Protein AF-A0A2E1AH65-F1 (afdb_monomer)

Sequence (462 aa):
MKSLKSWWSIASLLLIILSFATYDVPAVEAQGYYDMPLTLYQSYPGNTAVVSGGISFFPQLTSNSFTINVPTCNAGPATIRGVFLKWYNRWRSRPGDFTTTPTWDDTLDVQINGSGYQPITADDLYTARHDGTVNRVYHRGYQVAEITSYFATNYTPGGTTTLDIQNFNLPPEPANNTENYGVGITVIYECAEFPYAETNYFSGLDWWYFMDPPGMSEYSDALCTTFASVAYARYAEVNGVFGGQANATAPFRGHVLHYLTGSGTPPTEPDPQQPIGVVVNNANSENFPPNSIWVSSLGQEWDLIEQPNTIVVDPGDTYVCIQGHSTPSSGVPQNQVGMSGDLLGTVLRIYPQQNQTPTPDTPTPTNTPTNTPTSTPTLPPGVTPTDTPTPPPGVTSTPGIRTTPQAGIQPTPMPTFVPVTELPQTGETPLMRQAIVTLGLLIAGLSILGLGGFALRHRLRR

pLDDT: mean 73.17, std 19.93, range [25.31, 98.31]

Nearest PDB structures (foldseek):
  2wza-assembly1_A  TM=1.076E-01  e=6.168E-02  Streptococcus gordonii
  3opu-assembly2_B  TM=1.129E-01  e=8.434E-02  Streptococcus mutans
  2wqs-assembly1_A  TM=1.077E-01  e=9.862E-02  Streptococcus gordonii
  4ofq-assembly2_B  TM=1.048E-01  e=6.119E-01  Streptococcus pyogenes MGAS6180
  4z1p-assembly1_A  TM=1.440E-01  e=3.797E+00  Streptococcus agalactiae

Foldseek 3Di:
DVPPVVVVVVVVVVVVVVVVVVPPPVPPPVPDFDAWAWDFPDKDWALKDKWKDKDKCPFDRQKDKDKTFAEAAPVGFWAWDWKKKKKKKKKKFFVPPDPDAFDADQWKWKDKQNNDTDIFGFPDKAWGWDDDPNTMIMIMIMGMGICRVVCVVRADYRDMMMMIIHDRDDRPDDPDMGIIMMMMMMIMTHYPPGFTKIKTKIFGWFKAWLDDPLPPFQWTFKAKDFADFAQAKKKKFKKFKKAKDQDPVDLAWWKWKFKDWAADDPDRGAPSVDGHHQPDDDDDPDDPRPGTQDTFDGSGRMGIRDPPRMDMHGHGTGMMIMIMGIDADPPDPSVRRRMMITTGTMMIIMGGPPPPPPPPPPPPPPPPPDPDDDDDDDDDPDDDDDDDDDDDDDDDDDPDDDDDDDPDDDDDDDPPDDPPPPDPPPPPDPVNVVVVVVVVVVVVVVVVVVVVVVVVVVVVVD

Structure (mmCIF, N/CA/C/O backbone):
data_AF-A0A2E1AH65-F1
#
_entry.id   AF-A0A2E1AH65-F1
#
loop_
_atom_site.group_PDB
_atom_site.id
_atom_site.type_symbol
_atom_site.label_atom_id
_atom_site.label_alt_id
_atom_site.label_comp_id
_atom_site.label_asym_id
_atom_site.label_entity_id
_atom_site.label_seq_id
_atom_site.pdbx_PDB_ins_code
_atom_site.Cartn_x
_atom_site.Cartn_y
_atom_site.Cartn_z
_atom_site.occupancy
_atom_site.B_iso_or_equiv
_atom_site.auth_seq_id
_atom_site.auth_comp_id
_atom_site.auth_asym_id
_atom_site.auth_atom_id
_atom_site.pdbx_PDB_model_num
ATOM 1 N N . MET A 1 1 ? 70.616 -31.572 -30.002 1.00 53.28 1 MET A N 1
ATOM 2 C CA . MET A 1 1 ? 70.019 -30.281 -30.436 1.00 53.28 1 MET A CA 1
ATOM 3 C C . MET A 1 1 ? 68.726 -30.395 -31.264 1.00 53.28 1 MET A C 1
ATOM 5 O O . MET A 1 1 ? 68.085 -29.373 -31.458 1.00 53.28 1 MET A O 1
ATOM 9 N N . LYS A 1 2 ? 68.266 -31.585 -31.703 1.00 49.78 2 LYS A N 1
ATOM 10 C CA . LYS A 1 2 ? 66.987 -31.727 -32.441 1.00 49.78 2 LYS A CA 1
ATOM 11 C C . LYS A 1 2 ? 65.711 -31.732 -31.568 1.00 49.78 2 LYS A C 1
ATOM 13 O O . LYS A 1 2 ? 64.631 -31.587 -32.121 1.00 49.78 2 LYS A O 1
ATOM 18 N N . SER A 1 3 ? 65.803 -31.839 -30.235 1.00 53.97 3 SER A N 1
ATOM 19 C CA . SER A 1 3 ? 64.616 -31.904 -29.355 1.00 53.97 3 SER A CA 1
ATOM 20 C C . SER A 1 3 ? 64.088 -30.549 -28.864 1.00 53.97 3 SER A C 1
ATOM 22 O O . SER A 1 3 ? 62.938 -30.480 -28.445 1.00 53.97 3 SER A O 1
ATOM 24 N N . LEU A 1 4 ? 64.865 -29.458 -28.953 1.00 51.69 4 LEU A N 1
ATOM 25 C CA . LEU A 1 4 ? 64.414 -28.150 -28.453 1.00 51.69 4 LEU A CA 1
ATOM 26 C C . LEU A 1 4 ? 63.301 -27.529 -29.312 1.00 51.69 4 LEU A C 1
ATOM 28 O O . LEU A 1 4 ? 62.422 -26.871 -28.770 1.00 51.69 4 LEU A O 1
ATOM 32 N N . LYS A 1 5 ? 63.291 -27.758 -30.633 1.00 60.00 5 LYS A N 1
ATOM 33 C CA . LYS A 1 5 ? 62.267 -27.181 -31.526 1.00 60.00 5 LYS A CA 1
ATOM 34 C C . LYS A 1 5 ? 60.861 -27.746 -31.280 1.00 60.00 5 LYS A C 1
ATOM 36 O O . LYS A 1 5 ? 59.894 -27.018 -31.438 1.00 60.00 5 LYS A O 1
ATOM 41 N N . SER A 1 6 ? 60.750 -28.999 -30.833 1.00 64.25 6 SER A N 1
ATOM 42 C CA . SER A 1 6 ? 59.460 -29.629 -30.510 1.00 64.25 6 SER A CA 1
ATOM 43 C C . SER A 1 6 ? 58.796 -29.025 -29.269 1.00 64.25 6 SER A C 1
ATOM 45 O O . SER A 1 6 ? 57.572 -28.994 -29.194 1.00 64.25 6 SER A O 1
ATOM 47 N N . TRP A 1 7 ? 59.583 -28.532 -28.310 1.00 63.94 7 TRP A N 1
ATOM 48 C CA . TRP A 1 7 ? 59.055 -27.996 -27.054 1.00 63.94 7 TRP A CA 1
ATOM 49 C C . TRP A 1 7 ? 58.450 -26.606 -27.213 1.00 63.94 7 TRP A C 1
ATOM 51 O O . TRP A 1 7 ? 57.439 -26.316 -26.584 1.00 63.94 7 TRP A O 1
ATOM 61 N N . TRP A 1 8 ? 59.006 -25.777 -28.099 1.00 72.56 8 TRP A N 1
ATOM 62 C CA . TRP A 1 8 ? 58.435 -24.463 -28.397 1.00 72.56 8 TRP A CA 1
ATOM 63 C C . TRP A 1 8 ? 57.059 -24.575 -29.055 1.00 72.56 8 TRP A C 1
ATOM 65 O O . TRP A 1 8 ? 56.153 -23.848 -28.675 1.00 72.56 8 TRP A O 1
ATOM 75 N N . SER A 1 9 ? 56.855 -25.540 -29.956 1.00 72.00 9 SER A N 1
ATOM 76 C CA . SER A 1 9 ? 55.541 -25.766 -30.573 1.00 72.00 9 SER A CA 1
ATOM 77 C C . SER A 1 9 ? 54.491 -26.249 -29.569 1.00 72.00 9 SER A C 1
ATOM 79 O O . SER A 1 9 ? 53.350 -25.803 -29.626 1.00 72.00 9 SER A O 1
ATOM 81 N N . ILE A 1 10 ? 54.875 -27.113 -28.622 1.00 74.75 10 ILE A N 1
ATOM 82 C CA . ILE A 1 10 ? 53.969 -27.587 -27.566 1.00 74.75 10 ILE A CA 1
ATOM 83 C C . ILE A 1 10 ? 53.657 -26.456 -26.581 1.00 74.75 10 ILE A C 1
ATOM 85 O O . ILE A 1 10 ? 52.498 -26.274 -26.229 1.00 74.75 10 ILE A O 1
ATOM 89 N N . ALA A 1 11 ? 54.657 -25.662 -26.187 1.00 75.19 11 ALA A N 1
ATOM 90 C CA . ALA A 1 11 ? 54.466 -24.517 -25.303 1.00 75.19 11 ALA A CA 1
ATOM 91 C C . ALA A 1 11 ? 53.579 -23.440 -25.942 1.00 75.19 11 ALA A C 1
ATOM 93 O O . ALA A 1 11 ? 52.689 -22.927 -25.276 1.00 75.19 11 ALA A O 1
ATOM 94 N N . SER A 1 12 ? 53.760 -23.138 -27.233 1.00 76.19 12 SER A N 1
ATOM 95 C CA . SER A 1 12 ? 52.899 -22.198 -27.957 1.00 76.19 12 SER A CA 1
ATOM 96 C C . SER A 1 12 ? 51.469 -22.716 -28.101 1.00 76.19 12 SER A C 1
ATOM 98 O O . SER A 1 12 ? 50.537 -21.944 -27.913 1.00 76.19 12 SER A O 1
ATOM 100 N N . LEU A 1 13 ? 51.272 -24.010 -28.375 1.00 76.56 13 LEU A N 1
ATOM 101 C CA . LEU A 1 13 ? 49.932 -24.597 -28.441 1.00 76.56 13 LEU A CA 1
ATOM 102 C C . LEU A 1 13 ? 49.244 -24.578 -27.067 1.00 76.56 13 LEU A C 1
ATOM 104 O O . LEU A 1 13 ? 48.072 -24.233 -26.982 1.00 76.56 13 LEU A O 1
ATOM 108 N N . LEU A 1 14 ? 49.977 -24.878 -25.991 1.00 75.38 14 LEU A N 1
ATOM 109 C CA . LEU A 1 14 ? 49.479 -24.766 -24.619 1.00 75.38 14 LEU A CA 1
ATOM 110 C C . LEU A 1 14 ? 49.157 -23.322 -24.244 1.00 75.38 14 LEU A C 1
ATOM 112 O O . LEU A 1 14 ? 48.154 -23.113 -23.583 1.00 75.38 14 LEU A O 1
ATOM 116 N N . LEU A 1 15 ? 49.950 -22.339 -24.685 1.00 73.00 15 LEU A N 1
ATOM 117 C CA . LEU A 1 15 ? 49.673 -20.920 -24.446 1.00 73.00 15 LEU A CA 1
ATOM 118 C C . LEU A 1 15 ? 48.419 -20.456 -25.196 1.00 73.00 15 LEU A C 1
ATOM 120 O O . LEU A 1 15 ? 47.635 -19.692 -24.649 1.00 73.00 15 LEU A O 1
ATOM 124 N N . ILE A 1 16 ? 48.214 -20.951 -26.422 1.00 73.00 16 ILE A N 1
ATOM 125 C CA . ILE A 1 16 ? 47.015 -20.679 -27.220 1.00 73.00 16 ILE A CA 1
ATOM 126 C C . ILE A 1 16 ? 45.788 -21.327 -26.563 1.00 73.00 16 ILE A C 1
ATOM 128 O O . ILE A 1 16 ? 44.785 -20.654 -26.349 1.00 73.00 16 ILE A O 1
ATOM 132 N N . ILE A 1 17 ? 45.874 -22.598 -26.161 1.00 70.38 17 ILE A N 1
ATOM 133 C CA . ILE A 1 17 ? 44.786 -23.293 -25.456 1.00 70.38 17 ILE A CA 1
ATOM 134 C C . ILE A 1 17 ? 44.504 -22.632 -24.098 1.00 70.38 17 ILE A C 1
ATOM 136 O O . ILE A 1 17 ? 43.339 -22.436 -23.772 1.00 70.38 17 ILE A O 1
ATOM 140 N N . LEU A 1 18 ? 45.530 -22.210 -23.344 1.00 64.69 18 LEU A N 1
ATOM 141 C CA . LEU A 1 18 ? 45.342 -21.428 -22.116 1.00 64.69 18 LEU A CA 1
ATOM 142 C C . LEU A 1 18 ? 44.676 -20.087 -22.415 1.00 64.69 18 LEU A C 1
ATOM 144 O O . LEU A 1 18 ? 43.778 -19.711 -21.683 1.00 64.69 18 LEU A O 1
ATOM 148 N N . SER A 1 19 ? 45.055 -19.396 -23.494 1.00 62.94 19 SER A N 1
ATOM 149 C CA . SER A 1 19 ? 44.426 -18.121 -23.855 1.00 62.94 19 SER A CA 1
ATOM 150 C C . SER A 1 19 ? 42.957 -18.269 -24.261 1.00 62.94 19 SER A C 1
ATOM 152 O O . SER A 1 19 ? 42.185 -17.348 -24.026 1.00 62.94 19 SER A O 1
ATOM 154 N N . PHE A 1 20 ? 42.549 -19.429 -24.793 1.00 55.84 20 PHE A N 1
ATOM 155 C CA . PHE A 1 20 ? 41.138 -19.750 -25.032 1.00 55.84 20 PHE A CA 1
ATOM 156 C C . PHE A 1 20 ? 40.417 -20.252 -23.771 1.00 55.84 20 PHE A C 1
ATOM 158 O O . PHE A 1 20 ? 39.227 -20.006 -23.633 1.00 55.84 20 PHE A O 1
ATOM 165 N N . ALA A 1 21 ? 41.118 -20.905 -22.838 1.00 56.31 21 ALA A N 1
ATOM 166 C CA . ALA A 1 21 ? 40.556 -21.376 -21.568 1.00 56.31 21 ALA A CA 1
ATOM 167 C C . ALA A 1 21 ? 40.483 -20.285 -20.480 1.00 56.31 21 ALA A C 1
ATOM 169 O O . ALA A 1 21 ? 39.751 -20.449 -19.516 1.00 56.31 21 ALA A O 1
ATOM 170 N N . THR A 1 22 ? 41.232 -19.183 -20.615 1.00 50.97 22 THR A N 1
ATOM 171 C CA . THR A 1 22 ? 41.124 -17.993 -19.749 1.00 50.97 22 THR A CA 1
ATOM 172 C C . THR A 1 22 ? 40.278 -16.885 -20.366 1.00 50.97 22 THR A C 1
ATOM 174 O O . THR A 1 22 ? 40.038 -15.876 -19.712 1.00 50.97 22 THR A O 1
ATOM 177 N N . TYR A 1 23 ? 39.823 -17.058 -21.611 1.00 41.97 23 TYR A N 1
ATOM 178 C CA . TYR A 1 23 ? 38.686 -16.319 -22.157 1.00 41.97 23 TYR A CA 1
ATOM 179 C C . TYR A 1 23 ? 37.393 -17.014 -21.708 1.00 41.97 23 TYR A C 1
ATOM 181 O O . TYR A 1 23 ? 36.513 -17.320 -22.509 1.00 41.97 23 TYR A O 1
ATOM 189 N N . ASP A 1 24 ? 37.243 -17.191 -20.393 1.00 41.47 24 ASP A N 1
ATOM 190 C CA . ASP A 1 24 ? 35.938 -16.920 -19.816 1.00 41.47 24 ASP A CA 1
ATOM 191 C C . ASP A 1 24 ? 35.722 -15.434 -20.109 1.00 41.47 24 ASP A C 1
ATOM 193 O O . ASP A 1 24 ? 36.112 -14.554 -19.340 1.00 41.47 24 ASP A O 1
ATOM 197 N N . VAL A 1 25 ? 35.154 -15.135 -21.289 1.00 39.97 25 VAL A N 1
ATOM 198 C CA . VAL A 1 25 ? 34.275 -13.973 -21.390 1.00 39.97 25 VAL A CA 1
ATOM 199 C C . VAL A 1 25 ? 33.422 -14.154 -20.153 1.00 39.97 25 VAL A C 1
ATOM 201 O O . VAL A 1 25 ? 32.800 -15.221 -20.083 1.00 39.97 25 VAL A O 1
ATOM 204 N N . PRO A 1 26 ? 33.489 -13.263 -19.139 1.00 43.69 26 PRO A N 1
ATOM 205 C CA . PRO A 1 26 ? 32.586 -13.392 -18.018 1.00 43.69 26 PRO A CA 1
ATOM 206 C C . PRO A 1 26 ? 31.256 -13.576 -18.709 1.00 43.69 26 PRO A C 1
ATOM 208 O O . PRO A 1 26 ? 30.887 -12.729 -19.533 1.00 43.69 26 PRO A O 1
ATOM 211 N N . ALA A 1 27 ? 30.631 -14.748 -18.525 1.00 40.97 27 ALA A N 1
ATOM 212 C CA . ALA A 1 27 ? 29.229 -14.858 -18.835 1.00 40.97 27 ALA A CA 1
ATOM 213 C C . ALA A 1 27 ? 28.712 -13.614 -18.144 1.00 40.97 27 ALA A C 1
ATOM 215 O O . ALA A 1 27 ? 28.949 -13.454 -16.943 1.00 40.97 27 ALA A O 1
ATOM 216 N N . VAL A 1 28 ? 28.267 -12.634 -18.936 1.00 39.06 28 VAL A N 1
ATOM 217 C CA . VAL A 1 28 ? 27.570 -11.495 -18.382 1.00 39.06 28 VAL A CA 1
ATOM 218 C C . VAL A 1 28 ? 26.466 -12.240 -17.682 1.00 39.06 28 VAL A C 1
ATOM 220 O O . VAL A 1 28 ? 25.636 -12.828 -18.376 1.00 39.06 28 VAL A O 1
ATOM 223 N N . GLU A 1 29 ? 26.610 -12.427 -16.364 1.00 41.28 29 GLU A N 1
ATOM 224 C CA . GLU A 1 29 ? 25.590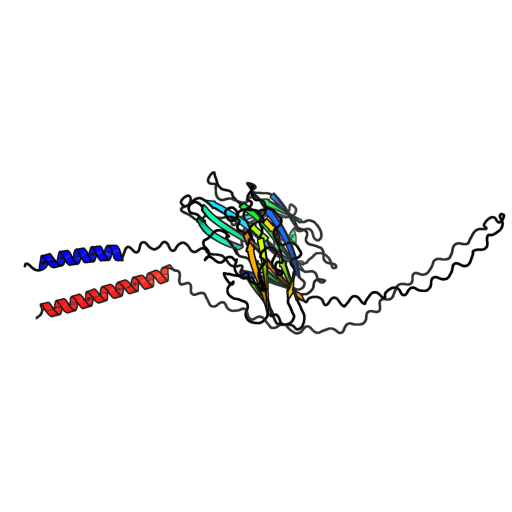 -13.026 -15.532 1.00 41.28 29 GLU A CA 1
ATOM 225 C C . GLU A 1 29 ? 24.408 -12.190 -15.940 1.00 41.28 29 GLU A C 1
ATOM 227 O O . GLU A 1 29 ? 24.440 -10.970 -15.739 1.00 41.28 29 GLU A O 1
ATOM 232 N N . ALA A 1 30 ? 23.521 -12.803 -16.731 1.00 44.12 30 ALA A N 1
ATOM 233 C CA . ALA A 1 30 ? 22.369 -12.135 -17.286 1.00 44.12 30 ALA A CA 1
ATOM 234 C C . ALA A 1 30 ? 21.754 -11.507 -16.055 1.00 44.12 30 ALA A C 1
ATOM 236 O O . ALA A 1 30 ? 21.422 -12.260 -15.139 1.00 44.12 30 ALA A O 1
ATOM 237 N N . GLN A 1 31 ? 21.856 -10.174 -15.949 1.00 44.66 31 GLN A N 1
ATOM 238 C CA . GLN A 1 31 ? 21.658 -9.494 -14.678 1.00 44.66 31 GLN A CA 1
ATOM 239 C C . GLN A 1 31 ? 20.293 -9.947 -14.211 1.00 44.66 31 GLN A C 1
ATOM 241 O O . GLN A 1 31 ? 19.315 -9.687 -14.910 1.00 44.66 31 GLN A O 1
ATOM 246 N N . GLY A 1 32 ? 20.301 -10.757 -13.148 1.00 48.81 32 GLY A N 1
ATOM 247 C CA . GLY A 1 32 ? 19.166 -11.591 -12.801 1.00 48.81 32 GLY A CA 1
ATOM 248 C C . GLY A 1 32 ? 17.926 -10.727 -12.741 1.00 48.81 32 GLY A C 1
ATOM 249 O O . GLY A 1 32 ? 17.980 -9.588 -12.277 1.00 48.81 32 GLY A O 1
ATOM 250 N N . TYR A 1 33 ? 16.827 -11.241 -13.270 1.00 56.00 33 TYR A N 1
ATOM 251 C CA . TYR A 1 33 ? 15.524 -10.655 -13.034 1.00 56.00 33 TYR A CA 1
ATOM 252 C C . TYR A 1 33 ? 15.306 -10.666 -11.519 1.00 56.00 33 TYR A C 1
ATOM 254 O O . TYR A 1 33 ? 15.083 -11.724 -10.938 1.00 56.00 33 TYR A O 1
ATOM 262 N N . TYR A 1 34 ? 15.482 -9.518 -10.869 1.00 60.41 34 TYR A N 1
ATOM 263 C CA . TYR A 1 34 ? 15.237 -9.390 -9.440 1.00 60.41 34 TYR A CA 1
ATOM 264 C C . TYR A 1 34 ? 13.819 -8.869 -9.281 1.00 60.41 34 TYR A C 1
ATOM 266 O O . TYR A 1 34 ? 13.575 -7.663 -9.369 1.00 60.41 34 TYR A O 1
ATOM 274 N N . ASP A 1 35 ? 12.892 -9.808 -9.115 1.00 67.25 35 ASP A N 1
ATOM 275 C CA . ASP A 1 35 ? 11.683 -9.519 -8.361 1.00 67.25 35 ASP A CA 1
ATOM 276 C C . ASP A 1 35 ? 12.105 -9.054 -6.959 1.00 67.25 35 ASP A C 1
ATOM 278 O O . ASP A 1 35 ? 13.083 -9.564 -6.396 1.00 67.25 35 ASP A O 1
ATOM 282 N N . MET A 1 36 ? 11.452 -8.021 -6.438 1.00 77.12 36 MET A N 1
ATOM 283 C CA . MET A 1 36 ? 11.724 -7.527 -5.092 1.00 77.12 36 MET A CA 1
ATOM 284 C C . MET A 1 36 ? 10.489 -7.806 -4.253 1.00 77.12 36 MET A C 1
ATOM 286 O O . MET A 1 36 ? 9.602 -6.943 -4.211 1.00 77.12 36 MET A O 1
ATOM 290 N N . PRO A 1 37 ? 10.435 -8.974 -3.582 1.00 81.50 37 PRO A N 1
ATOM 291 C CA . PRO A 1 37 ? 9.271 -9.371 -2.813 1.00 81.50 37 PRO A CA 1
ATOM 292 C C . PRO A 1 37 ? 8.843 -8.267 -1.866 1.00 81.50 37 PRO A C 1
ATOM 294 O O . PRO A 1 37 ? 9.666 -7.541 -1.300 1.00 81.50 37 PRO A O 1
ATOM 297 N N . LEU A 1 38 ? 7.536 -8.186 -1.646 1.00 87.50 38 LEU A N 1
ATOM 298 C CA . LEU A 1 38 ? 6.995 -7.355 -0.587 1.00 87.50 38 LEU A CA 1
ATOM 299 C C . LEU A 1 38 ? 7.552 -7.815 0.761 1.00 87.50 38 LEU A C 1
ATOM 301 O O . LEU A 1 38 ? 7.306 -8.936 1.208 1.00 87.50 38 LEU A O 1
ATOM 305 N N . THR A 1 39 ? 8.272 -6.925 1.433 1.00 90.44 39 THR A N 1
ATOM 306 C CA . THR A 1 39 ? 8.787 -7.141 2.781 1.00 90.44 39 THR A CA 1
ATOM 307 C C . THR A 1 39 ? 7.983 -6.337 3.787 1.00 90.44 39 THR A C 1
ATOM 309 O O . THR A 1 39 ? 7.383 -5.308 3.467 1.00 90.44 39 THR A O 1
ATOM 312 N N . LEU A 1 40 ? 7.910 -6.840 5.023 1.00 93.88 40 LEU A N 1
ATOM 313 C CA . LEU A 1 40 ? 7.261 -6.110 6.107 1.00 93.88 40 LEU A CA 1
ATOM 314 C C . LEU A 1 40 ? 8.045 -4.825 6.357 1.00 93.88 40 LEU A C 1
ATOM 316 O O . LEU A 1 40 ? 9.185 -4.880 6.808 1.00 93.88 40 LEU A O 1
ATOM 320 N N . TYR A 1 41 ? 7.405 -3.692 6.103 1.00 94.50 41 TYR A N 1
ATOM 321 C CA . TYR A 1 41 ? 7.987 -2.381 6.342 1.00 94.50 41 TYR A CA 1
ATOM 322 C C . TYR A 1 41 ? 7.673 -1.920 7.765 1.00 94.50 41 TYR A C 1
ATOM 324 O O . TYR A 1 41 ? 8.567 -1.580 8.535 1.00 94.50 41 TYR A O 1
ATOM 332 N N . GLN A 1 42 ? 6.394 -1.973 8.161 1.00 96.88 42 GLN A N 1
ATOM 333 C CA . GLN A 1 42 ? 5.971 -1.551 9.496 1.00 96.88 42 GLN A CA 1
ATOM 334 C C . GLN A 1 42 ? 4.694 -2.252 9.964 1.00 96.88 42 GLN A C 1
ATOM 336 O O . GLN A 1 42 ? 3.828 -2.605 9.166 1.00 96.88 42 GLN A O 1
ATOM 341 N N . SER A 1 43 ? 4.562 -2.424 11.282 1.00 96.69 43 SER A N 1
ATOM 342 C CA . SER A 1 43 ? 3.381 -3.015 11.919 1.00 96.69 43 SER A CA 1
ATOM 343 C C . SER A 1 43 ? 2.730 -2.048 12.909 1.00 96.69 43 SER A C 1
ATOM 345 O O . SER A 1 43 ? 3.406 -1.373 13.689 1.00 96.69 43 SER A O 1
ATOM 347 N N . TYR A 1 44 ? 1.399 -2.006 12.887 1.00 97.56 44 TYR A N 1
ATOM 348 C CA . TYR A 1 44 ? 0.554 -1.123 13.682 1.00 97.56 44 TYR A CA 1
ATOM 349 C C . TYR A 1 44 ? -0.511 -1.922 14.439 1.00 97.56 44 TYR A C 1
ATOM 351 O O . TYR A 1 44 ? -1.667 -1.996 14.005 1.00 97.56 44 TYR A O 1
ATOM 359 N N . PRO A 1 45 ? -0.158 -2.500 15.598 1.00 97.25 45 PRO A N 1
ATOM 360 C CA . PRO A 1 45 ? -1.150 -3.056 16.503 1.00 97.25 45 PRO A CA 1
ATOM 361 C C . PRO A 1 45 ? -2.039 -1.941 17.073 1.00 97.25 45 PRO A C 1
ATOM 363 O O . PRO A 1 45 ? -1.546 -0.885 17.493 1.00 97.25 45 PRO A O 1
ATOM 366 N N . GLY A 1 46 ? -3.347 -2.182 17.124 1.00 97.12 46 GLY A N 1
ATOM 367 C CA . GLY A 1 46 ? -4.306 -1.259 17.738 1.00 97.12 46 GLY A CA 1
ATOM 368 C C . GLY A 1 46 ? -5.687 -1.317 17.105 1.00 97.12 46 GLY A C 1
ATOM 369 O O . GLY A 1 46 ? -5.982 -2.197 16.300 1.00 97.12 46 GLY A O 1
ATOM 370 N N . ASN A 1 47 ? -6.540 -0.355 17.441 1.00 97.69 47 ASN A N 1
ATOM 371 C CA . ASN A 1 47 ? -7.884 -0.238 16.874 1.00 97.69 47 ASN A CA 1
ATOM 372 C C . ASN A 1 47 ? -7.805 0.505 15.529 1.00 97.69 47 ASN A C 1
ATOM 374 O O . ASN A 1 47 ? -8.329 1.605 15.358 1.00 97.69 47 ASN A O 1
ATOM 378 N N . THR A 1 48 ? -7.045 -0.064 14.594 1.00 97.88 48 THR A N 1
ATOM 379 C CA . THR A 1 48 ? -6.642 0.602 13.353 1.00 97.88 48 THR A CA 1
ATOM 380 C C . THR A 1 48 ? -7.619 0.341 12.210 1.00 97.88 48 THR A C 1
ATOM 382 O O . THR A 1 48 ? -8.358 -0.642 12.232 1.00 97.88 48 THR A O 1
ATOM 385 N N . ALA A 1 49 ? -7.603 1.215 11.207 1.00 96.50 49 ALA A N 1
ATOM 386 C CA . ALA A 1 49 ? -8.219 1.073 9.892 1.00 96.50 49 ALA A CA 1
ATOM 387 C C . ALA A 1 49 ? -7.304 1.703 8.829 1.00 96.50 49 ALA A C 1
ATOM 389 O O . ALA A 1 49 ? -6.318 2.370 9.158 1.00 96.50 49 ALA A O 1
ATOM 390 N N . VAL A 1 50 ? -7.620 1.469 7.555 1.00 95.81 50 VAL A N 1
ATOM 391 C CA . VAL A 1 50 ? -6.786 1.875 6.417 1.00 95.81 50 VAL A CA 1
ATOM 392 C C . VAL A 1 50 ? -7.633 2.634 5.405 1.00 95.81 50 VAL A C 1
ATOM 394 O O . VAL A 1 50 ? -8.784 2.279 5.162 1.00 95.81 50 VAL A O 1
ATOM 397 N N . VAL A 1 51 ? -7.065 3.680 4.815 1.00 94.50 51 VAL A N 1
ATOM 398 C CA . VAL A 1 51 ? -7.590 4.312 3.603 1.00 94.50 51 VAL A CA 1
ATOM 399 C C . VAL A 1 51 ? -6.437 4.588 2.646 1.00 94.50 51 VAL A C 1
ATOM 401 O O . VAL A 1 51 ? -5.354 4.996 3.068 1.00 94.50 51 VAL A O 1
ATOM 404 N N . SER A 1 52 ? -6.667 4.367 1.357 1.00 93.62 52 SER A N 1
ATOM 405 C CA . SER A 1 52 ? -5.680 4.605 0.306 1.00 93.62 52 SER A CA 1
ATOM 406 C C . SER A 1 52 ? -6.259 5.511 -0.773 1.00 93.62 52 SER A C 1
ATOM 408 O O . SER A 1 52 ? -7.471 5.602 -0.949 1.00 93.62 52 SER A O 1
ATOM 410 N N . GLY A 1 53 ? -5.377 6.199 -1.488 1.00 91.62 53 GLY A N 1
ATOM 411 C CA . GLY A 1 53 ? -5.725 7.037 -2.630 1.00 91.62 53 GLY A CA 1
ATOM 412 C C . GLY A 1 53 ? -4.528 7.194 -3.556 1.00 91.62 53 GLY A C 1
ATOM 413 O O . GLY A 1 53 ? -3.411 6.823 -3.196 1.00 91.62 53 GLY A O 1
ATOM 414 N N . GLY A 1 54 ? -4.742 7.736 -4.748 1.00 91.19 54 GLY A N 1
ATOM 415 C CA . GLY A 1 54 ? -3.652 8.043 -5.665 1.00 91.19 54 GLY A CA 1
ATOM 416 C C . GLY A 1 54 ? -4.134 8.495 -7.029 1.00 91.19 54 GLY A C 1
ATOM 417 O O . GLY A 1 54 ? -5.333 8.647 -7.263 1.00 91.19 54 GLY A O 1
ATOM 418 N N . ILE A 1 55 ? -3.174 8.732 -7.912 1.00 88.75 55 ILE A N 1
ATOM 419 C CA . ILE A 1 55 ? -3.390 9.223 -9.265 1.00 88.75 55 ILE A CA 1
ATOM 420 C C . ILE A 1 55 ? -2.324 8.681 -10.212 1.00 88.75 55 ILE A C 1
ATOM 422 O O . ILE A 1 55 ? -1.159 8.526 -9.846 1.00 88.75 55 ILE A O 1
ATOM 426 N N . SER A 1 56 ? -2.737 8.423 -11.451 1.00 85.56 56 SER A N 1
ATOM 427 C CA . SER A 1 56 ? -1.832 8.165 -12.566 1.00 85.56 56 SER A CA 1
ATOM 428 C C . SER A 1 56 ? -1.496 9.469 -13.291 1.00 85.56 56 SER A C 1
ATOM 430 O O . SER A 1 56 ? -2.361 10.317 -13.510 1.00 85.56 56 SER A O 1
ATOM 432 N N . PHE A 1 57 ? -0.241 9.600 -13.705 1.00 79.81 57 PHE A N 1
ATOM 433 C CA . PHE A 1 57 ? 0.281 10.750 -14.443 1.00 79.81 57 PHE A CA 1
ATOM 434 C C . PHE A 1 57 ? 0.443 10.493 -15.949 1.00 79.81 57 PHE A C 1
ATOM 436 O O . PHE A 1 57 ? 0.983 11.321 -16.686 1.00 79.81 57 PHE A O 1
ATOM 443 N N . PHE A 1 58 ? -0.047 9.354 -16.433 1.00 73.25 58 PHE A N 1
ATOM 444 C CA . PHE A 1 58 ? 0.031 8.995 -17.841 1.00 73.25 58 PHE A CA 1
ATOM 445 C C . PHE A 1 58 ? -0.792 9.946 -18.736 1.00 73.25 58 PHE A C 1
ATOM 447 O O . PHE A 1 58 ? -1.918 10.303 -18.377 1.00 73.25 58 PHE A O 1
ATOM 454 N N . PRO A 1 59 ? -0.312 10.297 -19.949 1.00 64.94 59 PRO A N 1
ATOM 455 C CA . PRO A 1 59 ? 0.981 9.918 -20.527 1.00 64.94 59 PRO A CA 1
ATOM 456 C C . PRO A 1 59 ? 2.144 10.879 -20.247 1.00 64.94 59 PRO A C 1
ATOM 458 O O . PRO A 1 59 ? 3.266 10.515 -20.562 1.00 64.94 59 PRO A O 1
ATOM 461 N N . GLN A 1 60 ? 1.915 12.107 -19.765 1.00 67.38 60 GLN A N 1
ATOM 462 C CA . GLN A 1 60 ? 2.960 13.153 -19.741 1.00 67.38 60 GLN A CA 1
ATOM 463 C C . GLN A 1 60 ? 2.745 14.235 -18.667 1.00 67.38 60 GLN A C 1
ATOM 465 O O . GLN A 1 60 ? 3.163 15.380 -18.841 1.00 67.38 60 GLN A O 1
ATOM 470 N N . LEU A 1 61 ? 2.045 13.930 -17.574 1.00 75.62 61 LEU A N 1
ATOM 471 C CA . LEU A 1 61 ? 1.946 14.870 -16.457 1.00 75.62 61 LEU A CA 1
ATOM 472 C C . LEU A 1 61 ? 3.117 14.627 -15.496 1.00 75.62 61 LEU A C 1
ATOM 474 O O . LEU A 1 61 ? 3.467 13.493 -15.212 1.00 75.62 61 LEU A O 1
ATOM 478 N N . THR A 1 62 ? 3.736 15.686 -14.987 1.00 82.75 62 THR A N 1
ATOM 479 C CA . THR A 1 62 ? 4.724 15.603 -13.887 1.00 82.75 62 THR A CA 1
ATOM 480 C C . THR A 1 62 ? 4.191 16.240 -12.603 1.00 82.75 62 THR A C 1
ATOM 482 O O . THR A 1 62 ? 4.891 16.342 -11.596 1.00 82.75 62 THR A O 1
ATOM 485 N N . SER A 1 63 ? 2.937 16.693 -12.649 1.00 89.50 63 SER A N 1
ATOM 486 C CA . SER A 1 63 ? 2.217 17.291 -11.538 1.00 89.50 63 SER A CA 1
ATOM 487 C C . SER A 1 63 ? 0.713 17.124 -11.699 1.00 89.50 63 SER A C 1
ATOM 489 O O . SER A 1 63 ? 0.191 17.099 -12.818 1.00 89.50 63 SER A O 1
ATOM 491 N N . ASN A 1 64 ? 0.024 16.952 -10.573 1.00 91.94 64 ASN A N 1
ATOM 492 C CA . ASN A 1 64 ? -1.427 16.816 -10.467 1.00 91.94 64 ASN A CA 1
ATOM 493 C C . ASN A 1 64 ? -1.813 16.678 -8.989 1.00 91.94 64 ASN A C 1
ATOM 495 O O . ASN A 1 64 ? -0.964 16.426 -8.135 1.00 91.94 64 ASN A O 1
ATOM 499 N N . SER A 1 65 ? -3.112 16.747 -8.712 1.00 94.00 65 SER A N 1
ATOM 500 C CA . SER A 1 65 ? -3.654 16.544 -7.374 1.00 94.00 65 SER A CA 1
ATOM 501 C C . SER A 1 65 ? -4.633 15.379 -7.309 1.00 94.00 65 SER A C 1
ATOM 503 O O . SER A 1 65 ? -5.298 15.038 -8.289 1.00 94.00 65 SER A O 1
ATOM 505 N N . PHE A 1 66 ? -4.742 14.781 -6.129 1.00 94.56 66 PHE A N 1
ATOM 506 C CA . PHE A 1 66 ? -5.764 13.796 -5.799 1.00 94.56 66 PHE A CA 1
ATOM 507 C C . PHE A 1 66 ? -6.262 14.003 -4.373 1.00 94.56 66 PHE A C 1
ATOM 509 O O . PHE A 1 66 ? -5.684 14.755 -3.588 1.00 94.56 66 PHE A O 1
ATOM 516 N N . THR A 1 67 ? -7.371 13.355 -4.034 1.00 95.25 67 THR A N 1
ATOM 517 C CA . THR A 1 67 ? -8.021 13.532 -2.736 1.00 95.25 67 THR A CA 1
ATOM 518 C C . THR A 1 67 ? -8.106 12.231 -1.961 1.00 95.25 67 THR A C 1
ATOM 520 O O . THR A 1 67 ? -8.321 11.172 -2.547 1.00 95.25 67 THR A O 1
ATOM 523 N N . ILE A 1 68 ? -8.032 12.327 -0.636 1.00 95.50 68 ILE A N 1
ATOM 524 C CA . ILE A 1 68 ? -8.299 11.231 0.293 1.00 95.50 68 ILE A CA 1
ATOM 525 C C . ILE A 1 68 ? -9.206 11.709 1.429 1.00 95.50 68 ILE A C 1
ATOM 527 O O . ILE A 1 68 ? -9.103 12.849 1.885 1.00 95.50 68 ILE A O 1
ATOM 531 N N . ASN A 1 69 ? -10.095 10.834 1.895 1.00 96.88 69 ASN A N 1
ATOM 532 C CA . ASN A 1 69 ? -11.005 11.119 3.001 1.00 96.88 69 ASN A CA 1
ATOM 533 C C . ASN A 1 69 ? -10.654 10.201 4.176 1.00 96.88 69 ASN A C 1
ATOM 535 O O . ASN A 1 69 ? -10.900 9.000 4.104 1.00 96.88 69 ASN A O 1
ATOM 539 N N . VAL A 1 70 ? -10.097 10.758 5.255 1.00 96.81 70 VAL A N 1
ATOM 540 C CA . VAL A 1 70 ? -9.906 10.027 6.519 1.00 96.81 70 VAL A CA 1
ATOM 541 C C . VAL A 1 70 ? -11.136 10.283 7.395 1.00 96.81 70 VAL A C 1
ATOM 543 O O . VAL A 1 70 ? -11.341 11.431 7.805 1.00 96.81 70 VAL A O 1
ATOM 546 N N . PRO A 1 71 ? -11.976 9.269 7.677 1.00 96.56 71 PRO A N 1
ATOM 547 C CA . PRO A 1 71 ? -13.179 9.448 8.486 1.00 96.56 71 PRO A CA 1
ATOM 548 C C . PRO A 1 71 ? -12.873 9.965 9.898 1.00 96.56 71 PRO A C 1
ATOM 550 O O . PRO A 1 71 ? -11.816 9.694 10.465 1.00 96.56 71 PRO A O 1
ATOM 553 N N . THR A 1 72 ? -13.821 10.690 10.496 1.00 96.81 72 THR A N 1
ATOM 554 C CA . THR A 1 72 ? -13.807 10.959 11.942 1.00 96.81 72 THR A CA 1
ATOM 555 C C . THR A 1 72 ? -14.250 9.728 12.710 1.00 96.81 72 THR A C 1
ATOM 557 O O . THR A 1 72 ? -15.191 9.049 12.297 1.00 96.81 72 THR A O 1
ATOM 560 N N . CYS A 1 73 ? -13.642 9.511 13.868 1.00 97.25 73 CYS A N 1
ATOM 561 C CA . CYS A 1 73 ? -14.134 8.557 14.844 1.00 97.25 73 CYS A CA 1
ATOM 562 C C . CYS A 1 73 ? -15.363 9.115 15.582 1.00 97.25 73 CYS A C 1
ATOM 564 O O . CYS A 1 73 ? -15.567 10.329 15.673 1.00 97.25 73 CYS A O 1
ATOM 566 N N . ASN A 1 74 ? -16.125 8.242 16.236 1.00 96.56 74 ASN A N 1
ATOM 567 C CA . ASN A 1 74 ? -17.227 8.606 17.130 1.00 96.56 74 ASN A CA 1
ATOM 568 C C . ASN A 1 74 ? -16.775 9.539 18.267 1.00 96.56 74 ASN A C 1
ATOM 570 O O . ASN A 1 74 ? -17.540 10.386 18.724 1.00 96.56 74 ASN A O 1
ATOM 574 N N . ALA A 1 75 ? -15.531 9.382 18.727 1.00 95.12 75 ALA A N 1
ATOM 575 C CA . ALA A 1 75 ? -14.942 10.180 19.801 1.00 95.12 75 ALA A CA 1
ATOM 576 C C . ALA A 1 75 ? -14.230 11.463 19.321 1.00 95.12 75 ALA A C 1
ATOM 578 O O . ALA A 1 75 ? -13.706 12.202 20.154 1.00 95.12 75 ALA A O 1
ATOM 579 N N . GLY A 1 76 ? -14.198 11.742 18.011 1.00 95.94 76 GLY A N 1
ATOM 580 C CA . GLY A 1 76 ? -13.527 12.914 17.440 1.00 95.94 76 GLY A CA 1
ATOM 581 C C . GLY A 1 76 ? -12.605 12.587 16.257 1.00 95.94 76 GLY A C 1
ATOM 582 O O . GLY A 1 76 ? -12.795 11.575 15.585 1.00 95.94 76 GLY A O 1
ATOM 583 N N . PRO A 1 77 ? -11.616 13.450 15.959 1.00 97.12 77 PRO A N 1
ATOM 584 C CA . PRO A 1 77 ? -10.631 13.197 14.910 1.00 97.12 77 PRO A CA 1
ATOM 585 C C . PRO A 1 77 ? -9.896 11.868 15.104 1.00 97.12 77 PRO A C 1
ATOM 587 O O . PRO A 1 77 ? -9.554 11.502 16.230 1.00 97.12 77 PRO A O 1
ATOM 590 N N . ALA A 1 78 ? -9.622 11.173 14.002 1.00 97.25 78 ALA A N 1
ATOM 591 C CA . ALA A 1 78 ? -8.823 9.958 14.029 1.00 97.25 78 ALA A CA 1
ATOM 592 C C . ALA A 1 78 ? -7.375 10.231 14.439 1.00 97.25 78 ALA A C 1
ATOM 594 O O . ALA A 1 78 ? -6.792 11.264 14.103 1.00 97.25 78 ALA A O 1
ATOM 595 N N . THR A 1 79 ? -6.773 9.275 15.147 1.00 97.81 79 THR A N 1
ATOM 596 C CA . THR A 1 79 ? -5.337 9.332 15.435 1.00 97.81 79 THR A CA 1
ATOM 597 C C . THR A 1 79 ? -4.584 8.749 14.251 1.00 97.81 79 THR A C 1
ATOM 599 O O . THR A 1 79 ? -4.732 7.569 13.945 1.00 97.81 79 THR A O 1
ATOM 602 N N . ILE A 1 80 ? -3.778 9.561 13.573 1.00 98.31 80 ILE A N 1
ATOM 603 C CA . ILE A 1 80 ? -2.952 9.094 12.458 1.00 98.31 80 ILE A CA 1
ATOM 604 C C . ILE A 1 80 ? -1.786 8.279 13.025 1.00 98.31 80 ILE A C 1
ATOM 606 O O . ILE A 1 80 ? -1.028 8.779 13.855 1.00 98.31 80 ILE A O 1
ATOM 610 N N . ARG A 1 81 ? -1.672 7.014 12.610 1.00 98.12 81 ARG A N 1
ATOM 611 C CA . ARG A 1 81 ? -0.648 6.077 13.097 1.00 98.12 81 ARG A CA 1
ATOM 612 C C . ARG A 1 81 ? 0.503 5.924 12.112 1.00 98.12 81 ARG A C 1
ATOM 614 O O . ARG A 1 81 ? 1.639 5.852 12.558 1.00 98.12 81 ARG A O 1
ATOM 621 N N . GLY A 1 82 ? 0.202 5.897 10.816 1.00 98.06 82 GLY A N 1
ATOM 622 C CA . GLY A 1 82 ? 1.185 5.756 9.746 1.00 98.06 82 GLY A CA 1
ATOM 623 C C . GLY A 1 82 ? 0.667 6.342 8.444 1.00 98.06 82 GLY A C 1
ATOM 624 O O . GLY A 1 82 ? -0.512 6.177 8.125 1.00 98.06 82 GLY A O 1
ATOM 625 N N . VAL A 1 83 ? 1.520 7.040 7.700 1.00 98.06 83 VAL A N 1
ATOM 626 C CA . VAL A 1 83 ? 1.180 7.577 6.381 1.00 98.06 83 VAL A CA 1
ATOM 627 C C . VAL A 1 83 ? 2.324 7.339 5.422 1.00 98.06 83 VAL A C 1
ATOM 629 O O . VAL A 1 83 ? 3.379 7.949 5.554 1.00 98.06 83 VAL A O 1
ATOM 632 N N . PHE A 1 84 ? 2.071 6.508 4.421 1.00 97.69 84 PHE A N 1
ATOM 633 C CA . PHE A 1 84 ? 3.061 6.124 3.429 1.00 97.69 84 PHE A CA 1
ATOM 634 C C . PHE A 1 84 ? 2.699 6.738 2.093 1.00 97.69 84 PHE A C 1
ATOM 636 O O . PHE A 1 84 ? 1.706 6.348 1.470 1.00 97.69 84 PHE A O 1
ATOM 643 N N . LEU A 1 85 ? 3.494 7.715 1.675 1.00 96.44 85 LEU A N 1
ATOM 644 C CA . LEU A 1 85 ? 3.485 8.204 0.311 1.00 96.44 85 LEU A CA 1
ATOM 645 C C . LEU A 1 85 ? 4.310 7.246 -0.534 1.00 96.44 85 LEU A C 1
ATOM 647 O O . LEU A 1 85 ? 5.393 6.830 -0.134 1.00 96.44 85 LEU A O 1
ATOM 651 N N . LYS A 1 86 ? 3.794 6.896 -1.701 1.00 94.44 86 LYS A N 1
ATOM 652 C CA . LYS A 1 86 ? 4.462 5.990 -2.616 1.00 94.44 86 LYS A CA 1
ATOM 653 C C . LYS A 1 86 ? 4.341 6.478 -4.036 1.00 94.44 86 LYS A C 1
ATOM 655 O O . LYS A 1 86 ? 3.293 6.992 -4.427 1.00 94.44 86 LYS A O 1
ATOM 660 N N . TRP A 1 87 ? 5.393 6.293 -4.808 1.00 92.50 87 TRP A N 1
ATOM 661 C CA . TRP A 1 87 ? 5.371 6.578 -6.228 1.00 92.50 87 TRP A CA 1
ATOM 662 C C . TRP A 1 87 ? 6.046 5.473 -7.001 1.00 92.50 87 TRP A C 1
ATOM 664 O O . TRP A 1 87 ? 6.849 4.704 -6.477 1.00 92.50 87 TRP A O 1
ATOM 674 N N . TYR A 1 88 ? 5.599 5.339 -8.236 1.00 89.31 88 TYR A N 1
ATOM 675 C CA . TYR A 1 88 ? 6.011 4.282 -9.125 1.00 89.31 88 TYR A CA 1
ATOM 676 C C . TYR A 1 88 ? 6.373 4.885 -10.458 1.00 89.31 88 TYR A C 1
ATOM 678 O O . TYR A 1 88 ? 5.596 5.646 -11.040 1.00 89.31 88 TYR A O 1
ATOM 686 N N . ASN A 1 89 ? 7.528 4.461 -10.943 1.00 86.94 89 ASN A N 1
ATOM 687 C CA . ASN A 1 89 ? 8.071 4.828 -12.220 1.00 86.94 89 ASN A CA 1
ATOM 688 C C . ASN A 1 89 ? 8.280 3.591 -13.049 1.00 86.94 89 ASN A C 1
ATOM 690 O O . ASN A 1 89 ? 8.933 2.641 -12.627 1.00 86.94 89 ASN A O 1
ATOM 694 N N . ARG A 1 90 ? 7.810 3.638 -14.286 1.00 82.62 90 ARG A N 1
ATOM 695 C CA . ARG A 1 90 ? 8.187 2.653 -15.273 1.00 82.62 90 ARG A CA 1
ATOM 696 C C . ARG A 1 90 ? 8.669 3.323 -16.528 1.00 82.62 90 ARG A C 1
ATOM 698 O O . ARG A 1 90 ? 8.007 4.162 -17.132 1.00 82.62 90 ARG A O 1
ATOM 705 N N . TRP A 1 91 ? 9.818 2.834 -16.951 1.00 80.81 91 TRP A N 1
ATOM 706 C CA . TRP A 1 91 ? 10.465 3.228 -18.170 1.00 80.81 91 TRP A CA 1
ATOM 707 C C . TRP A 1 91 ? 10.629 2.037 -19.089 1.00 80.81 91 TRP A C 1
ATOM 709 O O . TRP A 1 91 ? 10.828 0.897 -18.664 1.00 80.81 91 TRP A O 1
ATOM 719 N N . ARG A 1 92 ? 10.551 2.311 -20.380 1.00 79.38 92 ARG A N 1
ATOM 720 C CA . ARG A 1 92 ? 10.751 1.330 -21.431 1.00 79.38 92 ARG A CA 1
ATOM 721 C C . ARG A 1 92 ? 11.828 1.869 -22.350 1.00 79.38 92 ARG A C 1
ATOM 723 O O . ARG A 1 92 ? 11.739 3.019 -22.730 1.00 79.38 92 ARG A O 1
ATOM 730 N N . SER A 1 93 ? 12.795 1.050 -22.731 1.00 77.62 93 SER A N 1
ATOM 731 C CA . SER A 1 93 ? 13.875 1.409 -23.654 1.00 77.62 93 SER A CA 1
ATOM 732 C C . SER A 1 93 ? 14.126 0.283 -24.659 1.00 77.62 93 SER A C 1
ATOM 734 O O . SER A 1 93 ? 13.572 -0.814 -24.512 1.00 77.62 93 SER A O 1
ATOM 736 N N . ARG A 1 94 ? 14.915 0.517 -25.718 1.00 80.38 94 ARG A N 1
ATOM 737 C CA . ARG A 1 94 ? 15.398 -0.579 -26.575 1.00 80.38 94 ARG A CA 1
ATOM 738 C C . ARG A 1 94 ? 16.710 -1.141 -26.015 1.00 80.38 94 ARG A C 1
ATOM 740 O O . ARG A 1 94 ? 17.500 -0.395 -25.436 1.00 80.38 94 ARG A O 1
ATOM 747 N N . PRO A 1 95 ? 16.991 -2.438 -26.218 1.00 73.56 95 PRO A N 1
ATOM 748 C CA . PRO A 1 95 ? 18.287 -3.018 -25.909 1.00 73.56 95 PRO A CA 1
ATOM 749 C C . PRO A 1 95 ? 19.402 -2.220 -26.585 1.00 73.56 95 PRO A C 1
ATOM 751 O O . PRO A 1 95 ? 19.390 -2.033 -27.801 1.00 73.56 95 PRO A O 1
ATOM 754 N N . GLY A 1 96 ? 20.350 -1.739 -25.783 1.00 74.19 96 GLY A N 1
ATOM 755 C CA . GLY A 1 96 ? 21.474 -0.926 -26.247 1.00 74.19 96 GLY A CA 1
ATOM 756 C C . GLY A 1 96 ? 21.243 0.589 -26.254 1.00 74.19 96 GLY A C 1
ATOM 757 O O . GLY A 1 96 ? 22.224 1.311 -26.408 1.00 74.19 96 GLY A O 1
ATOM 758 N N . ASP A 1 97 ? 20.017 1.083 -26.028 1.00 70.94 97 ASP A N 1
ATOM 759 C CA . ASP A 1 97 ? 19.773 2.530 -25.865 1.00 70.94 97 ASP A CA 1
ATOM 760 C C . ASP A 1 97 ? 20.430 3.069 -24.583 1.00 70.94 97 ASP A C 1
ATOM 762 O O . ASP A 1 97 ? 20.794 4.241 -24.513 1.00 70.94 97 ASP A O 1
ATOM 766 N N . PHE A 1 98 ? 20.632 2.202 -23.586 1.00 61.91 98 PHE A N 1
ATOM 767 C CA . PHE A 1 98 ? 21.251 2.556 -22.317 1.00 61.91 98 PHE A CA 1
ATOM 768 C C . PHE A 1 98 ? 22.419 1.641 -21.982 1.00 61.91 98 PHE A C 1
ATOM 770 O O . PHE A 1 98 ? 22.298 0.417 -21.944 1.00 61.91 98 PHE A O 1
ATOM 777 N N . THR A 1 99 ? 23.554 2.265 -21.680 1.00 64.62 99 THR A N 1
ATOM 778 C CA . THR A 1 99 ? 24.693 1.617 -21.022 1.00 64.62 99 THR A CA 1
ATOM 779 C C . THR A 1 99 ? 24.602 1.709 -19.495 1.00 64.62 99 THR A C 1
ATOM 781 O O . THR A 1 99 ? 25.385 1.060 -18.806 1.00 64.62 99 THR A O 1
ATOM 784 N N . THR A 1 100 ? 23.656 2.490 -18.960 1.00 65.88 100 THR A N 1
ATOM 785 C CA . THR A 1 100 ? 23.483 2.752 -17.524 1.00 65.88 100 THR A CA 1
ATOM 786 C C . THR A 1 100 ? 22.013 2.669 -17.118 1.00 65.88 100 THR A C 1
ATOM 788 O O . THR A 1 100 ? 21.144 3.154 -17.838 1.00 65.88 100 THR A O 1
ATOM 791 N N . THR A 1 101 ? 21.736 2.092 -15.948 1.00 70.25 101 THR A N 1
ATOM 792 C CA . THR A 1 101 ? 20.411 2.123 -15.306 1.00 70.25 101 THR A CA 1
ATOM 793 C C . THR A 1 101 ? 19.915 3.573 -15.181 1.00 70.25 101 THR A C 1
ATOM 795 O O . THR A 1 101 ? 20.735 4.434 -14.844 1.00 70.25 101 THR A O 1
ATOM 798 N N . PRO A 1 102 ? 18.624 3.874 -15.440 1.00 76.38 102 PRO A N 1
ATOM 799 C CA . PRO A 1 102 ? 18.057 5.186 -15.128 1.00 76.38 102 PRO A CA 1
ATOM 800 C C . PRO A 1 102 ? 18.378 5.593 -13.694 1.00 76.38 102 PRO A C 1
ATOM 802 O O . PRO A 1 102 ? 18.262 4.787 -12.771 1.00 76.38 102 PRO A O 1
ATOM 805 N N . THR A 1 103 ? 18.730 6.860 -13.507 1.00 81.44 103 THR A N 1
ATOM 806 C CA . THR A 1 103 ? 18.640 7.482 -12.189 1.00 81.44 103 THR A CA 1
ATOM 807 C C . THR A 1 103 ? 17.177 7.829 -11.965 1.00 81.44 103 THR A C 1
ATOM 809 O O . THR A 1 103 ? 16.611 8.622 -12.715 1.00 81.44 103 THR A O 1
ATOM 812 N N . TRP A 1 104 ? 16.557 7.181 -10.987 1.00 83.25 104 TRP A N 1
ATOM 813 C CA . TRP A 1 104 ? 15.194 7.497 -10.589 1.00 83.25 104 TRP A CA 1
ATOM 814 C C . TRP A 1 104 ? 15.193 8.704 -9.671 1.00 83.25 104 TRP A C 1
ATOM 816 O O . TRP A 1 104 ? 16.080 8.824 -8.829 1.00 83.25 104 TRP A O 1
ATOM 826 N N . ASP A 1 105 ? 14.188 9.559 -9.821 1.00 81.50 105 ASP A N 1
ATOM 827 C CA . ASP A 1 105 ? 13.921 10.581 -8.824 1.00 81.50 105 ASP A CA 1
ATOM 828 C C . ASP A 1 105 ? 13.412 9.917 -7.543 1.00 81.50 105 ASP A C 1
ATOM 830 O O . ASP A 1 105 ? 12.395 9.210 -7.528 1.00 81.50 105 ASP A O 1
ATOM 834 N N . ASP A 1 106 ? 14.190 10.086 -6.486 1.00 89.50 106 ASP A N 1
ATOM 835 C CA . ASP A 1 106 ? 13.860 9.710 -5.122 1.00 89.50 106 ASP A CA 1
ATOM 836 C C . ASP A 1 106 ? 13.275 10.894 -4.349 1.00 89.50 106 ASP A C 1
ATOM 838 O O . ASP A 1 106 ? 13.034 10.774 -3.151 1.00 89.50 106 ASP A O 1
ATOM 842 N N . THR A 1 107 ? 12.999 12.010 -5.024 1.00 92.88 107 THR A N 1
ATOM 843 C CA . THR A 1 107 ? 12.342 13.178 -4.455 1.00 92.88 107 THR A CA 1
ATOM 844 C C . THR A 1 107 ? 11.068 13.547 -5.208 1.00 92.88 107 THR A C 1
ATOM 846 O O . THR A 1 107 ? 10.915 13.272 -6.390 1.00 92.88 107 THR A O 1
ATOM 849 N N . LEU A 1 108 ? 10.109 14.151 -4.514 1.00 94.12 108 LEU A N 1
ATOM 850 C CA . LEU A 1 108 ? 8.989 14.863 -5.130 1.00 94.12 108 LEU A CA 1
ATOM 851 C C . LEU A 1 108 ? 8.475 15.923 -4.162 1.00 94.12 108 LEU A C 1
ATOM 853 O O . LEU A 1 108 ? 8.610 15.785 -2.946 1.00 94.12 108 LEU A O 1
ATOM 857 N N . ASP A 1 109 ? 7.831 16.959 -4.685 1.00 96.25 109 ASP A N 1
ATOM 858 C CA . ASP A 1 109 ? 7.236 17.999 -3.854 1.00 96.25 109 ASP A CA 1
ATOM 859 C C . ASP A 1 109 ? 5.760 17.692 -3.581 1.00 96.25 109 ASP A C 1
ATOM 861 O O . ASP A 1 109 ? 4.968 17.491 -4.504 1.00 96.25 109 ASP A O 1
ATOM 865 N N . VAL A 1 110 ? 5.372 17.706 -2.303 1.00 97.56 110 VAL A N 1
ATOM 866 C CA . VAL A 1 110 ? 3.987 17.486 -1.858 1.00 97.56 110 VAL A CA 1
ATOM 867 C C . VAL A 1 110 ? 3.449 18.726 -1.178 1.00 97.56 110 VAL A C 1
ATOM 869 O O . VAL A 1 110 ? 4.113 19.319 -0.332 1.00 97.56 110 VAL A O 1
ATOM 872 N N . GLN A 1 111 ? 2.207 19.077 -1.482 1.00 98.06 111 GLN A N 1
ATOM 873 C CA . GLN A 1 111 ? 1.422 20.037 -0.721 1.00 98.06 111 GLN A CA 1
ATOM 874 C C . GLN A 1 111 ? 0.127 19.377 -0.230 1.00 98.06 111 GLN A C 1
ATOM 876 O O . GLN A 1 111 ? -0.612 18.789 -1.016 1.00 98.06 111 GLN A O 1
ATOM 881 N N . ILE A 1 112 ? -0.186 19.512 1.063 1.00 98.31 112 ILE A N 1
ATOM 882 C CA . ILE A 1 112 ? -1.416 18.974 1.666 1.00 98.31 112 ILE A CA 1
ATOM 883 C C . ILE A 1 112 ? -2.332 20.136 2.039 1.00 98.31 112 ILE A C 1
ATOM 885 O O . ILE A 1 112 ? -1.947 21.005 2.815 1.00 98.31 112 ILE A O 1
ATOM 889 N N . ASN A 1 113 ? -3.548 20.183 1.487 1.00 97.38 113 ASN A N 1
ATOM 890 C CA . ASN A 1 113 ? -4.534 21.240 1.768 1.00 97.38 113 ASN A CA 1
ATOM 891 C C . ASN A 1 113 ? -3.980 22.678 1.642 1.00 97.38 113 ASN A C 1
ATOM 893 O O . ASN A 1 113 ? -4.378 23.581 2.378 1.00 97.38 113 ASN A O 1
ATOM 897 N N . GLY A 1 114 ? -3.044 22.907 0.716 1.00 96.62 114 GLY A N 1
ATOM 898 C CA . GLY A 1 114 ? -2.442 24.226 0.511 1.00 96.62 114 GLY A CA 1
ATOM 899 C C . GLY A 1 114 ? -1.333 24.607 1.503 1.00 96.62 114 GLY A C 1
ATOM 900 O O . GLY A 1 114 ? -0.927 25.766 1.512 1.00 96.62 114 GLY A O 1
ATOM 901 N N . SER A 1 115 ? -0.800 23.675 2.305 1.00 93.69 115 SER A N 1
ATOM 902 C CA . SER A 1 115 ? 0.216 23.906 3.357 1.00 93.69 115 SER A 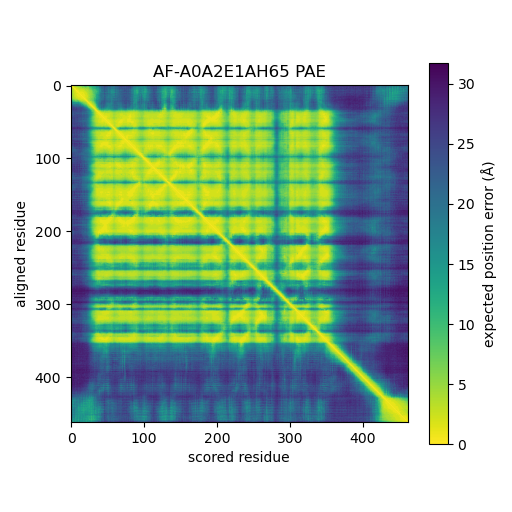CA 1
ATOM 903 C C . SER A 1 115 ? 1.599 24.404 2.885 1.00 93.69 115 SER A C 1
ATOM 905 O O . SER A 1 115 ? 2.565 24.367 3.644 1.00 93.69 115 SER A O 1
ATOM 907 N N . GLY A 1 116 ? 1.732 24.850 1.635 1.00 97.25 116 GLY A N 1
ATOM 908 C CA . GLY A 1 116 ? 3.023 25.010 0.959 1.00 97.25 116 GLY A CA 1
ATOM 909 C C . GLY A 1 116 ? 3.645 23.663 0.568 1.00 97.25 116 GLY A C 1
ATOM 910 O O . GLY A 1 116 ? 3.424 22.650 1.235 1.00 97.25 116 GLY A O 1
ATOM 911 N N . TYR A 1 117 ? 4.402 23.665 -0.529 1.00 97.81 117 TYR A N 1
ATOM 912 C CA . TYR A 1 117 ? 5.122 22.483 -1.000 1.00 97.81 117 TYR A CA 1
ATOM 913 C C . TYR A 1 117 ? 6.272 22.132 -0.058 1.00 97.81 117 TYR A C 1
ATOM 915 O O . TYR A 1 117 ? 6.996 23.020 0.401 1.00 97.81 117 TYR A O 1
ATOM 923 N N . GLN A 1 118 ? 6.409 20.846 0.241 1.00 97.75 118 GLN A N 1
ATOM 924 C CA . GLN A 1 118 ? 7.522 20.262 0.974 1.00 97.75 118 GLN A CA 1
ATOM 925 C C . GLN A 1 118 ? 8.194 19.204 0.093 1.00 97.75 118 GLN A C 1
ATOM 927 O O . GLN A 1 118 ? 7.479 18.332 -0.409 1.00 97.75 118 GLN A O 1
ATOM 932 N N . PRO A 1 119 ? 9.527 19.245 -0.066 1.00 97.00 119 PRO A N 1
ATOM 933 C CA . PRO A 1 119 ? 10.248 18.164 -0.717 1.00 97.00 119 PRO A CA 1
ATOM 934 C C . PRO A 1 119 ? 10.206 16.925 0.174 1.00 97.00 119 PRO A C 1
ATOM 936 O O . PRO A 1 119 ? 10.574 16.977 1.350 1.00 9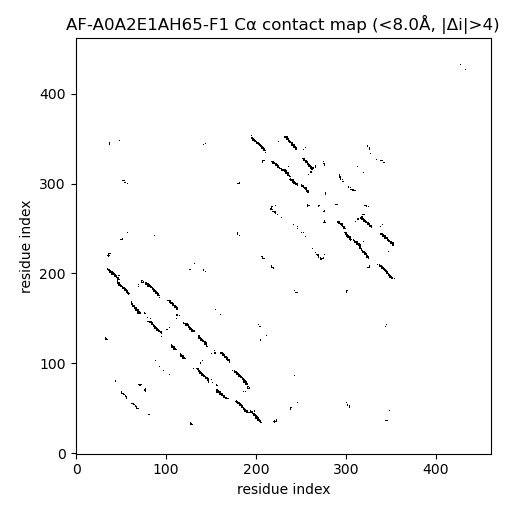7.00 119 PRO A O 1
ATOM 939 N N . ILE A 1 120 ? 9.743 15.819 -0.392 1.00 97.44 120 ILE A N 1
ATOM 940 C CA . ILE A 1 120 ? 9.707 14.503 0.234 1.00 97.44 120 ILE A CA 1
ATOM 941 C C . ILE A 1 120 ? 10.742 13.635 -0.467 1.00 97.44 120 ILE A C 1
ATOM 943 O O . ILE A 1 120 ? 10.693 13.490 -1.685 1.00 97.44 120 ILE A O 1
ATOM 947 N N . THR A 1 121 ? 11.664 13.064 0.303 1.00 96.12 121 THR A N 1
ATOM 948 C CA . THR A 1 121 ? 12.641 12.081 -0.178 1.00 96.12 121 THR A CA 1
ATOM 949 C C . THR A 1 121 ? 12.179 10.683 0.212 1.00 96.12 121 THR A C 1
ATOM 951 O O . THR A 1 121 ? 11.625 10.508 1.295 1.00 96.12 121 THR A O 1
ATOM 954 N N . ALA A 1 122 ? 12.379 9.705 -0.667 1.00 95.25 122 ALA A N 1
ATOM 955 C CA . ALA A 1 122 ? 12.080 8.307 -0.395 1.00 95.25 122 ALA A CA 1
ATOM 956 C C . ALA A 1 122 ? 12.927 7.793 0.775 1.00 95.25 122 ALA A C 1
ATOM 958 O O . ALA A 1 122 ? 14.136 8.025 0.814 1.00 95.25 122 ALA A O 1
ATOM 959 N N . ASP A 1 123 ? 12.298 7.062 1.690 1.00 93.81 123 ASP A N 1
ATOM 960 C CA . ASP A 1 123 ? 13.008 6.298 2.716 1.00 93.81 123 ASP A CA 1
ATOM 961 C C . ASP A 1 123 ? 13.628 5.039 2.104 1.00 93.81 123 ASP A C 1
ATOM 963 O O . ASP A 1 123 ? 14.758 4.687 2.432 1.00 93.81 123 ASP A O 1
ATOM 967 N N . ASP A 1 124 ? 12.904 4.408 1.172 1.00 91.31 124 ASP A N 1
ATOM 968 C CA . ASP A 1 124 ? 13.357 3.239 0.422 1.00 91.31 124 ASP A CA 1
ATOM 969 C C . ASP A 1 124 ? 13.093 3.386 -1.080 1.00 91.31 124 ASP A C 1
ATOM 971 O O . ASP A 1 124 ? 12.061 3.908 -1.519 1.00 91.31 124 ASP A O 1
ATOM 975 N N . LEU A 1 125 ? 14.030 2.854 -1.868 1.00 90.12 125 LEU A N 1
ATOM 976 C CA . LEU A 1 125 ? 13.988 2.803 -3.326 1.00 90.12 125 LEU A CA 1
ATOM 977 C C . LEU A 1 125 ? 14.185 1.360 -3.802 1.00 90.12 125 LEU A C 1
ATOM 979 O O . LEU A 1 125 ? 15.232 0.749 -3.595 1.00 90.12 125 LEU A O 1
ATOM 983 N N . TYR A 1 126 ? 13.194 0.858 -4.526 1.00 88.44 126 TYR A N 1
ATOM 984 C CA . TYR A 1 126 ? 13.180 -0.455 -5.151 1.00 88.44 126 TYR A CA 1
ATOM 985 C C . TYR A 1 126 ? 13.326 -0.280 -6.657 1.00 88.44 126 TYR A C 1
ATOM 987 O O . TYR A 1 126 ? 12.538 0.427 -7.285 1.00 88.44 126 TYR A O 1
ATOM 995 N N . THR A 1 127 ? 14.320 -0.925 -7.267 1.00 85.50 127 THR A N 1
ATOM 996 C CA . THR A 1 127 ? 14.544 -0.830 -8.715 1.00 85.50 127 THR A CA 1
ATOM 997 C C . THR A 1 127 ? 14.622 -2.195 -9.369 1.00 85.50 127 THR A C 1
ATOM 999 O O . THR A 1 127 ? 15.491 -2.987 -9.012 1.00 85.50 127 THR A O 1
ATOM 1002 N N . ALA A 1 128 ? 13.780 -2.451 -10.368 1.00 83.06 128 ALA A N 1
ATOM 1003 C CA . ALA A 1 128 ? 13.846 -3.678 -11.156 1.00 83.06 128 ALA A CA 1
ATOM 1004 C C . ALA A 1 128 ? 14.209 -3.379 -12.607 1.00 83.06 128 ALA A C 1
ATOM 1006 O O . ALA A 1 128 ? 13.832 -2.350 -13.180 1.00 83.06 128 ALA A O 1
ATOM 1007 N N . ARG A 1 129 ? 14.925 -4.320 -13.218 1.00 81.69 129 ARG A N 1
ATOM 1008 C CA . ARG A 1 129 ? 15.204 -4.340 -14.650 1.00 81.69 129 ARG A CA 1
ATOM 1009 C C . ARG A 1 129 ? 14.696 -5.650 -15.227 1.00 81.69 129 ARG A C 1
ATOM 1011 O O . ARG A 1 129 ? 14.965 -6.719 -14.692 1.00 81.69 129 ARG A O 1
ATOM 1018 N N . HIS A 1 130 ? 14.027 -5.544 -16.362 1.00 76.44 130 HIS A N 1
ATOM 1019 C CA . HIS A 1 130 ? 13.613 -6.679 -17.154 1.00 76.44 130 HIS A CA 1
ATOM 1020 C C . HIS A 1 130 ? 13.989 -6.492 -18.603 1.00 76.44 130 HIS A C 1
ATOM 1022 O O . HIS A 1 130 ? 13.469 -5.617 -19.296 1.00 76.44 130 HIS A O 1
ATOM 1028 N N . ASP A 1 131 ? 14.869 -7.361 -19.063 1.00 71.62 131 ASP A N 1
ATOM 1029 C CA . ASP A 1 131 ? 15.124 -7.531 -20.476 1.00 71.62 131 ASP A CA 1
ATOM 1030 C C . ASP A 1 131 ? 13.955 -8.338 -21.059 1.00 71.62 131 ASP A C 1
ATOM 1032 O O . ASP A 1 131 ? 13.886 -9.550 -20.903 1.00 71.62 131 ASP A O 1
ATOM 1036 N N . GLY A 1 132 ? 12.988 -7.652 -21.672 1.00 67.12 132 GLY A N 1
ATOM 1037 C CA . GLY A 1 132 ? 11.879 -8.318 -22.351 1.00 67.12 132 GLY A CA 1
ATOM 1038 C C . GLY A 1 132 ? 12.330 -8.950 -23.673 1.00 67.12 132 GLY A C 1
ATOM 1039 O O . GLY A 1 132 ? 13.497 -9.265 -23.892 1.00 67.12 132 GLY A O 1
ATOM 1040 N N . THR A 1 133 ? 11.406 -9.083 -24.632 1.00 66.19 133 THR A N 1
ATOM 1041 C CA . THR A 1 133 ? 11.748 -9.532 -26.001 1.00 66.19 133 THR A CA 1
ATOM 1042 C C . THR A 1 133 ? 12.904 -8.720 -26.609 1.00 66.19 133 THR A C 1
ATOM 1044 O O . THR A 1 133 ? 13.116 -7.578 -26.209 1.00 66.19 133 THR A O 1
ATOM 1047 N N . VAL A 1 134 ? 13.555 -9.249 -27.657 1.00 63.81 134 VAL A N 1
ATOM 1048 C CA . VAL A 1 134 ? 14.745 -8.715 -28.375 1.00 63.81 134 VAL A CA 1
ATOM 1049 C C . VAL A 1 134 ? 14.810 -7.204 -28.674 1.00 63.81 134 VAL A C 1
ATOM 1051 O O . VAL A 1 134 ? 15.855 -6.722 -29.089 1.00 63.81 134 VAL A O 1
ATOM 1054 N N . ASN A 1 135 ? 13.729 -6.445 -28.482 1.00 69.25 135 ASN A N 1
ATOM 1055 C CA . ASN A 1 135 ? 13.644 -5.011 -28.737 1.00 69.25 135 ASN A CA 1
ATOM 1056 C C . ASN A 1 135 ? 13.173 -4.168 -27.537 1.00 69.25 135 ASN A C 1
ATOM 1058 O O . ASN A 1 135 ? 12.862 -2.992 -27.741 1.00 69.25 135 ASN A O 1
ATOM 1062 N N . ARG A 1 136 ? 13.048 -4.717 -26.316 1.00 74.38 136 ARG A N 1
ATOM 1063 C CA . ARG A 1 136 ? 12.537 -3.956 -25.159 1.00 74.38 136 ARG A CA 1
ATOM 1064 C C . ARG A 1 136 ? 13.255 -4.300 -23.857 1.00 74.38 136 ARG A C 1
ATOM 1066 O O . ARG A 1 136 ? 13.313 -5.464 -23.491 1.00 74.38 136 ARG A O 1
ATOM 1073 N N . VAL A 1 137 ? 13.695 -3.277 -23.134 1.00 76.88 137 VAL A N 1
ATOM 1074 C CA . VAL A 1 137 ? 14.077 -3.354 -21.720 1.00 76.88 137 VAL A CA 1
ATOM 1075 C C . VAL A 1 137 ? 13.083 -2.513 -20.928 1.00 76.88 137 VAL A C 1
ATOM 1077 O O . VAL A 1 137 ? 12.688 -1.428 -21.356 1.00 76.88 137 VAL A O 1
ATOM 1080 N N . TYR A 1 138 ? 12.630 -3.034 -19.798 1.00 80.06 138 TYR A N 1
ATOM 1081 C CA . TYR A 1 138 ? 11.747 -2.351 -18.870 1.00 80.06 138 TYR A CA 1
ATOM 1082 C C . TYR A 1 138 ? 12.517 -2.069 -17.589 1.00 80.06 138 TYR A C 1
ATOM 1084 O O . TYR A 1 138 ? 13.078 -2.980 -16.985 1.00 80.06 138 TYR A O 1
ATOM 1092 N N . HIS A 1 139 ? 12.530 -0.812 -17.176 1.00 83.75 139 HIS A N 1
ATOM 1093 C CA . HIS A 1 139 ? 13.066 -0.395 -15.893 1.00 83.75 139 HIS A CA 1
ATOM 1094 C C . HIS A 1 139 ? 11.908 0.062 -15.022 1.00 83.75 139 HIS A C 1
ATOM 1096 O O . HIS A 1 139 ? 11.000 0.741 -15.502 1.00 83.75 139 HIS A O 1
ATOM 1102 N N . ARG A 1 140 ? 11.939 -0.315 -13.751 1.00 85.38 140 ARG A N 1
ATOM 1103 C CA . ARG A 1 140 ? 10.932 0.066 -12.768 1.00 85.38 140 ARG A CA 1
ATOM 1104 C C . ARG A 1 140 ? 11.622 0.687 -11.568 1.00 85.38 140 ARG A C 1
ATOM 1106 O O . ARG A 1 140 ? 12.688 0.216 -11.173 1.00 85.38 140 ARG A O 1
ATOM 1113 N N . GLY A 1 141 ? 11.015 1.728 -11.031 1.00 87.44 141 GLY A N 1
ATOM 1114 C CA . GLY A 1 141 ? 11.343 2.341 -9.759 1.00 87.44 141 GLY A CA 1
ATOM 1115 C C . GLY A 1 141 ? 10.081 2.348 -8.913 1.00 87.44 141 GLY A C 1
ATOM 1116 O O . GLY A 1 141 ? 9.018 2.714 -9.403 1.00 87.44 141 GLY A O 1
ATOM 1117 N N . TYR A 1 142 ? 10.183 1.909 -7.673 1.00 91.25 142 TYR A N 1
ATOM 1118 C CA . TYR A 1 142 ? 9.153 2.099 -6.671 1.00 91.25 142 TYR A CA 1
ATOM 1119 C C . TYR A 1 142 ? 9.795 2.731 -5.454 1.00 91.25 142 TYR A C 1
ATOM 1121 O O . TYR A 1 142 ? 10.858 2.308 -5.004 1.00 91.25 142 TYR A O 1
ATOM 1129 N N . GLN A 1 143 ? 9.147 3.758 -4.945 1.00 93.38 143 GLN A N 1
ATOM 1130 C CA . GLN A 1 143 ? 9.637 4.562 -3.851 1.00 93.38 143 GLN A CA 1
ATOM 1131 C C . GLN A 1 143 ? 8.560 4.661 -2.790 1.00 93.38 143 GLN A C 1
ATOM 1133 O O . GLN A 1 143 ? 7.367 4.753 -3.102 1.00 93.38 143 GLN A O 1
ATOM 1138 N N . VAL A 1 144 ? 8.988 4.672 -1.535 1.00 95.56 144 VAL A N 1
ATOM 1139 C CA . VAL A 1 144 ? 8.109 4.869 -0.387 1.00 95.56 144 VAL A CA 1
ATOM 1140 C C . VAL A 1 144 ? 8.744 5.850 0.590 1.00 95.56 144 VAL A C 1
ATOM 1142 O O . VAL A 1 144 ? 9.947 5.802 0.822 1.00 95.56 144 VAL A O 1
ATOM 1145 N N . ALA A 1 145 ? 7.926 6.741 1.144 1.00 97.00 145 ALA A N 1
ATOM 1146 C CA . ALA A 1 145 ? 8.299 7.673 2.200 1.00 97.00 145 ALA A CA 1
ATOM 1147 C C . ALA A 1 145 ? 7.215 7.714 3.286 1.00 97.00 145 ALA A C 1
ATOM 1149 O O . ALA A 1 145 ? 6.020 7.832 2.982 1.00 97.00 145 ALA A O 1
ATOM 1150 N N . GLU A 1 146 ? 7.611 7.669 4.553 1.00 97.75 146 GLU A N 1
ATOM 1151 C CA . GLU A 1 146 ? 6.739 7.895 5.695 1.00 97.75 146 GLU A CA 1
ATOM 1152 C C . GLU A 1 146 ? 6.586 9.404 5.956 1.00 97.75 146 GLU A C 1
ATOM 1154 O O . GLU A 1 146 ? 7.485 10.094 6.435 1.00 97.75 146 GLU A O 1
ATOM 1159 N N . ILE A 1 147 ? 5.392 9.938 5.695 1.00 98.00 147 ILE A N 1
ATOM 1160 C CA . ILE A 1 147 ? 5.066 11.364 5.867 1.00 98.00 147 ILE A CA 1
ATOM 1161 C C . ILE A 1 147 ? 4.071 11.608 7.010 1.00 98.00 147 ILE A C 1
ATOM 1163 O O . ILE A 1 147 ? 3.349 12.609 7.014 1.00 98.00 147 ILE A O 1
ATOM 1167 N N . THR A 1 148 ? 4.029 10.707 7.999 1.00 98.31 148 THR A N 1
ATOM 1168 C CA . THR A 1 148 ? 3.057 10.695 9.110 1.00 98.31 148 THR A CA 1
ATOM 1169 C C . THR A 1 148 ? 2.915 12.059 9.790 1.00 98.31 148 THR A C 1
ATOM 1171 O O . THR A 1 148 ? 1.809 12.592 9.881 1.00 98.31 148 THR A O 1
ATOM 1174 N N . SER A 1 149 ? 4.026 12.673 10.208 1.00 97.88 149 SER A N 1
ATOM 1175 C CA . SER A 1 149 ? 4.016 13.970 10.906 1.00 97.88 149 SER A CA 1
ATOM 1176 C C . SER A 1 149 ? 3.529 15.124 10.023 1.00 97.88 149 SER A C 1
ATOM 1178 O O . SER A 1 149 ? 2.788 15.997 10.487 1.00 97.88 149 SER A O 1
ATOM 1180 N N . TYR A 1 150 ? 3.913 15.128 8.743 1.00 98.31 150 TYR A N 1
ATOM 1181 C CA . TYR A 1 150 ? 3.508 16.167 7.797 1.00 98.31 150 TYR A CA 1
ATOM 1182 C C . TYR A 1 150 ? 2.014 16.055 7.472 1.00 98.31 150 TYR A C 1
ATOM 1184 O O . TYR A 1 150 ? 1.292 17.051 7.539 1.00 98.31 150 TYR A O 1
ATOM 1192 N N . PHE A 1 151 ? 1.521 14.840 7.224 1.00 98.25 151 PHE A N 1
ATOM 1193 C CA . PHE A 1 151 ? 0.107 14.590 6.963 1.00 98.25 151 PHE A CA 1
ATOM 1194 C C . PHE A 1 151 ? -0.768 14.888 8.186 1.00 98.25 151 PHE A C 1
ATOM 1196 O O . PHE A 1 151 ? -1.743 15.629 8.071 1.00 98.25 151 PHE A O 1
ATOM 1203 N N . ALA A 1 152 ? -0.400 14.392 9.373 1.00 97.88 152 ALA A N 1
ATOM 1204 C CA . ALA A 1 152 ? -1.164 14.594 10.608 1.00 97.88 152 ALA A CA 1
ATOM 1205 C C . ALA A 1 152 ? -1.359 16.078 10.970 1.00 97.88 152 ALA A C 1
ATOM 1207 O O . ALA A 1 152 ? -2.369 16.432 11.573 1.00 97.88 152 ALA A O 1
ATOM 1208 N N . THR A 1 153 ? -0.423 16.947 10.576 1.00 97.94 153 THR A N 1
ATOM 1209 C CA . THR A 1 153 ? -0.512 18.396 10.816 1.00 97.94 153 THR A CA 1
ATOM 1210 C C . THR A 1 153 ? -1.456 19.109 9.840 1.00 97.94 153 THR A C 1
ATOM 1212 O O . THR A 1 153 ? -2.029 20.137 10.192 1.00 97.94 153 THR A O 1
ATOM 1215 N N . ASN A 1 154 ? -1.616 18.587 8.619 1.00 97.88 154 ASN A N 1
ATOM 1216 C CA . ASN A 1 154 ? -2.232 19.324 7.509 1.00 97.88 154 ASN A CA 1
ATOM 1217 C C . ASN A 1 154 ? -3.532 18.698 6.969 1.00 97.88 154 ASN A C 1
ATOM 1219 O O . ASN A 1 154 ? -4.227 19.331 6.172 1.00 97.88 154 ASN A O 1
ATOM 1223 N N . TYR A 1 155 ? -3.892 17.477 7.377 1.00 97.88 155 TYR A N 1
ATOM 1224 C CA . TYR A 1 155 ? -5.118 16.816 6.913 1.00 97.88 155 TYR A CA 1
ATOM 1225 C C . TYR A 1 155 ? -6.397 17.437 7.503 1.00 97.88 155 TYR A C 1
ATOM 1227 O O . TYR A 1 155 ? -6.370 18.149 8.505 1.00 97.88 155 TYR A O 1
ATOM 1235 N N . T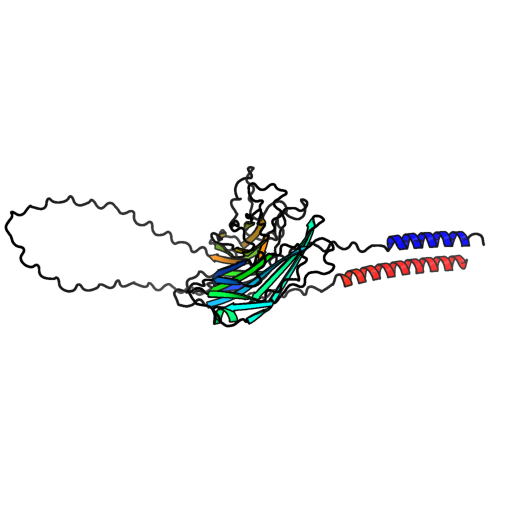HR A 1 156 ? -7.544 17.165 6.875 1.00 96.94 156 THR A N 1
ATOM 1236 C CA . THR A 1 156 ? -8.867 17.595 7.363 1.00 96.94 156 THR A CA 1
ATOM 1237 C C . THR A 1 156 ? -9.640 16.393 7.925 1.00 96.94 156 THR A C 1
ATOM 1239 O O . THR A 1 156 ? -10.140 15.589 7.137 1.00 96.94 156 THR A O 1
ATOM 1242 N N . PRO A 1 157 ? -9.774 16.242 9.259 1.00 96.44 157 PRO A N 1
ATOM 1243 C CA . PRO A 1 157 ? -10.494 15.117 9.857 1.00 96.44 157 PRO A CA 1
ATOM 1244 C C . PRO A 1 157 ? -11.958 15.051 9.414 1.00 96.44 157 PRO A C 1
ATOM 1246 O O . PRO A 1 157 ? -12.692 16.028 9.557 1.00 96.44 157 PRO A O 1
ATOM 1249 N N . GLY A 1 158 ? -12.390 13.899 8.891 1.00 94.56 158 GLY A N 1
ATOM 1250 C CA . GLY A 1 158 ? -13.764 13.674 8.420 1.00 94.56 158 GLY A CA 1
ATOM 1251 C C . GLY A 1 158 ? -14.129 14.435 7.146 1.00 94.56 158 GLY A C 1
ATOM 1252 O O . GLY A 1 158 ? -15.263 14.336 6.682 1.00 94.56 158 GLY A O 1
ATOM 1253 N N . GLY A 1 159 ? -13.185 15.190 6.583 1.00 95.69 159 GLY A N 1
ATOM 1254 C CA . GLY A 1 159 ? -13.339 15.931 5.344 1.00 95.69 159 GLY A CA 1
ATOM 1255 C C . GLY A 1 159 ? -12.386 15.440 4.263 1.00 95.69 159 GLY A C 1
ATOM 1256 O O . GLY A 1 159 ? -11.624 14.486 4.436 1.00 95.69 159 GLY A O 1
ATOM 1257 N N . THR A 1 160 ? -12.435 16.131 3.131 1.00 97.56 160 THR A N 1
ATOM 1258 C CA . THR A 1 160 ? -11.552 15.866 2.002 1.00 97.56 160 THR A CA 1
ATOM 1259 C C . THR A 1 160 ? -10.199 16.514 2.212 1.00 97.56 160 THR A C 1
ATOM 1261 O O . THR A 1 160 ? -10.105 17.719 2.425 1.00 97.56 160 THR A O 1
ATOM 1264 N N . THR A 1 161 ? -9.155 15.693 2.150 1.00 97.88 161 THR A N 1
ATOM 1265 C CA . THR A 1 161 ? -7.761 16.127 2.152 1.00 97.88 161 THR A CA 1
ATOM 1266 C C . THR A 1 161 ? -7.232 16.054 0.728 1.00 97.88 161 THR A C 1
ATOM 1268 O O . THR A 1 161 ? -7.215 14.976 0.134 1.00 97.88 161 THR A O 1
ATOM 1271 N N . THR A 1 162 ? -6.812 17.189 0.178 1.00 98.00 162 THR A N 1
ATOM 1272 C CA . THR A 1 162 ? -6.205 17.269 -1.156 1.00 98.00 162 THR A CA 1
ATOM 1273 C C . THR A 1 162 ? -4.692 17.177 -1.038 1.00 98.00 162 THR A C 1
ATOM 1275 O O . THR A 1 162 ? -4.089 17.901 -0.243 1.00 98.00 162 THR A O 1
ATOM 1278 N N . LEU A 1 163 ? -4.091 16.314 -1.850 1.00 97.75 163 LEU A N 1
ATOM 1279 C CA . LEU A 1 163 ? -2.654 16.201 -2.046 1.00 97.75 163 LEU A CA 1
ATOM 1280 C C . LEU A 1 163 ? -2.327 16.701 -3.445 1.00 97.75 163 LEU A C 1
ATOM 1282 O O . LEU A 1 163 ? -2.848 16.161 -4.416 1.00 97.75 163 LEU A O 1
ATOM 1286 N N . ASP A 1 164 ? -1.491 17.726 -3.535 1.00 96.94 164 ASP A N 1
ATOM 1287 C CA . ASP A 1 164 ? -0.969 18.257 -4.791 1.00 96.94 164 ASP A CA 1
ATOM 1288 C C . ASP A 1 164 ? 0.503 17.856 -4.924 1.00 96.94 164 ASP A C 1
ATOM 1290 O O . ASP A 1 164 ? 1.280 18.015 -3.978 1.00 96.94 164 ASP A O 1
ATOM 1294 N N . ILE A 1 165 ? 0.855 17.272 -6.067 1.00 95.44 165 ILE A N 1
ATOM 1295 C CA . ILE A 1 165 ? 2.162 16.678 -6.343 1.00 95.44 165 ILE A CA 1
ATOM 1296 C C . ILE A 1 165 ? 2.843 17.473 -7.450 1.00 95.44 165 ILE A C 1
ATOM 1298 O O . ILE A 1 165 ? 2.236 17.733 -8.491 1.00 95.44 165 ILE A O 1
ATOM 1302 N N . GLN A 1 166 ? 4.111 17.826 -7.248 1.00 93.94 166 GLN A N 1
ATOM 1303 C CA . GLN A 1 166 ? 4.938 18.533 -8.223 1.00 93.94 166 GLN A CA 1
ATOM 1304 C C . GLN A 1 166 ? 6.370 18.007 -8.262 1.00 93.94 166 GLN A C 1
ATOM 1306 O O . GLN A 1 166 ? 6.790 17.212 -7.424 1.00 93.94 166 GLN A O 1
ATOM 1311 N N . ASN A 1 167 ? 7.117 18.504 -9.252 1.00 87.50 167 ASN A N 1
ATOM 1312 C CA . ASN A 1 167 ? 8.547 18.260 -9.423 1.00 87.50 167 ASN A CA 1
ATOM 1313 C C . ASN A 1 167 ? 8.907 16.780 -9.478 1.00 87.50 167 ASN A C 1
ATOM 1315 O O . ASN A 1 167 ? 9.974 16.381 -9.040 1.00 87.50 167 ASN A O 1
ATOM 1319 N N . PHE A 1 168 ? 8.022 15.991 -10.079 1.00 83.12 168 PHE A N 1
ATOM 1320 C CA . PHE A 1 168 ? 8.305 14.613 -10.409 1.00 83.12 168 PHE A CA 1
ATOM 1321 C C . PHE A 1 168 ? 9.311 14.581 -11.566 1.00 83.12 168 PHE A C 1
ATOM 1323 O O . PHE A 1 168 ? 8.939 14.799 -12.724 1.00 83.12 168 PHE A O 1
ATOM 1330 N N . ASN A 1 169 ? 10.600 14.414 -11.265 1.00 79.06 169 ASN A N 1
ATOM 1331 C CA . ASN A 1 169 ? 11.646 14.439 -12.277 1.00 79.06 169 ASN A CA 1
ATOM 1332 C C . ASN A 1 169 ? 11.686 13.097 -13.009 1.00 79.06 169 ASN A C 1
ATOM 1334 O O . ASN A 1 169 ? 12.034 12.049 -12.463 1.00 79.06 169 ASN A O 1
ATOM 1338 N N . LEU A 1 170 ? 11.331 13.134 -14.285 1.00 72.62 170 LEU A N 1
ATOM 1339 C CA . LEU A 1 170 ? 11.404 11.962 -15.138 1.00 72.62 170 LEU A CA 1
ATOM 1340 C C . LEU A 1 170 ? 12.803 11.857 -15.745 1.00 72.62 170 LEU A C 1
ATOM 1342 O O . LEU A 1 170 ? 13.393 12.885 -16.098 1.00 72.62 170 LEU A O 1
ATOM 1346 N N . PRO A 1 171 ? 13.359 10.639 -15.892 1.00 69.62 171 PRO A N 1
ATOM 1347 C CA . PRO A 1 171 ? 14.566 10.450 -16.680 1.00 69.62 171 PRO A CA 1
ATOM 1348 C C . PRO A 1 171 ? 14.395 11.128 -18.051 1.00 69.62 171 PRO A C 1
ATOM 1350 O O . PRO A 1 171 ? 13.339 10.986 -18.661 1.00 69.62 171 PRO A O 1
ATOM 1353 N N . PRO A 1 172 ? 15.391 11.877 -18.557 1.00 66.50 172 PRO A N 1
ATOM 1354 C CA . PRO A 1 172 ? 15.254 12.573 -19.830 1.00 66.50 172 PRO A CA 1
ATOM 1355 C C . PRO A 1 172 ? 14.925 11.589 -20.967 1.00 66.50 172 PRO A C 1
ATOM 1357 O O . PRO A 1 172 ? 15.665 10.635 -21.220 1.00 66.50 172 PRO A O 1
ATOM 1360 N N . GLU A 1 173 ? 13.799 11.843 -21.635 1.00 60.88 173 GLU A N 1
ATOM 1361 C CA . GLU A 1 173 ? 13.147 10.961 -22.607 1.00 60.88 173 GLU A CA 1
ATOM 1362 C C . GLU A 1 173 ? 14.028 10.696 -23.854 1.00 60.88 173 GLU A C 1
ATOM 1364 O O . GLU A 1 173 ? 14.480 11.633 -24.524 1.00 60.88 173 GLU A O 1
ATOM 1369 N N . PRO A 1 174 ? 14.229 9.437 -24.277 1.00 54.88 174 PRO A N 1
ATOM 1370 C CA . PRO A 1 174 ? 14.449 9.110 -25.679 1.00 54.88 174 PRO A CA 1
ATOM 1371 C C . PRO A 1 174 ? 13.108 9.241 -26.403 1.00 54.88 174 PRO A C 1
ATOM 1373 O O . PRO A 1 174 ? 12.117 8.692 -25.943 1.00 54.88 174 PRO A O 1
ATOM 1376 N N . ALA A 1 175 ? 13.091 9.920 -27.551 1.00 50.97 175 ALA A N 1
ATOM 1377 C CA . ALA A 1 175 ? 11.918 10.405 -28.299 1.00 50.97 175 ALA A CA 1
ATOM 1378 C C . ALA A 1 175 ? 10.830 9.380 -28.750 1.00 50.97 175 ALA A C 1
ATOM 1380 O O . ALA A 1 175 ? 10.116 9.634 -29.721 1.00 50.97 175 ALA A O 1
ATOM 1381 N N . ASN A 1 176 ? 10.713 8.196 -28.146 1.00 53.16 176 ASN A N 1
ATOM 1382 C CA . ASN A 1 176 ? 9.792 7.132 -28.548 1.00 53.16 176 ASN A CA 1
ATOM 1383 C C . ASN A 1 176 ? 9.276 6.234 -27.403 1.00 53.16 176 ASN A C 1
ATOM 1385 O O . ASN A 1 176 ? 8.757 5.148 -27.697 1.00 53.16 176 ASN A O 1
ATOM 1389 N N . ASN A 1 177 ? 9.396 6.644 -26.137 1.00 57.28 177 ASN A N 1
ATOM 1390 C CA . ASN A 1 177 ? 9.078 5.781 -25.002 1.00 57.28 177 ASN A CA 1
ATOM 1391 C C . ASN A 1 177 ? 7.761 6.157 -24.316 1.00 57.28 177 ASN A C 1
ATOM 1393 O O . ASN A 1 177 ? 7.452 7.314 -24.083 1.00 57.28 177 ASN A O 1
ATOM 1397 N N . THR A 1 178 ? 6.954 5.136 -24.018 1.00 60.19 178 THR A N 1
ATOM 1398 C CA . THR A 1 178 ? 5.781 5.271 -23.150 1.00 60.19 178 THR A CA 1
ATOM 1399 C C . THR A 1 178 ? 6.258 5.198 -21.716 1.00 60.19 178 THR A C 1
ATOM 1401 O O . THR A 1 178 ? 6.788 4.165 -21.290 1.00 60.19 178 THR A O 1
ATOM 1404 N N . GLU A 1 179 ? 6.086 6.308 -21.034 1.00 67.50 179 GLU A N 1
ATOM 1405 C CA . GLU A 1 179 ? 6.530 6.560 -19.688 1.00 67.50 179 GLU A CA 1
ATOM 1406 C C . GLU A 1 179 ? 5.315 6.580 -18.763 1.00 67.50 179 GLU A C 1
ATOM 1408 O O . GLU A 1 179 ? 4.293 7.203 -19.060 1.00 67.50 179 GLU A O 1
ATOM 1413 N N . ASN A 1 180 ? 5.409 5.798 -17.692 1.00 69.69 180 ASN A N 1
ATOM 1414 C CA . ASN A 1 180 ? 4.259 5.399 -16.906 1.00 69.69 180 ASN A CA 1
ATOM 1415 C C . ASN A 1 180 ? 4.516 5.679 -15.437 1.00 69.69 180 ASN A C 1
ATOM 1417 O O . ASN A 1 180 ? 5.454 5.112 -14.865 1.00 69.69 180 ASN A O 1
ATOM 1421 N N . TYR A 1 181 ? 3.679 6.522 -14.836 1.00 83.00 181 TYR A N 1
ATOM 1422 C CA . TYR A 1 181 ? 3.895 6.990 -13.473 1.00 83.00 181 TYR A CA 1
ATOM 1423 C C . TYR A 1 181 ? 2.606 7.119 -12.689 1.00 83.00 181 TYR A C 1
ATOM 1425 O O . TYR A 1 181 ? 1.533 7.417 -13.228 1.00 83.00 181 TYR A O 1
ATOM 1433 N N . GLY A 1 182 ? 2.739 6.950 -11.383 1.00 88.31 182 GLY A N 1
ATOM 1434 C CA . GLY A 1 182 ? 1.672 7.215 -10.440 1.00 88.31 182 GLY A CA 1
ATOM 1435 C C . GLY A 1 182 ? 2.223 7.531 -9.064 1.00 88.31 182 GLY A C 1
ATOM 1436 O O . GLY A 1 182 ? 3.323 7.113 -8.705 1.00 88.31 182 GLY A O 1
ATOM 1437 N N . VAL A 1 183 ? 1.435 8.283 -8.309 1.00 91.19 183 VAL A N 1
ATOM 1438 C CA . VAL A 1 183 ? 1.683 8.570 -6.898 1.00 91.19 183 VAL A CA 1
ATOM 1439 C C . VAL A 1 183 ? 0.426 8.190 -6.148 1.00 91.19 183 VAL A C 1
ATOM 1441 O O . VAL A 1 183 ? -0.691 8.438 -6.603 1.00 91.19 183 VAL A O 1
ATOM 1444 N N . GLY A 1 184 ? 0.593 7.634 -4.964 1.00 92.50 184 GLY A N 1
ATOM 1445 C CA . GLY A 1 184 ? -0.511 7.464 -4.050 1.00 92.50 184 GLY A CA 1
ATOM 1446 C C . GLY A 1 184 ? -0.057 7.436 -2.616 1.00 92.50 184 GLY A C 1
ATOM 1447 O O . GLY A 1 184 ? 1.114 7.598 -2.286 1.00 92.50 184 GLY A O 1
ATOM 1448 N N . ILE A 1 185 ? -1.036 7.264 -1.752 1.00 95.25 185 ILE A N 1
ATOM 1449 C CA . ILE A 1 185 ? -0.871 7.357 -0.318 1.00 95.25 185 ILE A CA 1
ATOM 1450 C C . ILE A 1 185 ? -1.655 6.244 0.351 1.00 95.25 185 ILE A C 1
ATOM 1452 O O . ILE A 1 185 ? -2.708 5.818 -0.128 1.00 95.25 185 ILE A O 1
ATOM 1456 N N . THR A 1 186 ? -1.129 5.762 1.464 1.00 96.19 186 THR A N 1
ATOM 1457 C CA . THR A 1 186 ? -1.817 4.842 2.362 1.00 96.19 186 THR A CA 1
ATOM 1458 C C . THR A 1 186 ? -1.770 5.420 3.762 1.00 96.19 186 THR A C 1
ATOM 1460 O O . THR A 1 186 ? -0.694 5.697 4.282 1.00 96.19 186 THR A O 1
ATOM 1463 N N . VAL A 1 187 ? -2.941 5.627 4.355 1.00 97.31 187 VAL A N 1
ATOM 1464 C CA . VAL A 1 187 ? -3.108 6.190 5.694 1.00 97.31 187 VAL A CA 1
ATOM 1465 C C . VAL A 1 187 ? -3.647 5.101 6.607 1.00 97.31 187 VAL A C 1
ATOM 1467 O O . VAL A 1 187 ? -4.747 4.588 6.400 1.00 97.31 187 VAL A O 1
ATOM 1470 N N . ILE A 1 188 ? -2.880 4.784 7.643 1.00 98.06 188 ILE A N 1
ATOM 1471 C CA . ILE A 1 188 ? -3.284 3.931 8.754 1.00 98.06 188 ILE A CA 1
ATOM 1472 C C . ILE A 1 188 ? -3.655 4.849 9.912 1.00 98.06 188 ILE A C 1
ATOM 1474 O O . ILE A 1 188 ? -2.847 5.655 10.383 1.00 98.06 188 ILE A O 1
ATOM 1478 N N . TYR A 1 189 ? -4.891 4.734 10.374 1.00 98.31 189 TYR A N 1
ATOM 1479 C CA . TYR A 1 189 ? -5.445 5.578 11.426 1.00 98.31 189 TYR A CA 1
ATOM 1480 C C . TYR A 1 189 ? -6.154 4.732 12.476 1.00 98.31 189 TYR A C 1
ATOM 1482 O O . TYR A 1 189 ? -6.513 3.586 12.224 1.00 98.31 189 TYR A O 1
ATOM 1490 N N . GLU A 1 190 ? -6.326 5.279 13.672 1.00 98.06 190 GLU A N 1
ATOM 1491 C CA . GLU A 1 190 ? -6.909 4.590 14.818 1.00 98.06 190 GLU A CA 1
ATOM 1492 C C . GLU A 1 190 ? -8.147 5.320 15.341 1.00 98.06 190 GLU A C 1
ATOM 1494 O O . GLU A 1 190 ? -8.140 6.543 15.519 1.00 98.06 190 GLU A O 1
ATOM 1499 N N . CYS A 1 191 ? -9.186 4.529 15.617 1.00 98.06 191 CYS A N 1
ATOM 1500 C CA . CYS A 1 191 ? -10.422 4.940 16.270 1.00 98.06 191 CYS A CA 1
ATOM 1501 C C . CYS A 1 191 ? -10.801 3.918 17.342 1.00 98.06 191 CYS A C 1
ATOM 1503 O O . CYS A 1 191 ? -10.722 2.715 17.108 1.00 98.06 191 CYS A O 1
ATOM 1505 N N . ALA A 1 192 ? -11.264 4.376 18.506 1.00 96.94 192 ALA A N 1
ATOM 1506 C CA . ALA A 1 192 ? -11.565 3.499 19.642 1.00 96.94 192 ALA A CA 1
ATOM 1507 C C . ALA A 1 192 ? -12.667 2.459 19.350 1.00 96.94 192 ALA A C 1
ATOM 1509 O O . ALA A 1 192 ? -12.701 1.400 19.973 1.00 96.94 192 ALA A O 1
ATOM 1510 N N . GLU A 1 193 ? -13.573 2.755 18.420 1.00 95.81 193 GLU A N 1
ATOM 1511 C CA . GLU A 1 193 ? -14.675 1.880 18.017 1.00 95.81 193 GLU A CA 1
ATOM 1512 C C . GLU A 1 193 ? -14.279 0.742 17.067 1.00 95.81 193 GLU A C 1
ATOM 1514 O O . GLU A 1 193 ? -15.052 -0.205 16.908 1.00 95.81 193 GLU A O 1
ATOM 1519 N N . PHE A 1 194 ? -13.110 0.804 16.423 1.00 95.81 194 PHE A N 1
ATOM 1520 C CA . PHE A 1 194 ? -12.673 -0.276 15.542 1.00 95.81 194 PHE A CA 1
ATOM 1521 C C . PHE A 1 194 ? -12.273 -1.506 16.359 1.00 95.81 194 PHE A C 1
ATOM 1523 O O . PHE A 1 194 ? -11.828 -1.368 17.498 1.00 95.81 194 PHE A O 1
ATOM 1530 N N . PRO A 1 195 ? -12.410 -2.731 15.825 1.00 95.50 195 PRO A N 1
ATOM 1531 C CA . PRO A 1 195 ? -11.830 -3.896 16.476 1.00 95.50 195 PRO A CA 1
ATOM 1532 C C . PRO A 1 195 ? -10.304 -3.764 16.528 1.00 95.50 195 PRO A C 1
ATOM 1534 O O . PRO A 1 195 ? -9.690 -3.198 15.621 1.00 95.50 195 PRO A O 1
ATOM 1537 N N . TYR A 1 196 ? -9.697 -4.318 17.579 1.00 95.94 196 TYR A N 1
ATOM 1538 C CA . TYR A 1 196 ? -8.247 -4.461 17.636 1.00 95.94 196 TYR A CA 1
ATOM 1539 C C . TYR A 1 196 ? -7.769 -5.321 16.459 1.00 95.94 196 TYR A C 1
ATOM 1541 O O . TYR A 1 196 ? -8.314 -6.403 16.220 1.00 95.94 196 TYR A O 1
ATOM 1549 N N . ALA A 1 197 ? -6.759 -4.835 15.750 1.00 96.75 197 ALA A N 1
ATOM 1550 C CA . ALA A 1 197 ? -6.199 -5.441 14.558 1.00 96.75 197 ALA A CA 1
ATOM 1551 C C . ALA A 1 197 ? -4.666 -5.440 14.608 1.00 96.75 197 ALA A C 1
ATOM 1553 O O . ALA A 1 197 ? -4.046 -4.531 15.169 1.00 96.75 197 ALA A O 1
ATOM 1554 N N . GLU A 1 198 ? -4.067 -6.440 13.968 1.00 96.88 198 GLU A N 1
ATOM 1555 C CA . GLU A 1 198 ? -2.674 -6.402 13.527 1.00 96.88 198 GLU A CA 1
ATOM 1556 C C . GLU A 1 198 ? -2.661 -5.875 12.090 1.00 96.88 198 GLU A C 1
ATOM 1558 O O . GLU A 1 198 ? -3.137 -6.547 11.173 1.00 96.88 198 GLU A O 1
ATOM 1563 N N . THR A 1 199 ? -2.176 -4.646 11.901 1.00 97.38 199 THR A N 1
ATOM 1564 C CA . THR A 1 199 ? -2.114 -3.997 10.585 1.00 97.38 199 THR A CA 1
ATOM 1565 C C . THR A 1 199 ? -0.669 -3.907 10.129 1.00 97.38 199 THR A C 1
ATOM 1567 O O . THR A 1 199 ? 0.120 -3.170 10.715 1.00 97.38 199 THR A O 1
ATOM 1570 N N . ASN A 1 200 ? -0.330 -4.637 9.074 1.00 97.31 200 ASN A N 1
ATOM 1571 C CA . ASN A 1 200 ? 1.020 -4.723 8.534 1.00 97.31 200 ASN A CA 1
ATOM 1572 C C . ASN A 1 200 ? 1.085 -4.004 7.187 1.00 97.31 200 ASN A C 1
ATOM 1574 O O . ASN A 1 200 ? 0.339 -4.354 6.275 1.00 97.31 200 ASN A O 1
ATOM 1578 N N . TYR A 1 201 ? 1.961 -3.007 7.076 1.00 96.62 201 TYR A N 1
ATOM 1579 C CA . TYR A 1 201 ? 2.302 -2.339 5.824 1.00 96.62 201 TYR A CA 1
ATOM 1580 C C . TYR A 1 201 ? 3.541 -3.008 5.223 1.00 96.62 201 TYR A C 1
ATOM 1582 O O . TYR A 1 201 ? 4.561 -3.162 5.900 1.00 96.62 201 TYR A O 1
ATOM 1590 N N . PHE A 1 202 ? 3.441 -3.401 3.960 1.00 95.06 202 PHE A N 1
ATOM 1591 C CA . PHE A 1 202 ? 4.487 -4.056 3.193 1.00 95.06 202 PHE A CA 1
ATOM 1592 C C . PHE A 1 202 ? 4.918 -3.170 2.034 1.00 95.06 202 PHE A C 1
ATOM 1594 O O . PHE A 1 202 ? 4.078 -2.609 1.328 1.00 95.06 202 PHE A O 1
ATOM 1601 N N . SER A 1 203 ? 6.221 -3.079 1.806 1.00 92.62 203 SER A N 1
ATOM 1602 C CA . SER A 1 203 ? 6.809 -2.362 0.679 1.00 92.62 203 SER A CA 1
ATOM 1603 C C . SER A 1 203 ? 7.721 -3.286 -0.109 1.00 92.62 203 SER A C 1
ATOM 1605 O O . SER A 1 203 ? 8.239 -4.274 0.397 1.00 92.62 203 SER A O 1
ATOM 1607 N N . GLY A 1 204 ? 7.876 -2.979 -1.384 1.00 86.88 204 GLY A N 1
ATOM 1608 C CA . GLY A 1 204 ? 8.573 -3.819 -2.337 1.00 86.88 204 GLY A CA 1
ATOM 1609 C C . GLY A 1 204 ? 7.981 -3.589 -3.711 1.00 86.88 204 GLY A C 1
ATOM 1610 O O . GLY A 1 204 ? 7.005 -2.849 -3.872 1.00 86.88 204 GLY A O 1
ATOM 1611 N N . LEU A 1 205 ? 8.601 -4.213 -4.695 1.00 81.94 205 LEU A N 1
ATOM 1612 C CA . LEU A 1 205 ? 8.159 -4.175 -6.072 1.00 81.94 205 LEU A CA 1
ATOM 1613 C C . LEU A 1 205 ? 8.007 -5.623 -6.509 1.00 81.94 205 LEU A C 1
ATOM 1615 O O . LEU A 1 205 ? 8.903 -6.185 -7.130 1.00 81.94 205 LEU A O 1
ATOM 1619 N N . ASP A 1 206 ? 6.875 -6.192 -6.105 1.00 78.31 206 ASP A N 1
ATOM 1620 C CA . ASP A 1 206 ? 6.499 -7.560 -6.427 1.00 78.31 206 ASP A CA 1
ATOM 1621 C C . ASP A 1 206 ? 5.855 -7.564 -7.814 1.00 78.31 206 ASP A C 1
ATOM 1623 O O . ASP A 1 206 ? 4.745 -7.045 -8.015 1.00 78.31 206 ASP A O 1
ATOM 1627 N N . TRP A 1 207 ? 6.623 -8.024 -8.798 1.00 72.00 207 TRP A N 1
ATOM 1628 C CA . TRP A 1 207 ? 6.371 -7.768 -10.208 1.00 72.00 207 TRP A CA 1
ATOM 1629 C C . TRP A 1 207 ? 6.244 -9.054 -11.035 1.00 72.00 207 TRP A C 1
ATOM 1631 O O . TRP A 1 207 ? 7.013 -9.995 -10.905 1.00 72.00 207 TRP A O 1
ATOM 1641 N N . TRP A 1 208 ? 5.308 -9.059 -11.993 1.00 66.88 208 TRP A N 1
ATOM 1642 C CA . TRP A 1 208 ? 5.029 -10.204 -12.861 1.00 66.88 208 TRP A CA 1
ATOM 1643 C C . TRP A 1 208 ? 4.874 -9.856 -14.371 1.00 66.88 208 TRP A C 1
ATOM 1645 O O . TRP A 1 208 ? 4.435 -8.757 -14.751 1.00 66.88 208 TRP A O 1
ATOM 1655 N N . TYR A 1 209 ? 5.206 -10.803 -15.269 1.00 58.72 209 TYR A N 1
ATOM 1656 C CA . TYR A 1 209 ? 5.059 -10.674 -16.734 1.00 58.72 209 TYR A CA 1
ATOM 1657 C C . TYR A 1 209 ? 4.415 -11.908 -17.389 1.00 58.72 209 TYR A C 1
ATOM 1659 O O . TYR A 1 209 ? 4.819 -13.034 -17.133 1.00 58.72 209 TYR A O 1
ATOM 1667 N N . PHE A 1 210 ? 3.467 -11.695 -18.311 1.00 49.81 210 PHE A N 1
ATOM 1668 C CA . PHE A 1 210 ? 2.715 -12.774 -18.977 1.00 49.81 210 PHE A CA 1
ATOM 1669 C C . PHE A 1 210 ? 3.416 -13.432 -20.187 1.00 49.81 210 PHE A C 1
ATOM 1671 O O . PHE A 1 210 ? 2.980 -14.488 -20.632 1.00 49.81 210 PHE A O 1
ATOM 1678 N N . MET A 1 211 ? 4.447 -12.822 -20.794 1.00 49.53 211 MET A N 1
ATOM 1679 C CA . MET A 1 211 ? 4.916 -13.243 -22.136 1.00 49.53 211 MET A CA 1
ATOM 1680 C C . MET A 1 211 ? 6.309 -13.892 -22.212 1.00 49.53 211 MET A C 1
ATOM 1682 O O . MET A 1 211 ? 6.841 -13.999 -23.318 1.00 49.53 211 MET A O 1
ATOM 1686 N N . ASP A 1 212 ? 6.902 -14.332 -21.102 1.00 46.50 212 ASP A N 1
ATOM 1687 C CA . ASP A 1 212 ? 8.169 -15.077 -21.158 1.00 46.50 212 ASP A CA 1
ATOM 1688 C C . ASP A 1 212 ? 7.959 -16.597 -21.284 1.00 46.50 212 ASP A C 1
ATOM 1690 O O . ASP A 1 212 ? 6.865 -17.091 -21.000 1.00 46.50 212 ASP A O 1
ATOM 1694 N N . PRO A 1 213 ? 8.954 -17.360 -21.792 1.00 41.72 213 PRO A N 1
ATOM 1695 C CA . PRO A 1 213 ? 8.828 -18.805 -21.961 1.00 41.72 213 PRO A CA 1
ATOM 1696 C C . PRO A 1 213 ? 8.424 -19.473 -20.633 1.00 41.72 213 PRO A C 1
ATOM 1698 O O . PRO A 1 213 ? 8.751 -18.929 -19.582 1.00 41.72 213 PRO A O 1
ATOM 1701 N N . PRO A 1 214 ? 7.755 -20.645 -20.678 1.00 38.09 214 PRO A N 1
ATOM 1702 C CA . PRO A 1 214 ? 6.992 -21.279 -19.583 1.00 38.09 214 PRO A CA 1
ATOM 1703 C C . PRO A 1 214 ? 7.830 -21.760 -18.375 1.00 38.09 214 PRO A C 1
ATOM 1705 O O . PRO A 1 214 ? 7.729 -22.903 -17.943 1.00 38.09 214 PRO A O 1
ATOM 1708 N N . GLY A 1 215 ? 8.714 -20.919 -17.850 1.00 36.16 215 GLY A N 1
ATOM 1709 C CA . GLY A 1 215 ? 9.715 -21.265 -16.848 1.00 36.16 215 GLY A CA 1
ATOM 1710 C C . GLY A 1 215 ? 10.240 -20.094 -16.016 1.00 36.16 215 GLY A C 1
ATOM 1711 O O . GLY A 1 215 ? 11.131 -20.318 -15.205 1.00 36.16 215 GLY A O 1
ATOM 1712 N N . MET A 1 216 ? 9.705 -18.879 -16.169 1.00 33.88 216 MET A N 1
ATOM 1713 C CA . MET A 1 216 ? 9.731 -17.874 -15.099 1.00 33.88 216 MET A CA 1
ATOM 1714 C C . MET A 1 216 ? 8.304 -17.801 -14.555 1.00 33.88 216 MET A C 1
ATOM 1716 O O . MET A 1 216 ? 7.372 -17.667 -15.345 1.00 33.88 216 MET A O 1
ATOM 1720 N N . SER A 1 217 ? 8.140 -18.071 -13.258 1.00 43.66 217 SER A N 1
ATOM 1721 C CA . SER A 1 217 ? 6.870 -18.459 -12.634 1.00 43.66 217 SER A CA 1
ATOM 1722 C C . SER A 1 217 ? 5.742 -17.488 -12.952 1.00 43.66 217 SER A C 1
ATOM 1724 O O . SER A 1 217 ? 5.913 -16.274 -12.933 1.00 43.66 217 SER A O 1
ATOM 1726 N N . GLU A 1 218 ? 4.560 -18.036 -13.214 1.00 49.88 218 GLU A N 1
ATOM 1727 C CA . GLU A 1 218 ? 3.367 -17.305 -13.652 1.00 49.88 218 GLU A CA 1
ATOM 1728 C C . GLU A 1 218 ? 2.793 -16.355 -12.573 1.00 49.88 218 GLU A C 1
ATOM 1730 O O . GLU A 1 218 ? 1.733 -15.758 -12.773 1.00 49.88 218 GLU A O 1
ATOM 1735 N N . TYR A 1 219 ? 3.498 -16.172 -11.449 1.00 59.12 219 TYR A N 1
ATOM 1736 C CA . TYR A 1 219 ? 3.010 -15.526 -10.238 1.00 59.12 219 TYR A CA 1
ATOM 1737 C C . TYR A 1 219 ? 4.085 -14.703 -9.525 1.00 59.12 219 TYR A C 1
ATOM 1739 O O . TYR A 1 219 ? 5.269 -15.030 -9.597 1.00 59.12 219 TYR A O 1
ATOM 1747 N N . SER A 1 220 ? 3.615 -13.665 -8.834 1.00 71.56 220 SER A N 1
ATOM 1748 C CA . SER A 1 220 ? 4.385 -12.809 -7.930 1.00 71.56 220 SER A CA 1
ATOM 1749 C C . SER A 1 220 ? 4.801 -13.580 -6.665 1.00 71.56 220 SER A C 1
ATOM 1751 O O . SER A 1 220 ? 4.305 -14.689 -6.430 1.00 71.56 220 SER A O 1
ATOM 1753 N N . ASP A 1 221 ? 5.696 -13.047 -5.841 1.00 77.94 221 ASP A N 1
ATOM 1754 C CA . ASP A 1 221 ? 6.058 -13.696 -4.584 1.00 77.94 221 ASP A CA 1
ATOM 1755 C C . ASP A 1 221 ? 4.864 -13.782 -3.615 1.00 77.94 221 ASP A C 1
ATOM 1757 O O . ASP A 1 221 ? 3.963 -12.940 -3.557 1.00 77.94 221 ASP A O 1
ATOM 1761 N N . ALA A 1 222 ? 4.846 -14.854 -2.824 1.00 80.31 222 ALA A N 1
ATOM 1762 C CA . ALA A 1 222 ? 3.822 -15.072 -1.815 1.00 80.31 222 ALA A CA 1
ATOM 1763 C C . ALA A 1 222 ? 4.036 -14.138 -0.621 1.00 80.31 222 ALA A C 1
ATOM 1765 O O . ALA A 1 222 ? 4.936 -14.350 0.195 1.00 80.31 222 ALA A O 1
ATOM 1766 N N . LEU A 1 223 ? 3.167 -13.146 -0.448 1.00 87.56 223 LEU A N 1
ATOM 1767 C CA . LEU A 1 223 ? 3.197 -12.302 0.735 1.00 87.56 223 LEU A CA 1
ATOM 1768 C C . LEU A 1 223 ? 2.393 -12.950 1.868 1.00 87.56 223 LEU A C 1
ATOM 1770 O O . LEU A 1 223 ? 1.164 -12.896 1.876 1.00 87.56 223 LEU A O 1
ATOM 1774 N N . CYS A 1 224 ? 3.085 -13.527 2.850 1.00 88.38 224 CYS A N 1
ATOM 1775 C CA . CYS A 1 224 ? 2.468 -14.191 3.997 1.00 88.38 224 CYS A CA 1
ATOM 1776 C C . CYS A 1 224 ? 2.627 -13.402 5.304 1.00 88.38 224 CYS A C 1
ATOM 1778 O O . CYS A 1 224 ? 3.717 -12.963 5.660 1.00 88.38 224 CYS A O 1
ATOM 1780 N N . THR A 1 225 ? 1.550 -13.310 6.085 1.00 93.19 225 THR A N 1
ATOM 1781 C CA . THR A 1 225 ? 1.589 -12.913 7.501 1.00 93.19 225 THR A CA 1
ATOM 1782 C C . THR A 1 225 ? 1.215 -14.099 8.371 1.00 93.19 225 THR A C 1
ATOM 1784 O O . THR A 1 225 ? 0.223 -14.778 8.104 1.00 93.19 225 THR A O 1
ATOM 1787 N N . THR A 1 226 ? 1.985 -14.325 9.436 1.00 93.56 226 THR A N 1
ATOM 1788 C CA . THR A 1 226 ? 1.678 -15.326 10.460 1.00 93.56 226 THR A CA 1
ATOM 1789 C C . THR A 1 226 ? 1.112 -14.679 11.714 1.00 93.56 226 THR A C 1
ATOM 1791 O O . THR A 1 226 ? 1.420 -13.536 12.038 1.00 93.56 226 THR A O 1
ATOM 1794 N N . PHE A 1 227 ? 0.277 -15.423 12.428 1.00 94.62 227 PHE A N 1
ATOM 1795 C CA . PHE A 1 227 ? -0.368 -14.992 13.661 1.00 94.62 227 PHE A CA 1
ATOM 1796 C C . PHE A 1 227 ? -0.661 -16.194 14.560 1.00 94.62 227 PHE A C 1
ATOM 1798 O O . PHE A 1 227 ? -0.702 -17.346 14.121 1.00 94.62 227 PHE A O 1
ATOM 1805 N N . ALA A 1 228 ? -0.891 -15.936 15.848 1.00 94.81 228 ALA A N 1
ATOM 1806 C CA . ALA A 1 228 ? -1.236 -16.993 16.792 1.00 94.81 228 ALA A CA 1
ATOM 1807 C C . ALA A 1 228 ? -2.569 -17.666 16.416 1.00 94.81 228 ALA A C 1
ATOM 1809 O O . ALA A 1 228 ? -3.538 -16.989 16.061 1.00 94.81 228 ALA A O 1
ATOM 1810 N N . SER A 1 229 ? -2.646 -18.991 16.550 1.00 93.88 229 SER A N 1
ATOM 1811 C CA . SER A 1 229 ? -3.903 -19.733 16.384 1.00 93.88 229 SER A CA 1
ATOM 1812 C C . SER A 1 229 ? -4.918 -19.313 17.453 1.00 93.88 229 SER A C 1
ATOM 1814 O O . SER A 1 229 ? -4.559 -19.142 18.621 1.00 93.88 229 SER A O 1
ATOM 1816 N N . VAL A 1 230 ? -6.186 -19.147 17.071 1.00 95.19 230 VAL A N 1
ATOM 1817 C CA . VAL A 1 230 ? -7.295 -18.830 17.990 1.00 95.19 230 VAL A CA 1
ATOM 1818 C C . VAL A 1 230 ? -8.540 -19.644 17.645 1.00 95.19 230 VAL A C 1
ATOM 1820 O O . VAL A 1 230 ? -8.691 -20.138 16.533 1.00 95.19 230 VAL A O 1
ATOM 1823 N N . ALA A 1 231 ? -9.450 -19.775 18.612 1.00 94.88 231 ALA A N 1
ATOM 1824 C CA . ALA A 1 231 ? -10.661 -20.594 18.500 1.00 94.88 231 ALA A CA 1
ATOM 1825 C C . ALA A 1 231 ? -11.841 -19.905 17.781 1.00 94.88 231 ALA A C 1
ATOM 1827 O O . ALA A 1 231 ? -12.944 -20.445 17.762 1.00 94.88 231 ALA A O 1
ATOM 1828 N N . TYR A 1 232 ? -11.638 -18.709 17.232 1.00 93.38 232 TYR A N 1
ATOM 1829 C CA . TYR A 1 232 ? -12.651 -17.938 16.512 1.00 93.38 232 TYR A CA 1
ATOM 1830 C C . TYR A 1 232 ? -12.110 -17.496 15.150 1.00 93.38 232 TYR A C 1
ATOM 1832 O O . TYR A 1 232 ? -10.901 -17.379 14.970 1.00 93.38 232 TYR A O 1
ATOM 1840 N N . ALA A 1 233 ? -13.002 -17.251 14.196 1.00 93.88 233 ALA A N 1
ATOM 1841 C CA . ALA A 1 233 ? -12.620 -16.801 12.864 1.00 93.88 233 ALA A CA 1
ATOM 1842 C C . ALA A 1 233 ? -12.113 -15.351 12.889 1.00 93.88 233 ALA A C 1
ATOM 1844 O O . ALA A 1 233 ? -12.492 -14.544 13.748 1.00 93.88 233 ALA A O 1
ATOM 1845 N N . ARG A 1 234 ? -11.255 -15.004 11.935 1.00 94.94 234 ARG A N 1
ATOM 1846 C CA . ARG A 1 234 ? -10.767 -13.639 11.722 1.00 94.94 234 ARG A CA 1
ATOM 1847 C C . ARG A 1 234 ? -11.176 -13.143 10.342 1.00 94.94 234 ARG A C 1
ATOM 1849 O O . ARG A 1 234 ? -11.498 -13.925 9.453 1.00 94.94 234 ARG A O 1
ATOM 1856 N N . TYR A 1 235 ? -11.122 -11.834 10.171 1.00 95.00 235 TYR A N 1
ATOM 1857 C CA . TYR A 1 235 ? -11.072 -11.216 8.859 1.00 95.00 235 TYR A CA 1
ATOM 1858 C C . TYR A 1 235 ? -9.654 -10.726 8.587 1.00 95.00 235 TYR A C 1
ATOM 1860 O O . TYR A 1 235 ? -8.998 -10.195 9.486 1.00 95.00 235 TYR A O 1
ATOM 1868 N N . ALA A 1 236 ? -9.202 -10.898 7.349 1.00 93.69 236 ALA A N 1
ATOM 1869 C CA . ALA A 1 236 ? -8.013 -10.251 6.819 1.00 93.69 236 ALA A CA 1
ATOM 1870 C C . ALA A 1 236 ? -8.428 -9.320 5.673 1.00 93.69 236 ALA A C 1
ATOM 1872 O O . ALA A 1 236 ? -8.958 -9.763 4.661 1.00 93.69 236 ALA A O 1
ATOM 1873 N N . GLU A 1 237 ? -8.234 -8.019 5.847 1.00 94.25 237 GLU A N 1
ATOM 1874 C CA . GLU A 1 237 ? -8.484 -7.005 4.823 1.00 94.25 237 GLU A CA 1
ATOM 1875 C C . GLU A 1 237 ? -7.193 -6.676 4.082 1.00 94.25 237 GLU A C 1
ATOM 1877 O O . GLU A 1 237 ? -6.170 -6.406 4.717 1.00 94.25 237 GLU A O 1
ATOM 1882 N N . VAL A 1 238 ? -7.259 -6.644 2.751 1.00 91.38 238 VAL A N 1
ATOM 1883 C CA . VAL A 1 238 ? -6.121 -6.296 1.897 1.00 91.38 238 VAL A CA 1
ATOM 1884 C C . VAL A 1 238 ? -6.339 -4.944 1.242 1.00 91.38 238 VAL A C 1
ATOM 1886 O O . VAL A 1 238 ? -7.201 -4.796 0.388 1.00 91.38 238 VAL A O 1
ATOM 1889 N N . ASN A 1 239 ? -5.526 -3.955 1.583 1.00 91.88 239 ASN A N 1
ATOM 1890 C CA . ASN A 1 239 ? -5.511 -2.668 0.887 1.00 91.88 239 ASN A CA 1
ATOM 1891 C C . ASN A 1 239 ? -4.188 -2.527 0.148 1.00 91.88 239 ASN A C 1
ATOM 1893 O O . ASN A 1 239 ? -3.188 -3.107 0.549 1.00 91.88 239 ASN A O 1
ATOM 1897 N N . GLY A 1 240 ? -4.141 -1.763 -0.930 1.00 85.69 240 GLY A N 1
ATOM 1898 C CA . GLY A 1 240 ? -2.904 -1.627 -1.681 1.00 85.69 240 GLY A CA 1
ATOM 1899 C C . GLY A 1 240 ? -3.117 -0.931 -3.001 1.00 85.69 240 GLY A C 1
ATOM 1900 O O . GLY A 1 240 ? -4.208 -0.441 -3.302 1.00 85.69 240 GLY A O 1
ATOM 1901 N N . VAL A 1 241 ? -2.038 -0.872 -3.767 1.00 84.31 241 VAL A N 1
ATOM 1902 C CA . VAL A 1 241 ? -2.039 -0.320 -5.113 1.00 84.31 241 VAL A CA 1
ATOM 1903 C C . VAL A 1 241 ? -1.435 -1.341 -6.055 1.00 84.31 241 VAL A C 1
ATOM 1905 O O . VAL A 1 241 ? -0.435 -1.962 -5.714 1.00 84.31 241 VAL A O 1
ATOM 1908 N N . PHE A 1 242 ? -1.999 -1.456 -7.248 1.00 83.75 242 PHE A N 1
ATOM 1909 C CA . PHE A 1 242 ? -1.338 -2.081 -8.379 1.00 83.75 242 PHE A CA 1
ATOM 1910 C C . PHE A 1 242 ? -0.840 -1.012 -9.355 1.00 83.75 242 PHE A C 1
ATOM 1912 O O . PHE A 1 242 ? -1.626 -0.236 -9.901 1.00 83.75 242 PHE A O 1
ATOM 1919 N N . GLY A 1 243 ? 0.476 -0.963 -9.562 1.00 79.69 243 GLY A N 1
ATOM 1920 C CA . GLY A 1 243 ? 1.094 -0.197 -10.645 1.00 79.69 243 GLY A CA 1
ATOM 1921 C C . GLY A 1 243 ? 1.093 -1.017 -11.936 1.00 79.69 243 GLY A C 1
ATOM 1922 O O . GLY A 1 243 ? 1.177 -2.238 -11.879 1.00 79.69 243 GLY A O 1
ATOM 1923 N N . GLY A 1 244 ? 1.000 -0.409 -13.122 1.00 73.81 244 GLY A N 1
ATOM 1924 C CA . GLY A 1 244 ? 1.128 -1.185 -14.366 1.00 73.81 244 GLY A CA 1
ATOM 1925 C C . GLY A 1 244 ? 1.076 -0.388 -15.671 1.00 73.81 244 GLY A C 1
ATOM 1926 O O . GLY A 1 244 ? 1.080 0.840 -15.674 1.00 73.81 244 GLY A O 1
ATOM 1927 N N . GLN A 1 245 ? 1.011 -1.091 -16.814 1.00 68.12 245 GLN A N 1
ATOM 1928 C CA . GLN A 1 245 ? 0.943 -0.444 -18.138 1.00 68.12 245 GLN A CA 1
ATOM 1929 C C . GLN A 1 245 ? -0.465 -0.053 -18.571 1.00 68.12 245 GLN A C 1
ATOM 1931 O O . GLN A 1 245 ? -1.275 -0.949 -18.811 1.00 68.12 245 GLN A O 1
ATOM 1936 N N . ALA A 1 246 ? -0.728 1.231 -18.836 1.00 58.41 246 ALA A N 1
ATOM 1937 C CA . ALA A 1 246 ? -1.875 1.584 -19.663 1.00 58.41 246 ALA A CA 1
ATOM 1938 C C . ALA A 1 246 ? -1.462 1.379 -21.114 1.00 58.41 246 ALA A C 1
ATOM 1940 O O . ALA A 1 246 ? -0.489 1.955 -21.601 1.00 58.41 246 ALA A O 1
ATOM 1941 N N . ASN A 1 247 ? -2.192 0.533 -21.829 1.00 57.81 247 ASN A N 1
ATOM 1942 C CA . ASN A 1 247 ? -2.131 0.549 -23.276 1.00 57.81 247 ASN A CA 1
ATOM 1943 C C . ASN A 1 247 ? -3.365 1.289 -23.786 1.00 57.81 247 ASN A C 1
ATOM 1945 O O . ASN A 1 247 ? -4.487 0.827 -23.593 1.00 57.81 247 ASN A O 1
ATOM 1949 N N . ALA A 1 248 ? -3.162 2.406 -24.486 1.00 57.97 248 ALA A N 1
ATOM 1950 C CA . ALA A 1 248 ? -4.251 3.164 -25.099 1.00 57.97 248 ALA A CA 1
ATOM 1951 C C . ALA A 1 248 ? -5.128 2.305 -26.036 1.00 57.97 248 ALA A C 1
ATOM 1953 O O . ALA A 1 248 ? -6.296 2.626 -26.240 1.00 57.97 248 ALA A O 1
ATOM 1954 N N . THR A 1 249 ? -4.593 1.207 -26.593 1.00 58.75 249 THR A N 1
ATOM 1955 C CA . THR A 1 249 ? -5.345 0.273 -27.452 1.00 58.75 249 THR A CA 1
ATOM 1956 C C . THR A 1 249 ? -5.940 -0.931 -26.717 1.00 58.75 249 THR A C 1
ATOM 1958 O O . THR A 1 249 ? -6.756 -1.641 -27.299 1.00 58.75 249 THR A O 1
ATOM 1961 N N . ALA A 1 250 ? -5.570 -1.159 -25.455 1.00 57.16 250 ALA A N 1
ATOM 1962 C CA . ALA A 1 250 ? -6.083 -2.238 -24.614 1.00 57.16 250 ALA A CA 1
ATOM 1963 C C . ALA A 1 250 ? -6.292 -1.695 -23.189 1.00 57.16 250 ALA A C 1
ATOM 1965 O O . ALA A 1 250 ? -5.426 -1.863 -22.331 1.00 57.16 250 ALA A O 1
ATOM 1966 N N . PRO A 1 251 ? -7.423 -1.011 -22.939 1.00 53.16 251 PRO A N 1
ATOM 1967 C CA . PRO A 1 251 ? 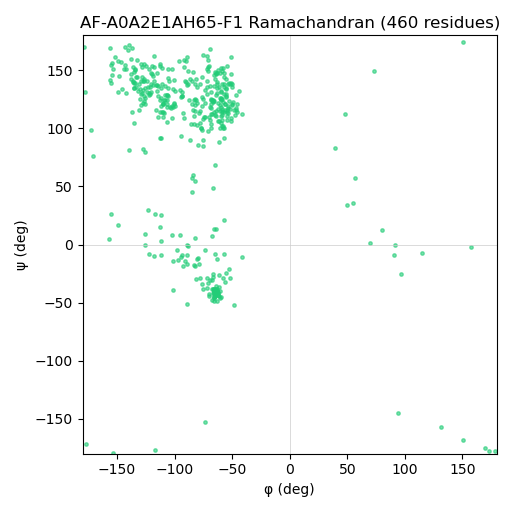-7.664 -0.322 -21.678 1.00 53.16 251 PRO A CA 1
ATOM 1968 C C . PRO A 1 251 ? -7.971 -1.280 -20.528 1.00 53.16 251 PRO A C 1
ATOM 1970 O O . PRO A 1 251 ? -8.141 -0.815 -19.419 1.00 53.16 251 PRO A O 1
ATOM 1973 N N . PHE A 1 252 ? -8.098 -2.589 -20.741 1.00 54.50 252 PHE A N 1
ATOM 1974 C CA . PHE A 1 252 ? -8.380 -3.505 -19.640 1.00 54.50 252 PHE A CA 1
ATOM 1975 C C . PHE A 1 252 ? -7.115 -4.215 -19.198 1.00 54.50 252 PHE A C 1
ATOM 1977 O O . PHE A 1 252 ? -6.536 -4.957 -19.990 1.00 54.50 252 PHE A O 1
ATOM 1984 N N . ARG A 1 253 ? -6.769 -4.046 -17.921 1.00 62.50 253 ARG A N 1
ATOM 1985 C CA . ARG A 1 253 ? -5.823 -4.887 -17.201 1.00 62.50 253 ARG A CA 1
ATOM 1986 C C . ARG A 1 253 ? -6.581 -5.824 -16.290 1.00 62.50 253 ARG A C 1
ATOM 1988 O O . ARG A 1 253 ? -7.244 -5.378 -15.371 1.00 62.50 253 ARG A O 1
ATOM 1995 N N . GLY A 1 254 ? -6.470 -7.123 -16.522 1.00 63.44 254 GLY A N 1
ATOM 1996 C CA . GLY A 1 254 ? -6.963 -8.079 -15.544 1.00 63.44 254 GLY A CA 1
ATOM 1997 C C . GLY A 1 254 ? -5.871 -8.336 -14.524 1.00 63.44 254 GLY A C 1
ATOM 1998 O O . GLY A 1 254 ? -5.087 -9.238 -14.744 1.00 63.44 254 GLY A O 1
ATOM 1999 N N . HIS A 1 255 ? -5.774 -7.588 -13.434 1.00 72.56 255 HIS A N 1
ATOM 2000 C CA . HIS A 1 255 ? -4.980 -8.028 -12.278 1.00 72.56 255 HIS A CA 1
ATOM 2001 C C . HIS A 1 255 ? -5.887 -8.824 -11.348 1.00 72.56 255 HIS A C 1
ATOM 2003 O O . HIS A 1 255 ? -7.048 -8.464 -11.199 1.00 72.56 255 HIS A O 1
ATOM 2009 N N . VAL A 1 256 ? -5.386 -9.908 -10.768 1.00 75.06 256 VAL A N 1
ATOM 2010 C CA . VAL A 1 256 ? -6.108 -10.775 -9.840 1.00 75.06 256 VAL A CA 1
ATOM 2011 C C . VAL A 1 256 ? -5.249 -10.968 -8.604 1.00 75.06 256 VAL A C 1
ATOM 2013 O O . VAL A 1 256 ? -4.083 -11.340 -8.708 1.00 75.06 256 VAL A O 1
ATOM 2016 N N . LEU A 1 257 ? -5.841 -10.748 -7.436 1.00 77.94 257 LEU A N 1
ATOM 2017 C CA . LEU A 1 257 ? -5.212 -11.081 -6.166 1.00 77.94 257 LEU A CA 1
ATOM 2018 C C . LEU A 1 257 ? -5.775 -12.409 -5.647 1.00 77.94 257 LEU A C 1
ATOM 2020 O O . LEU A 1 257 ? -6.986 -12.521 -5.423 1.00 77.94 257 LEU A O 1
ATOM 2024 N N . HIS A 1 258 ? -4.898 -13.397 -5.478 1.00 81.56 258 HIS A N 1
ATOM 2025 C CA . HIS A 1 258 ? -5.205 -14.697 -4.875 1.00 81.56 258 HIS A CA 1
ATOM 2026 C C . HIS A 1 258 ? -4.842 -14.690 -3.396 1.00 81.56 258 HIS A C 1
ATOM 2028 O O . HIS A 1 258 ? -4.011 -13.887 -2.963 1.00 81.56 258 HIS A O 1
ATOM 2034 N N . TYR A 1 259 ? -5.450 -15.589 -2.625 1.00 84.12 259 TYR A N 1
ATOM 2035 C CA . TYR A 1 259 ? -5.120 -15.762 -1.218 1.00 84.12 259 TYR A CA 1
ATOM 2036 C C . TYR A 1 259 ? -5.170 -17.223 -0.771 1.00 84.12 259 TYR A C 1
ATOM 2038 O O . TYR A 1 259 ? -5.942 -18.029 -1.289 1.00 84.12 259 TYR A O 1
ATOM 2046 N N . LEU A 1 260 ? -4.410 -17.536 0.277 1.00 85.25 260 LEU A N 1
ATOM 2047 C CA . LEU A 1 260 ? -4.470 -18.801 1.005 1.00 85.25 260 LEU A CA 1
ATOM 2048 C C . LEU A 1 260 ? -4.452 -18.531 2.504 1.00 85.25 260 LEU A C 1
ATOM 2050 O O . LEU A 1 260 ? -3.622 -17.765 2.990 1.00 85.25 260 LEU A O 1
ATOM 2054 N N . THR A 1 261 ? -5.322 -19.206 3.244 1.00 88.06 261 THR A N 1
ATOM 2055 C CA . THR A 1 261 ? -5.239 -19.295 4.703 1.00 88.06 261 THR A CA 1
ATOM 2056 C C . THR A 1 261 ? -4.921 -20.731 5.096 1.00 88.06 261 THR A C 1
ATOM 2058 O O . THR A 1 261 ? -5.165 -21.672 4.335 1.00 88.06 261 THR A O 1
ATOM 2061 N N . GLY A 1 262 ? -4.320 -20.906 6.264 1.00 87.50 262 GLY A N 1
ATOM 2062 C CA . GLY A 1 262 ? -4.050 -22.236 6.782 1.00 87.50 262 GLY A CA 1
ATOM 2063 C C . GLY A 1 262 ? -3.320 -22.210 8.112 1.00 87.50 262 GLY A C 1
ATOM 2064 O O . GLY A 1 262 ? -3.032 -21.154 8.677 1.00 87.50 262 GLY A O 1
ATOM 2065 N N . SER A 1 263 ? -2.996 -23.400 8.611 1.00 91.25 263 SER A N 1
ATOM 2066 C CA . SER A 1 263 ? -2.256 -23.602 9.860 1.00 91.25 263 SER A CA 1
ATOM 2067 C C . SER A 1 263 ? -0.850 -24.163 9.612 1.00 91.25 263 SER A C 1
ATOM 2069 O O . SER A 1 263 ? -0.637 -24.906 8.653 1.00 91.25 263 SER A O 1
ATOM 2071 N N . GLY A 1 264 ? 0.097 -23.862 10.502 1.00 91.06 264 GLY A N 1
ATOM 2072 C CA . GLY A 1 264 ? 1.473 -24.365 10.445 1.00 91.06 264 GLY A CA 1
ATOM 2073 C C . GLY A 1 264 ? 2.438 -23.410 9.739 1.00 91.06 264 GLY A C 1
ATOM 2074 O O . GLY A 1 264 ? 2.338 -22.192 9.889 1.00 91.06 264 GLY A O 1
ATOM 2075 N N . THR A 1 265 ? 3.410 -23.970 9.017 1.00 88.50 265 THR A N 1
ATOM 2076 C CA . THR A 1 265 ? 4.394 -23.196 8.248 1.00 88.50 265 THR A CA 1
ATOM 2077 C C . THR A 1 265 ? 3.739 -22.654 6.973 1.00 88.50 265 THR A C 1
ATOM 2079 O O . THR A 1 265 ? 3.190 -23.459 6.217 1.00 88.50 265 THR A O 1
ATOM 2082 N N . PRO A 1 266 ? 3.787 -21.333 6.714 1.00 85.88 266 PRO A N 1
ATOM 2083 C CA . PRO A 1 266 ? 3.321 -20.772 5.449 1.00 85.88 266 PRO A CA 1
ATOM 2084 C C . PRO A 1 266 ? 4.067 -21.385 4.256 1.00 85.88 266 PRO A C 1
ATOM 2086 O O . PRO A 1 266 ? 5.231 -21.773 4.413 1.00 85.88 266 PRO A O 1
ATOM 2089 N N . PRO A 1 267 ? 3.446 -21.461 3.067 1.00 79.06 267 PRO A N 1
ATOM 2090 C CA . PRO A 1 267 ? 4.173 -21.817 1.855 1.00 79.06 267 PRO A CA 1
ATOM 2091 C C . PRO A 1 267 ? 5.330 -20.834 1.642 1.00 79.06 267 PRO A C 1
ATOM 2093 O O . PRO A 1 267 ? 5.145 -19.623 1.724 1.00 79.06 267 PRO A O 1
ATOM 2096 N N . THR A 1 268 ? 6.532 -21.363 1.412 1.00 69.44 268 THR A N 1
ATOM 2097 C CA . THR A 1 268 ? 7.740 -20.556 1.172 1.00 69.44 268 THR A CA 1
ATOM 2098 C C . THR A 1 268 ? 7.995 -20.295 -0.302 1.00 69.44 268 THR A C 1
ATOM 2100 O O . THR A 1 268 ? 8.761 -19.397 -0.616 1.00 69.44 268 THR A O 1
ATOM 2103 N N . GLU A 1 269 ? 7.385 -21.081 -1.192 1.00 62.16 269 GLU A N 1
ATOM 2104 C CA . GLU A 1 269 ? 7.478 -20.869 -2.632 1.00 62.16 269 GLU A CA 1
ATOM 2105 C C . GLU A 1 269 ? 6.085 -20.905 -3.254 1.00 62.16 269 GLU A C 1
ATOM 2107 O O . GLU A 1 269 ? 5.264 -21.754 -2.876 1.00 62.16 269 GLU A O 1
ATOM 2112 N N . PRO A 1 270 ? 5.802 -19.995 -4.195 1.00 56.75 270 PRO A N 1
ATOM 2113 C CA . PRO A 1 270 ? 4.621 -20.119 -5.021 1.00 56.75 270 PRO A CA 1
ATOM 2114 C C . PRO A 1 270 ? 4.735 -21.389 -5.865 1.00 56.75 270 PRO A C 1
ATOM 2116 O O . PRO A 1 270 ? 5.794 -21.664 -6.427 1.00 56.75 270 PRO A O 1
ATOM 2119 N N . ASP A 1 271 ? 3.664 -22.183 -5.953 1.00 55.41 271 ASP A N 1
ATOM 2120 C CA . ASP A 1 271 ? 3.630 -23.258 -6.944 1.00 55.41 271 ASP A CA 1
ATOM 2121 C C . ASP A 1 271 ? 3.744 -22.584 -8.322 1.00 55.41 271 ASP A C 1
ATOM 2123 O O . ASP A 1 271 ? 2.856 -21.819 -8.704 1.00 55.41 271 ASP A O 1
ATOM 2127 N N . PRO A 1 272 ? 4.826 -22.809 -9.088 1.00 53.47 272 PRO A N 1
ATOM 2128 C CA . PRO A 1 272 ? 5.031 -22.115 -10.352 1.00 53.47 272 PRO A CA 1
ATOM 2129 C C . PRO A 1 272 ? 3.943 -22.443 -11.384 1.00 53.47 272 PRO A C 1
ATOM 2131 O O . PRO A 1 272 ? 3.863 -21.757 -12.399 1.00 53.47 272 PRO A O 1
ATOM 2134 N N . GLN A 1 273 ? 3.121 -23.472 -11.139 1.00 56.06 273 GLN A N 1
ATOM 2135 C CA . GLN A 1 273 ? 2.001 -23.870 -11.989 1.00 56.06 273 GLN A CA 1
ATOM 2136 C C . GLN A 1 273 ? 0.634 -23.411 -11.465 1.00 56.06 273 GLN A C 1
ATOM 2138 O O . GLN A 1 273 ? -0.338 -23.495 -12.216 1.00 56.06 273 GLN A O 1
ATOM 2143 N N . GLN A 1 274 ? 0.513 -22.973 -10.202 1.00 58.50 274 GLN A N 1
ATOM 2144 C CA . GLN A 1 274 ? -0.776 -22.600 -9.606 1.00 58.50 274 GLN A CA 1
ATOM 2145 C C . GLN A 1 274 ? -0.648 -21.439 -8.610 1.00 58.50 274 GLN A C 1
ATOM 2147 O O . GLN A 1 274 ? 0.185 -21.499 -7.706 1.00 58.50 274 GLN A O 1
ATOM 2152 N N . PRO A 1 275 ? -1.526 -20.420 -8.678 1.00 55.53 275 PRO A N 1
ATOM 2153 C CA . PRO A 1 275 ? -1.517 -19.374 -7.676 1.00 55.53 275 PRO A CA 1
ATOM 2154 C C . PRO A 1 275 ? -1.867 -19.951 -6.303 1.00 55.53 275 PRO A C 1
ATOM 2156 O O . PRO A 1 275 ? -2.713 -20.846 -6.170 1.00 55.53 275 PRO A O 1
ATOM 2159 N N . ILE A 1 276 ? -1.266 -19.375 -5.269 1.00 52.69 276 ILE A N 1
ATOM 2160 C CA . ILE A 1 276 ? -1.555 -19.681 -3.873 1.00 52.69 276 ILE A CA 1
ATOM 2161 C C . ILE A 1 276 ? -3.035 -19.403 -3.611 1.00 52.69 276 ILE A C 1
ATOM 2163 O O . ILE A 1 276 ? -3.483 -18.260 -3.659 1.00 52.69 276 ILE A O 1
ATOM 2167 N N . GLY A 1 277 ? -3.802 -20.468 -3.367 1.00 45.72 277 GLY A N 1
ATOM 2168 C CA . GLY A 1 277 ? -5.244 -20.376 -3.144 1.00 45.72 277 GLY A CA 1
ATOM 2169 C C . GLY A 1 277 ? -6.126 -21.047 -4.187 1.00 45.72 277 GLY A C 1
ATOM 2170 O O . GLY A 1 277 ? -7.325 -21.148 -3.958 1.00 45.72 277 GLY A O 1
ATOM 2171 N N . VAL A 1 278 ? -5.614 -21.556 -5.309 1.00 42.81 278 VAL A N 1
ATOM 2172 C CA . VAL A 1 278 ? -6.464 -22.326 -6.233 1.00 42.81 278 VAL A CA 1
ATOM 2173 C C . VAL A 1 278 ? -6.628 -23.760 -5.722 1.00 42.81 278 VAL A C 1
ATOM 2175 O O . VAL A 1 278 ? -5.759 -24.607 -5.891 1.00 42.81 278 VAL A O 1
ATOM 2178 N N . VAL A 1 279 ? -7.783 -24.070 -5.124 1.00 34.50 279 VAL A N 1
ATOM 2179 C CA . VAL A 1 279 ? -8.197 -25.465 -4.900 1.00 34.50 279 VAL A CA 1
ATOM 2180 C C . VAL A 1 279 ? -8.703 -26.018 -6.233 1.00 34.50 279 VAL A C 1
ATOM 2182 O O . VAL A 1 279 ? -9.830 -25.736 -6.644 1.00 34.50 279 VAL A O 1
ATOM 2185 N N . VAL A 1 280 ? -7.876 -26.788 -6.944 1.00 28.89 280 VAL A N 1
ATOM 2186 C CA . VAL A 1 280 ? -8.278 -27.424 -8.208 1.00 28.89 280 VAL A CA 1
ATOM 2187 C C . VAL A 1 280 ? -9.322 -28.505 -7.936 1.00 28.89 280 VAL A C 1
ATOM 2189 O O . VAL A 1 280 ? -8.994 -29.636 -7.591 1.00 28.89 280 VAL A O 1
ATOM 2192 N N . ASN A 1 281 ? -10.593 -28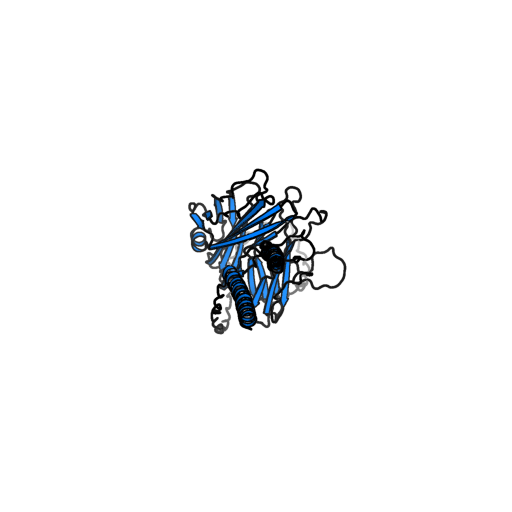.178 -8.160 1.00 25.31 281 ASN A N 1
ATOM 2193 C CA . ASN A 1 281 ? -11.627 -29.169 -8.441 1.00 25.31 281 ASN A CA 1
ATOM 2194 C C . ASN A 1 281 ? -12.090 -29.004 -9.897 1.00 25.31 281 ASN A C 1
ATOM 2196 O O . ASN A 1 281 ? -12.986 -28.226 -10.193 1.00 25.31 281 ASN A O 1
ATOM 2200 N N . ASN A 1 282 ? -11.435 -29.763 -10.782 1.00 28.66 282 ASN A N 1
ATOM 2201 C CA . ASN A 1 282 ? -11.811 -30.147 -12.149 1.00 28.66 282 ASN A CA 1
ATOM 2202 C C . ASN A 1 282 ? -12.313 -29.078 -13.147 1.00 28.66 282 ASN A C 1
ATOM 2204 O O . ASN A 1 282 ? -13.456 -28.640 -13.113 1.00 28.66 282 ASN A O 1
ATOM 2208 N N . ALA A 1 283 ? -11.466 -28.851 -14.159 1.00 29.36 283 ALA A N 1
ATOM 2209 C CA . ALA A 1 283 ? -11.797 -28.734 -15.584 1.00 29.36 283 ALA A CA 1
ATOM 2210 C C . ALA A 1 283 ? -13.091 -27.982 -15.946 1.00 29.36 283 ALA A C 1
ATOM 2212 O O . ALA A 1 283 ? -14.109 -28.607 -16.222 1.00 29.36 283 ALA A O 1
ATOM 2213 N N . ASN A 1 284 ? -13.005 -26.649 -15.993 1.00 27.38 284 ASN A N 1
ATOM 2214 C CA . ASN A 1 284 ? -13.560 -25.780 -17.042 1.00 27.38 284 ASN A CA 1
ATOM 2215 C C . ASN A 1 284 ? -13.066 -24.345 -16.776 1.00 27.38 284 ASN A C 1
ATOM 2217 O O . ASN A 1 284 ? -13.576 -23.644 -15.906 1.00 27.38 284 ASN A O 1
ATOM 2221 N N . SER A 1 285 ? -12.015 -23.941 -17.493 1.00 33.31 285 SER A N 1
ATOM 2222 C CA . SER A 1 285 ? -11.361 -22.635 -17.383 1.00 33.31 285 SER A CA 1
ATOM 2223 C C . SER A 1 285 ? -12.145 -21.568 -18.146 1.00 33.31 285 SER A C 1
ATOM 2225 O O . SER A 1 285 ? -11.863 -21.309 -19.308 1.00 33.31 285 SER A O 1
ATOM 2227 N N . GLU A 1 286 ? -13.144 -20.987 -17.496 1.00 37.44 286 GLU A N 1
ATOM 2228 C CA . GLU A 1 286 ? -13.731 -19.680 -17.818 1.00 37.44 286 GLU A CA 1
ATOM 2229 C C . GLU A 1 286 ? -14.682 -19.342 -16.664 1.00 37.44 286 GLU A C 1
ATOM 2231 O O . GLU A 1 286 ? -15.873 -19.592 -16.755 1.00 37.44 286 GLU A O 1
ATOM 2236 N N . ASN A 1 287 ? -14.133 -18.925 -15.519 1.00 36.12 287 ASN A N 1
ATOM 2237 C CA . ASN A 1 287 ? -14.814 -18.303 -14.374 1.00 36.12 287 ASN A CA 1
ATOM 2238 C C . ASN A 1 287 ? -13.721 -17.975 -13.348 1.00 36.12 287 ASN A C 1
ATOM 2240 O O . ASN A 1 287 ? -12.872 -18.826 -13.084 1.00 36.12 287 ASN A O 1
ATOM 2244 N N . PHE A 1 288 ? -13.699 -16.751 -12.816 1.00 42.78 288 PHE A N 1
ATOM 2245 C CA . PHE A 1 288 ? -12.751 -16.333 -11.777 1.00 42.78 288 PHE A CA 1
ATOM 2246 C C . PHE A 1 288 ? -12.632 -17.419 -10.696 1.00 42.78 288 PHE A C 1
ATOM 2248 O O . PHE A 1 288 ? -13.668 -17.939 -10.267 1.00 42.78 288 PHE A O 1
ATOM 2255 N N . PRO A 1 289 ? -11.413 -17.815 -10.280 1.00 46.41 289 PRO A N 1
ATOM 2256 C CA . PRO A 1 289 ? -11.278 -18.832 -9.251 1.00 46.41 289 PRO A CA 1
ATOM 2257 C C . PRO A 1 289 ? -12.037 -18.366 -7.997 1.00 46.41 289 PRO A C 1
ATOM 2259 O O . PRO A 1 289 ? -12.037 -17.167 -7.707 1.00 46.41 289 PRO A O 1
ATOM 2262 N N . PRO A 1 290 ? -12.675 -19.277 -7.239 1.00 45.22 290 PRO A N 1
ATOM 2263 C CA . PRO A 1 290 ? -13.500 -18.934 -6.074 1.00 45.22 290 PRO A CA 1
ATOM 2264 C C . PRO A 1 290 ? -12.765 -18.139 -4.977 1.00 45.22 290 PRO A C 1
ATOM 2266 O O . PRO A 1 290 ? -13.417 -17.643 -4.066 1.00 45.22 290 PRO A O 1
ATOM 2269 N N . ASN A 1 291 ? -11.441 -17.980 -5.093 1.00 49.06 291 ASN A N 1
ATOM 2270 C CA . ASN A 1 291 ? -10.560 -17.331 -4.126 1.00 49.06 291 ASN A CA 1
ATOM 2271 C C . ASN A 1 291 ? -9.864 -16.067 -4.685 1.00 49.06 291 ASN A C 1
ATOM 2273 O O . ASN A 1 291 ? -8.782 -15.699 -4.235 1.00 49.06 291 ASN A O 1
ATOM 2277 N N . SER A 1 292 ? -10.459 -15.394 -5.677 1.00 54.12 292 SER A N 1
ATOM 2278 C CA . SER A 1 292 ? -10.052 -14.036 -6.064 1.00 54.12 292 SER A CA 1
ATOM 2279 C C . SER A 1 292 ? -10.801 -13.008 -5.218 1.00 54.12 292 SER A C 1
ATOM 2281 O O . SER A 1 292 ? -12.030 -13.005 -5.199 1.00 54.12 292 SER A O 1
ATOM 2283 N N . ILE A 1 293 ? -10.066 -12.124 -4.538 1.00 53.25 293 ILE A N 1
ATOM 2284 C CA . ILE A 1 293 ? -10.670 -11.035 -3.745 1.00 53.25 293 ILE A CA 1
ATOM 2285 C C . ILE A 1 293 ? -10.718 -9.704 -4.485 1.00 53.25 293 ILE A C 1
ATOM 2287 O O . ILE A 1 293 ? -11.390 -8.787 -4.041 1.00 53.25 293 ILE A O 1
ATOM 2291 N N . TRP A 1 294 ? -10.012 -9.569 -5.604 1.00 62.16 294 TRP A N 1
ATOM 2292 C CA . TRP A 1 294 ? -9.994 -8.325 -6.359 1.00 62.16 294 TRP A CA 1
ATOM 2293 C C . TRP A 1 294 ? -9.639 -8.571 -7.823 1.00 62.16 294 TRP A C 1
ATOM 2295 O O . TRP A 1 294 ? -8.776 -9.403 -8.126 1.00 62.16 294 TRP A O 1
ATOM 2305 N N . VAL A 1 295 ? -10.307 -7.824 -8.706 1.00 53.91 295 VAL A N 1
ATOM 2306 C CA . VAL A 1 295 ? -10.036 -7.761 -10.144 1.00 53.91 295 VAL A CA 1
ATOM 2307 C C . VAL A 1 295 ? -9.944 -6.293 -10.548 1.00 53.91 295 VAL A C 1
ATOM 2309 O O . VAL A 1 295 ? -10.888 -5.538 -10.304 1.00 53.91 295 VAL A O 1
ATOM 2312 N N . SER A 1 296 ? -8.838 -5.888 -11.177 1.00 61.47 296 SER A N 1
ATOM 2313 C CA . SER A 1 296 ? -8.716 -4.520 -11.706 1.00 61.47 296 SER A CA 1
ATOM 2314 C C . SER A 1 296 ? -9.843 -4.212 -12.700 1.00 61.47 296 SER A C 1
ATOM 2316 O O . SER A 1 296 ? -10.192 -5.028 -13.557 1.00 61.47 296 SER A O 1
ATOM 2318 N N . SER A 1 297 ? -10.433 -3.023 -12.564 1.00 50.53 297 SER A N 1
ATOM 2319 C CA . SER A 1 297 ? -11.507 -2.527 -13.435 1.00 50.53 297 SER A CA 1
ATOM 2320 C C . SER A 1 297 ? -11.172 -1.198 -14.114 1.00 50.53 297 SER A C 1
ATOM 2322 O O . SER A 1 297 ? -11.912 -0.762 -15.000 1.00 50.53 297 SER A O 1
ATOM 2324 N N . LEU A 1 298 ? -10.061 -0.554 -13.741 1.00 49.75 298 LEU A N 1
ATOM 2325 C CA . LEU A 1 298 ? -9.690 0.755 -14.251 1.00 49.75 298 LEU A CA 1
ATOM 2326 C C . LEU A 1 298 ? -8.535 0.567 -15.227 1.00 49.75 298 LEU A C 1
ATOM 2328 O O . LEU A 1 298 ? -7.483 0.039 -14.905 1.00 49.75 298 LEU A O 1
ATOM 2332 N N . GLY A 1 299 ? -8.688 1.042 -16.456 1.00 49.16 299 GLY A N 1
ATOM 2333 C CA . GLY A 1 299 ? -7.592 1.031 -17.427 1.00 49.16 299 GLY A CA 1
ATOM 2334 C C . GLY A 1 299 ? -6.400 1.922 -17.092 1.00 49.16 299 GLY A C 1
ATOM 2335 O O . GLY A 1 299 ? -5.580 2.202 -17.969 1.00 49.16 299 GLY A O 1
ATOM 2336 N N . GLN A 1 300 ? -6.314 2.404 -15.856 1.00 60.22 300 GLN A N 1
ATOM 2337 C CA . GLN A 1 300 ? -5.350 3.384 -15.393 1.00 60.22 300 GLN A CA 1
ATOM 2338 C C . GLN A 1 300 ? -4.109 2.702 -14.835 1.00 60.22 300 GLN A C 1
ATOM 2340 O O . GLN A 1 300 ? -4.140 1.562 -14.395 1.00 60.22 300 GLN A O 1
ATOM 2345 N N . GLU A 1 301 ? -2.970 3.394 -14.890 1.00 70.06 301 GLU A N 1
ATOM 2346 C CA . GLU A 1 301 ? -1.661 2.874 -14.442 1.00 70.06 301 GLU A CA 1
ATOM 2347 C C . GLU A 1 301 ? -1.565 2.584 -12.964 1.00 70.06 301 GLU A C 1
ATOM 2349 O O . GLU A 1 301 ? -0.597 1.975 -12.523 1.00 70.06 301 GLU A O 1
ATOM 2354 N N . TRP A 1 302 ? -2.602 2.998 -12.260 1.00 78.38 302 TRP A N 1
ATOM 2355 C CA . TRP A 1 302 ? -2.719 3.025 -10.838 1.00 78.38 302 TRP A CA 1
ATOM 2356 C C . TRP A 1 302 ? -4.090 2.481 -10.472 1.00 78.38 302 TRP A C 1
ATOM 2358 O O . TRP A 1 302 ? -5.105 3.154 -10.648 1.00 78.38 302 TRP A O 1
ATOM 2368 N N . ASP A 1 303 ? -4.101 1.253 -9.985 1.00 78.31 303 ASP A N 1
ATOM 2369 C CA . ASP A 1 303 ? -5.298 0.565 -9.546 1.00 78.31 303 ASP A CA 1
ATOM 2370 C C . ASP A 1 303 ? -5.306 0.491 -8.023 1.00 78.31 303 ASP A C 1
ATOM 2372 O O . ASP A 1 303 ? -4.333 0.058 -7.408 1.00 78.31 303 ASP A O 1
ATOM 2376 N N . LEU A 1 304 ? -6.402 0.908 -7.396 1.00 82.25 304 LEU A N 1
ATOM 2377 C CA . LEU A 1 304 ? -6.593 0.731 -5.960 1.00 82.25 304 LEU A CA 1
ATOM 2378 C C . LEU A 1 304 ? -7.260 -0.626 -5.703 1.00 82.25 304 LEU A C 1
ATOM 2380 O O . LEU A 1 304 ? -8.213 -1.003 -6.391 1.00 82.25 304 LEU A O 1
ATOM 2384 N N . ILE A 1 305 ? -6.785 -1.348 -4.685 1.00 82.06 305 ILE A N 1
ATOM 2385 C CA . ILE A 1 305 ? -7.485 -2.535 -4.177 1.00 82.06 305 ILE A CA 1
ATOM 2386 C C . ILE A 1 305 ? -8.684 -2.047 -3.358 1.00 82.06 305 ILE A C 1
ATOM 2388 O O . ILE A 1 305 ? -8.594 -1.853 -2.146 1.00 82.06 305 ILE A O 1
ATOM 2392 N N . GLU A 1 306 ? -9.788 -1.776 -4.050 1.00 71.25 306 GLU A N 1
ATOM 2393 C CA . GLU A 1 306 ? -11.052 -1.343 -3.453 1.00 71.25 306 GLU A CA 1
ATOM 2394 C C . GLU A 1 306 ? -11.952 -2.534 -3.091 1.00 71.25 306 GLU A C 1
ATOM 2396 O O . GLU A 1 306 ? -11.770 -3.656 -3.564 1.00 71.25 306 GLU A O 1
ATOM 2401 N N . GLN A 1 307 ? -12.923 -2.287 -2.209 1.00 69.25 307 GLN A N 1
ATOM 2402 C CA . GLN A 1 307 ? -13.803 -3.310 -1.646 1.00 69.25 307 GLN A CA 1
ATOM 2403 C C . GLN A 1 307 ? -14.674 -4.035 -2.698 1.00 69.25 307 GLN A C 1
ATOM 2405 O O . GLN A 1 307 ? -15.107 -3.406 -3.666 1.00 69.25 307 GLN A O 1
ATOM 2410 N N . PRO A 1 308 ? -15.031 -5.321 -2.463 1.00 58.16 308 PRO A N 1
ATOM 2411 C CA . PRO A 1 308 ? -14.742 -6.110 -1.258 1.00 58.16 308 PRO A CA 1
ATOM 2412 C C . PRO A 1 308 ? -13.344 -6.742 -1.286 1.00 58.16 308 PRO A C 1
ATOM 2414 O O . PRO A 1 308 ? -13.037 -7.513 -2.176 1.00 58.16 308 PRO A O 1
ATOM 2417 N N . ASN A 1 309 ? -12.526 -6.470 -0.269 1.00 80.81 309 ASN A N 1
ATOM 2418 C CA . ASN A 1 309 ? -11.132 -6.920 -0.151 1.00 80.81 309 ASN A CA 1
ATOM 2419 C C . ASN A 1 309 ? -10.888 -7.721 1.144 1.00 80.81 309 ASN A C 1
ATOM 2421 O O . ASN A 1 309 ? -9.805 -7.673 1.731 1.00 80.81 309 ASN A O 1
ATOM 2425 N N . THR A 1 310 ? -11.924 -8.412 1.626 1.00 89.56 310 THR A N 1
ATOM 2426 C CA . THR A 1 310 ? -11.925 -9.130 2.906 1.00 89.56 310 THR A CA 1
ATOM 2427 C C . THR A 1 310 ? -11.843 -10.638 2.691 1.00 89.56 310 THR A C 1
ATOM 2429 O O . THR A 1 310 ? -12.667 -11.222 1.992 1.00 89.56 310 THR A O 1
ATOM 2432 N N . ILE A 1 311 ? -10.883 -11.268 3.357 1.00 89.25 311 ILE A N 1
ATOM 2433 C CA . ILE A 1 311 ? -10.668 -12.713 3.422 1.00 89.25 311 ILE A CA 1
ATOM 2434 C C . ILE A 1 311 ? -11.204 -13.219 4.763 1.00 89.25 311 ILE A C 1
ATOM 2436 O O . ILE A 1 311 ? -10.910 -12.640 5.813 1.00 89.25 311 ILE A O 1
ATOM 2440 N N . VAL A 1 312 ? -11.965 -14.312 4.741 1.00 90.88 312 VAL A N 1
ATOM 2441 C CA . VAL A 1 312 ? -12.319 -15.055 5.959 1.00 90.88 312 VAL A CA 1
ATOM 2442 C C . VAL A 1 312 ? -11.161 -15.983 6.305 1.00 90.88 312 VAL A C 1
ATOM 2444 O O . VAL A 1 312 ? -10.732 -16.771 5.470 1.00 90.88 312 VAL A O 1
ATOM 2447 N N . VAL A 1 313 ? -10.658 -15.871 7.530 1.00 90.75 313 VAL A N 1
ATOM 2448 C CA . VAL A 1 313 ? -9.614 -16.734 8.087 1.00 90.75 313 VAL A CA 1
ATOM 2449 C C . VAL A 1 313 ? -10.276 -17.655 9.103 1.00 90.75 313 VAL A C 1
ATOM 2451 O O . VAL A 1 313 ? -10.835 -17.181 10.100 1.00 90.75 313 VAL A O 1
ATOM 2454 N N . ASP A 1 314 ? -10.220 -18.959 8.855 1.00 91.88 314 ASP A N 1
ATOM 2455 C CA . ASP A 1 314 ? -10.936 -19.938 9.665 1.00 91.88 314 ASP A CA 1
ATOM 2456 C C . ASP A 1 314 ? -10.333 -20.081 11.078 1.00 91.88 314 ASP A C 1
ATOM 2458 O O . ASP A 1 314 ? -9.143 -19.820 11.300 1.00 91.88 314 ASP A O 1
ATOM 2462 N N . PRO A 1 315 ? -11.133 -20.496 12.083 1.00 94.44 315 PRO A N 1
ATOM 2463 C CA . PRO A 1 315 ? -10.607 -20.821 13.402 1.00 94.44 315 PRO A CA 1
ATOM 2464 C C . PRO A 1 315 ? -9.505 -21.880 13.304 1.00 94.44 315 PRO A C 1
ATOM 2466 O O . PRO A 1 315 ? -9.681 -22.914 12.666 1.00 94.44 315 PRO A O 1
ATOM 2469 N N . GLY A 1 316 ? -8.393 -21.665 14.001 1.00 92.44 316 GLY A N 1
ATOM 2470 C CA . GLY A 1 316 ? -7.246 -22.572 13.969 1.00 92.44 316 GLY A CA 1
ATOM 2471 C C . GLY A 1 316 ? -6.137 -22.157 13.002 1.00 92.44 316 GLY A C 1
ATOM 2472 O O . GLY A 1 316 ? -4.978 -22.475 13.287 1.00 92.44 316 GLY A O 1
ATOM 2473 N N . ASP A 1 317 ? -6.449 -21.397 11.947 1.00 93.94 317 ASP A N 1
ATOM 2474 C CA . ASP A 1 317 ? -5.447 -20.897 11.006 1.00 93.94 317 ASP A CA 1
ATOM 2475 C C . ASP A 1 317 ? -4.414 -20.008 11.716 1.00 93.94 317 ASP A C 1
ATOM 2477 O O . ASP A 1 317 ? -4.691 -19.329 12.715 1.00 93.94 317 ASP A O 1
ATOM 2481 N N . THR A 1 318 ? -3.186 -20.046 11.208 1.00 94.88 318 THR A N 1
ATOM 2482 C CA . THR A 1 318 ? -2.017 -19.330 11.735 1.00 94.88 318 THR A CA 1
ATOM 2483 C C . THR A 1 318 ? -1.331 -18.466 10.691 1.00 94.88 318 THR A C 1
ATOM 2485 O O . THR A 1 318 ? -0.321 -17.837 11.005 1.00 94.88 318 THR A O 1
ATOM 2488 N N . TYR A 1 319 ? -1.824 -18.449 9.455 1.00 92.31 319 TYR A N 1
ATOM 2489 C CA . TYR A 1 319 ? -1.327 -17.552 8.427 1.00 92.31 319 TYR A CA 1
ATOM 2490 C C . TYR A 1 319 ? -2.410 -17.148 7.431 1.00 92.31 319 TYR A C 1
ATOM 2492 O O . TYR A 1 319 ? -3.408 -17.844 7.236 1.00 92.31 319 TYR A O 1
ATOM 2500 N N . VAL A 1 320 ? -2.158 -16.022 6.772 1.00 90.38 320 VAL A N 1
ATOM 2501 C CA . VAL A 1 320 ? -2.795 -15.629 5.517 1.00 90.38 320 VAL A CA 1
ATOM 2502 C C . VAL A 1 320 ? -1.694 -15.218 4.549 1.00 90.38 320 VAL A C 1
ATOM 2504 O O . VAL A 1 320 ? -0.773 -14.493 4.925 1.00 90.38 320 VAL A O 1
ATOM 2507 N N . CYS A 1 321 ? -1.780 -15.708 3.324 1.00 88.50 321 CYS A N 1
ATOM 2508 C CA . CYS A 1 321 ? -0.895 -15.365 2.227 1.00 88.50 321 CYS A CA 1
ATOM 2509 C C . CYS A 1 321 ? -1.707 -14.740 1.105 1.00 88.50 321 CYS A C 1
ATOM 2511 O O . CYS A 1 321 ? -2.839 -15.160 0.866 1.00 88.50 321 CYS A O 1
ATOM 2513 N N . ILE A 1 322 ? -1.123 -13.770 0.414 1.00 86.44 322 ILE A N 1
ATOM 2514 C CA . ILE A 1 322 ? -1.681 -13.173 -0.794 1.00 86.44 322 ILE A CA 1
ATOM 2515 C C . ILE A 1 322 ? -0.648 -13.189 -1.908 1.00 86.44 322 ILE A C 1
ATOM 2517 O O . ILE A 1 322 ? 0.553 -13.176 -1.647 1.00 86.44 322 ILE A O 1
ATOM 2521 N N . GLN A 1 323 ? -1.128 -13.223 -3.144 1.00 83.50 323 GLN A N 1
ATOM 2522 C CA . GLN A 1 323 ? -0.271 -13.281 -4.316 1.00 83.50 323 GLN A CA 1
ATOM 2523 C C . GLN A 1 323 ? -0.925 -12.576 -5.499 1.00 83.50 323 GLN A C 1
ATOM 2525 O O . GLN A 1 323 ? -2.093 -12.823 -5.819 1.00 83.50 323 GLN A O 1
ATOM 2530 N N . GLY A 1 324 ? -0.164 -11.706 -6.156 1.00 78.50 324 GLY A N 1
ATOM 2531 C CA . GLY A 1 324 ? -0.563 -11.056 -7.390 1.00 78.50 324 GLY A CA 1
ATOM 2532 C C . GLY A 1 324 ? -0.419 -11.995 -8.587 1.00 78.50 324 GLY A C 1
ATOM 2533 O O . GLY A 1 324 ? 0.563 -12.713 -8.759 1.00 78.50 324 GLY A O 1
ATOM 2534 N N . HIS A 1 325 ? -1.409 -11.964 -9.463 1.00 75.75 325 HIS A N 1
ATOM 2535 C CA . HIS A 1 325 ? -1.361 -12.573 -10.784 1.00 75.75 325 HIS A CA 1
ATOM 2536 C C . HIS A 1 325 ? -1.943 -11.558 -11.752 1.00 75.75 325 HIS A C 1
ATOM 2538 O O . HIS A 1 325 ? -2.863 -10.825 -11.386 1.00 75.75 325 HIS A O 1
ATOM 2544 N N . SER A 1 326 ? -1.487 -11.524 -13.001 1.00 69.81 326 SER A N 1
ATOM 2545 C CA . SER A 1 326 ? -2.317 -10.881 -14.012 1.00 69.81 326 SER A CA 1
ATOM 2546 C C . SER A 1 326 ? -2.763 -11.809 -15.109 1.00 69.81 326 SER A C 1
ATOM 2548 O O . SER A 1 326 ? -2.105 -12.729 -15.567 1.00 69.81 326 SER A O 1
ATOM 2550 N N . THR A 1 327 ? -3.999 -11.568 -15.462 1.00 65.81 327 THR A N 1
ATOM 2551 C CA . THR A 1 327 ? -4.829 -12.381 -16.298 1.00 65.81 327 THR A CA 1
ATOM 2552 C C . THR A 1 327 ? -4.937 -11.703 -17.651 1.00 65.81 327 THR A C 1
ATOM 2554 O O . THR A 1 327 ? -4.988 -10.466 -17.746 1.00 65.81 327 THR A O 1
ATOM 2557 N N . PRO A 1 328 ? -4.961 -12.499 -18.725 1.00 59.94 328 PRO A N 1
ATOM 2558 C CA . PRO A 1 328 ? -5.260 -11.966 -20.032 1.00 59.94 328 PRO A CA 1
ATOM 2559 C C . PRO A 1 328 ? -6.644 -11.316 -20.003 1.00 59.94 328 PRO A C 1
ATOM 2561 O O . PRO A 1 328 ? -7.594 -11.847 -19.424 1.00 59.94 328 PRO A O 1
ATOM 2564 N N . SER A 1 329 ? -6.765 -10.159 -20.643 1.00 57.59 329 SER A N 1
ATOM 2565 C CA . SER A 1 329 ? -8.061 -9.528 -20.843 1.00 57.59 329 SER A CA 1
ATOM 2566 C C . SER A 1 329 ? -8.922 -10.424 -21.738 1.00 57.59 329 SER A C 1
ATOM 2568 O O . SER A 1 329 ? -8.483 -10.876 -22.800 1.00 57.59 329 SER A O 1
ATOM 2570 N N . SER A 1 330 ? -10.147 -10.727 -21.301 1.00 57.06 330 SER A N 1
ATOM 2571 C CA . SER A 1 330 ? -11.056 -11.595 -22.054 1.00 57.06 330 SER A CA 1
ATOM 2572 C C . SER A 1 330 ? -11.268 -11.031 -23.462 1.00 57.06 330 SER A C 1
ATOM 2574 O O . SER A 1 330 ? -11.730 -9.898 -23.610 1.00 57.06 330 SER A O 1
ATOM 2576 N N . GLY A 1 331 ? -10.934 -11.806 -24.497 1.00 58.81 331 GLY A N 1
ATOM 2577 C CA . GLY A 1 331 ? -11.098 -11.397 -25.896 1.00 58.81 331 GLY A CA 1
ATOM 2578 C C . GLY A 1 331 ? -9.891 -10.701 -26.538 1.00 58.81 331 GLY A C 1
ATOM 2579 O O . GLY A 1 331 ? -9.960 -10.386 -27.726 1.00 58.81 331 GLY A O 1
ATOM 2580 N N . VAL A 1 332 ? -8.779 -10.503 -25.822 1.00 57.34 332 VAL A N 1
ATOM 2581 C CA . VAL A 1 332 ? -7.513 -10.071 -26.435 1.00 57.34 332 VAL A CA 1
ATOM 2582 C C . VAL A 1 332 ? -6.655 -11.304 -26.744 1.00 57.34 332 VAL A C 1
ATOM 2584 O O . VAL A 1 332 ? -6.429 -12.127 -25.856 1.00 57.34 332 VAL A O 1
ATOM 2587 N N . PRO A 1 333 ? -6.173 -11.477 -27.991 1.00 59.94 333 PRO A N 1
ATOM 2588 C CA . PRO A 1 333 ? -5.278 -12.576 -28.342 1.00 59.94 333 PRO A CA 1
ATOM 2589 C C . PRO A 1 333 ? -4.082 -12.674 -27.381 1.00 59.94 333 PRO A C 1
ATOM 2591 O O . PRO A 1 333 ? -3.487 -11.654 -27.039 1.00 59.94 333 PRO A O 1
ATOM 2594 N N . GLN A 1 334 ? -3.685 -13.893 -26.992 1.00 59.06 334 GLN A N 1
ATOM 2595 C CA . GLN A 1 334 ? -2.580 -14.154 -26.045 1.00 59.06 334 GLN A CA 1
ATOM 2596 C C . GLN A 1 334 ? -1.243 -13.477 -26.413 1.00 59.06 334 GLN A C 1
ATOM 2598 O O . GLN A 1 334 ? -0.397 -13.264 -25.558 1.00 59.06 334 GLN A O 1
ATOM 2603 N N . ASN A 1 335 ? -1.040 -13.101 -27.675 1.00 54.94 335 ASN A N 1
ATOM 2604 C CA . ASN A 1 335 ? 0.155 -12.390 -28.137 1.00 54.94 335 ASN A CA 1
ATOM 2605 C C . ASN A 1 335 ? 0.059 -10.852 -28.037 1.00 54.94 335 ASN A C 1
ATOM 2607 O O . ASN A 1 335 ? 0.999 -10.155 -28.419 1.00 54.94 335 ASN A O 1
ATOM 2611 N N . GLN A 1 336 ? -1.070 -10.313 -27.572 1.00 51.31 336 GLN A N 1
ATOM 2612 C CA . GLN A 1 336 ? -1.309 -8.880 -27.361 1.00 51.31 336 GLN A CA 1
ATOM 2613 C C . GLN A 1 336 ? -1.436 -8.507 -25.873 1.00 51.31 336 GLN A C 1
ATOM 2615 O O . GLN A 1 336 ? -1.406 -7.325 -25.532 1.00 51.31 336 GLN A O 1
ATOM 2620 N N . VAL A 1 337 ? -1.503 -9.493 -24.978 1.00 51.97 337 VAL A N 1
ATOM 2621 C CA . VAL A 1 337 ? -1.563 -9.339 -23.511 1.00 51.97 337 VAL A CA 1
ATOM 2622 C C . VAL A 1 337 ? -0.159 -9.204 -22.916 1.00 51.97 337 VAL A C 1
ATOM 2624 O O . VAL A 1 337 ? 0.270 -9.948 -22.049 1.00 51.97 337 VAL A O 1
ATOM 2627 N N . GLY A 1 338 ? 0.586 -8.206 -23.388 1.00 50.19 338 GLY A N 1
ATOM 2628 C CA . GLY A 1 338 ? 1.858 -7.793 -22.788 1.00 50.19 338 GLY A CA 1
ATOM 2629 C C . GLY A 1 338 ? 1.657 -6.821 -21.629 1.00 50.19 338 GLY A C 1
ATOM 2630 O O . GLY A 1 338 ? 2.301 -5.772 -21.602 1.00 50.19 338 GLY A O 1
ATOM 2631 N N . MET A 1 339 ? 0.714 -7.105 -20.732 1.00 56.09 339 MET A N 1
ATOM 2632 C CA . MET A 1 339 ? 0.417 -6.232 -19.600 1.00 56.09 339 MET A CA 1
ATOM 2633 C C . MET A 1 339 ? 1.100 -6.784 -18.366 1.00 56.09 339 MET A C 1
ATOM 2635 O O . MET A 1 339 ? 1.019 -7.974 -18.104 1.00 56.09 339 MET A O 1
ATOM 2639 N N . SER A 1 340 ? 1.783 -5.911 -17.642 1.00 66.62 340 SER A N 1
ATOM 2640 C CA . SER A 1 340 ? 2.457 -6.219 -16.388 1.00 66.62 340 SER A CA 1
ATOM 2641 C C . SER A 1 340 ? 1.851 -5.369 -15.288 1.00 66.62 340 SER A C 1
ATOM 2643 O O . SER A 1 340 ? 1.653 -4.170 -15.525 1.00 66.62 340 SER A O 1
ATOM 2645 N N . GLY A 1 341 ? 1.620 -5.971 -14.130 1.00 74.19 341 GLY A N 1
ATOM 2646 C CA . GLY A 1 341 ? 1.260 -5.274 -12.903 1.00 74.19 341 GLY A CA 1
ATOM 2647 C C . GLY A 1 341 ? 2.319 -5.495 -11.841 1.00 74.19 341 GLY A C 1
ATOM 2648 O O . GLY A 1 341 ? 3.000 -6.519 -11.869 1.00 74.19 341 GLY A O 1
ATOM 2649 N N . ASP A 1 342 ? 2.433 -4.539 -10.939 1.00 82.88 342 ASP A N 1
ATOM 2650 C CA . ASP A 1 342 ? 3.279 -4.575 -9.756 1.00 82.88 342 ASP A CA 1
ATOM 2651 C C . ASP A 1 342 ? 2.370 -4.376 -8.551 1.00 82.88 342 ASP A C 1
ATOM 2653 O O . ASP A 1 342 ? 1.589 -3.422 -8.538 1.00 82.88 342 ASP A O 1
ATOM 2657 N N . LEU A 1 343 ? 2.448 -5.252 -7.555 1.00 85.56 343 LEU A N 1
ATOM 2658 C CA . LEU A 1 343 ? 1.755 -5.039 -6.290 1.00 85.56 343 LEU A CA 1
ATOM 2659 C C . LEU A 1 343 ? 2.617 -4.114 -5.415 1.00 85.56 343 LEU A C 1
ATOM 2661 O O . LEU A 1 343 ? 3.762 -4.429 -5.105 1.00 85.56 343 LEU A O 1
ATOM 2665 N N . LEU A 1 344 ? 2.073 -2.953 -5.040 1.00 87.44 344 LEU A N 1
ATOM 2666 C CA . LEU A 1 344 ? 2.807 -1.841 -4.434 1.00 87.44 344 LEU A CA 1
ATOM 2667 C C . LEU A 1 344 ? 2.188 -1.390 -3.105 1.00 87.44 344 LEU A C 1
ATOM 2669 O O . LEU A 1 344 ? 1.028 -0.956 -3.047 1.00 87.44 344 LEU A O 1
ATOM 2673 N N . GLY A 1 345 ? 3.004 -1.343 -2.050 1.00 88.12 345 GLY A N 1
ATOM 2674 C CA . GLY A 1 345 ? 2.634 -0.721 -0.773 1.00 88.12 345 GLY A CA 1
ATOM 2675 C C . GLY A 1 345 ? 1.365 -1.333 -0.175 1.00 88.12 345 GLY A C 1
ATOM 2676 O O . GLY A 1 345 ? 0.363 -0.625 -0.018 1.00 88.12 345 GLY A O 1
ATOM 2677 N N . THR A 1 346 ? 1.383 -2.645 0.039 1.00 92.56 346 THR A N 1
ATOM 2678 C CA . THR A 1 346 ? 0.222 -3.448 0.437 1.00 92.56 346 THR A CA 1
ATOM 2679 C C . THR A 1 346 ? 0.032 -3.415 1.941 1.00 92.56 346 THR A C 1
ATOM 2681 O O . THR A 1 346 ? 0.988 -3.498 2.702 1.00 92.56 346 THR A O 1
ATOM 2684 N N . VAL A 1 347 ? -1.213 -3.336 2.389 1.00 95.19 347 VAL A N 1
ATOM 2685 C CA . VAL A 1 347 ? -1.594 -3.432 3.793 1.00 95.19 347 VAL A CA 1
ATOM 2686 C C . VAL A 1 347 ? -2.420 -4.671 4.008 1.00 95.19 347 VAL A C 1
ATOM 2688 O O . VAL A 1 347 ? -3.448 -4.850 3.357 1.00 95.19 347 VAL A O 1
ATOM 2691 N N . LEU A 1 348 ? -2.007 -5.476 4.974 1.00 95.81 348 LEU A N 1
ATOM 2692 C CA . LEU A 1 348 ? -2.779 -6.600 5.461 1.00 95.81 348 LEU A CA 1
ATOM 2693 C C . LEU A 1 348 ? -3.219 -6.305 6.891 1.00 95.81 348 LEU A C 1
ATOM 2695 O O . LEU A 1 348 ? -2.393 -6.183 7.797 1.00 95.81 348 LEU A O 1
ATOM 2699 N N . ARG A 1 349 ? -4.527 -6.157 7.080 1.00 96.50 349 ARG A N 1
ATOM 2700 C CA . ARG A 1 349 ? -5.144 -5.853 8.370 1.00 96.50 349 ARG A CA 1
ATOM 2701 C C . ARG A 1 349 ? -5.930 -7.058 8.860 1.00 96.50 349 ARG A C 1
ATOM 2703 O O . ARG A 1 349 ? -6.943 -7.413 8.266 1.00 96.50 349 ARG A O 1
ATOM 2710 N N . ILE A 1 350 ? -5.492 -7.665 9.958 1.00 96.50 350 ILE A N 1
ATOM 2711 C CA . ILE A 1 350 ? -6.072 -8.900 10.496 1.00 96.50 350 ILE A CA 1
ATOM 2712 C C . ILE A 1 350 ? -6.747 -8.611 11.832 1.00 96.50 350 ILE A C 1
ATOM 2714 O O . ILE A 1 350 ? -6.113 -8.107 12.757 1.00 96.50 350 ILE A O 1
ATOM 2718 N N . TYR A 1 351 ? -8.028 -8.948 11.959 1.00 96.12 351 TYR A N 1
ATOM 2719 C CA . TYR A 1 351 ? -8.813 -8.673 13.163 1.00 96.12 351 TYR A CA 1
ATOM 2720 C C . TYR A 1 351 ? -9.864 -9.759 13.426 1.00 96.12 351 TYR A C 1
ATOM 2722 O O . TYR A 1 351 ? -10.256 -10.475 12.505 1.00 96.12 351 TYR A O 1
ATOM 2730 N N . PRO A 1 352 ? -10.334 -9.928 14.677 1.00 95.31 352 PRO A N 1
ATOM 2731 C CA . PRO A 1 352 ? -11.390 -10.887 14.986 1.00 95.31 352 PRO A CA 1
ATOM 2732 C C . PRO A 1 352 ? -12.633 -10.630 14.136 1.00 95.31 352 PRO A C 1
ATOM 2734 O O . PRO A 1 352 ? -13.102 -9.491 14.061 1.00 95.31 352 PRO A O 1
ATOM 2737 N N . GLN A 1 353 ? -13.216 -11.687 13.565 1.00 93.06 353 GLN A N 1
ATOM 2738 C CA . GLN A 1 353 ? -14.572 -11.598 13.046 1.00 93.06 353 GLN A CA 1
ATOM 2739 C C . GLN A 1 353 ? -15.450 -11.294 14.255 1.00 93.06 353 GLN A C 1
ATOM 2741 O O . GLN A 1 353 ? -15.627 -12.143 15.133 1.00 93.06 353 GLN A O 1
ATOM 2746 N N . GLN A 1 354 ? -15.934 -10.051 14.359 1.00 85.31 354 GLN A N 1
ATOM 2747 C CA . GLN A 1 354 ? -16.891 -9.717 15.400 1.00 85.31 354 GLN A CA 1
ATOM 2748 C C . GLN A 1 354 ? -18.053 -10.671 15.198 1.00 85.31 354 GLN A C 1
ATOM 2750 O O . GLN A 1 354 ? -18.690 -10.651 14.144 1.00 85.31 354 GLN A O 1
ATOM 2755 N N . ASN A 1 355 ? -18.244 -11.556 16.177 1.00 66.44 355 ASN A N 1
ATOM 2756 C CA . ASN A 1 355 ? -19.344 -12.493 16.189 1.00 66.44 355 ASN A CA 1
ATOM 2757 C C . ASN A 1 355 ? -20.573 -11.596 16.125 1.00 66.44 355 ASN A C 1
ATOM 2759 O O . ASN A 1 355 ? -20.885 -10.929 17.115 1.00 66.44 355 ASN A O 1
ATOM 2763 N N . GLN A 1 356 ? -21.166 -11.448 14.936 1.00 55.72 356 GLN A N 1
ATOM 2764 C CA . GLN A 1 356 ? -22.400 -10.705 14.800 1.00 55.72 356 GLN A CA 1
ATOM 2765 C C . GLN A 1 356 ? -23.342 -11.487 15.690 1.00 55.72 356 GLN A C 1
ATOM 2767 O O . GLN A 1 356 ? -23.737 -12.595 15.329 1.00 55.72 356 GLN A O 1
ATOM 2772 N N . THR A 1 357 ? -23.569 -10.985 16.911 1.00 57.81 357 THR A N 1
ATOM 2773 C CA . THR A 1 357 ? -24.546 -11.569 17.825 1.00 57.81 357 THR A CA 1
ATOM 2774 C C . THR A 1 357 ? -25.757 -11.772 16.940 1.00 57.81 357 THR A C 1
ATOM 2776 O O . THR A 1 357 ? -26.173 -10.759 16.361 1.00 57.81 357 THR A O 1
ATOM 2779 N N . PRO A 1 358 ? -26.222 -13.023 16.718 1.00 57.16 358 PRO A N 1
ATOM 2780 C CA . PRO A 1 358 ? -27.297 -13.286 15.779 1.00 57.16 358 PRO A CA 1
ATOM 2781 C C . PRO A 1 358 ? -28.350 -12.249 16.089 1.00 57.16 358 PRO A C 1
ATOM 2783 O O . PRO A 1 358 ? -28.767 -12.169 17.250 1.00 57.16 358 PRO A O 1
ATOM 2786 N N . THR A 1 359 ? -28.621 -11.348 15.137 1.00 62.62 359 THR A N 1
ATOM 2787 C CA . THR A 1 359 ? -29.582 -10.275 15.392 1.00 62.62 359 THR A CA 1
ATOM 2788 C C . THR A 1 359 ? -30.823 -11.024 15.835 1.00 62.62 359 THR A C 1
ATOM 2790 O O . THR A 1 359 ? -31.267 -11.853 15.038 1.00 62.62 359 THR A O 1
ATOM 2793 N N . PRO A 1 360 ? -31.280 -10.884 17.101 1.00 64.19 360 PRO A N 1
ATOM 2794 C CA . PRO A 1 360 ? -32.319 -11.751 17.631 1.00 64.19 360 PRO A CA 1
ATOM 2795 C C . PRO A 1 360 ? -33.437 -11.729 16.615 1.00 64.19 360 PRO A C 1
ATOM 2797 O O . PRO A 1 360 ? -33.862 -10.618 16.276 1.00 64.19 360 PRO A O 1
ATOM 2800 N N . ASP A 1 361 ? -33.783 -12.901 16.060 1.00 66.00 361 ASP A N 1
ATOM 2801 C CA . ASP A 1 361 ? -34.748 -13.012 14.969 1.00 66.00 361 ASP A CA 1
ATOM 2802 C C . ASP A 1 361 ? -35.874 -12.051 15.294 1.00 66.00 361 ASP A C 1
ATOM 2804 O O . ASP A 1 361 ? -36.518 -12.192 16.340 1.00 66.00 361 ASP A O 1
ATOM 2808 N N . THR A 1 362 ? -35.996 -10.986 14.490 1.00 71.75 362 THR A N 1
ATOM 2809 C CA . THR A 1 362 ? -36.969 -9.935 14.779 1.00 71.75 362 THR A CA 1
ATOM 2810 C C . THR A 1 362 ? -38.283 -10.678 14.902 1.00 71.75 362 THR A C 1
ATOM 2812 O O . THR A 1 362 ? -38.639 -11.343 13.923 1.00 71.75 362 THR A O 1
ATOM 2815 N N . PRO A 1 363 ? -38.935 -10.684 16.086 1.00 66.81 363 PRO A N 1
ATOM 2816 C CA . PRO A 1 363 ? -40.062 -11.563 16.326 1.00 66.81 363 PRO A CA 1
ATOM 2817 C C . PRO A 1 363 ? -41.031 -11.299 15.193 1.00 66.81 363 PRO A C 1
ATOM 2819 O O . PRO A 1 363 ? -41.488 -10.164 15.032 1.00 66.81 363 PRO A O 1
ATOM 2822 N N . THR A 1 364 ? -41.222 -12.310 14.338 1.00 68.75 364 THR A N 1
ATOM 2823 C CA . THR A 1 364 ? -42.089 -12.188 13.172 1.00 68.75 364 THR A CA 1
ATOM 2824 C C . THR A 1 364 ? -43.389 -11.623 13.711 1.00 68.75 364 THR A C 1
ATOM 2826 O O . THR A 1 364 ? -43.909 -12.226 14.654 1.00 68.75 364 THR A O 1
ATOM 2829 N N . PRO A 1 365 ? -43.853 -10.446 13.247 1.00 64.81 365 PRO A N 1
ATOM 2830 C CA . PRO A 1 365 ? -44.980 -9.776 13.865 1.00 64.81 365 PRO A CA 1
ATOM 2831 C C . PRO A 1 365 ? -46.132 -10.767 13.892 1.00 64.81 365 PRO A C 1
ATOM 2833 O O . PRO A 1 365 ? -46.680 -11.135 12.852 1.00 64.81 365 PRO A O 1
ATOM 2836 N N . THR A 1 366 ? -46.441 -11.274 15.085 1.00 66.00 366 THR A N 1
ATOM 2837 C CA . THR A 1 366 ? -47.588 -12.141 15.280 1.00 66.00 366 THR A CA 1
ATOM 2838 C C . THR A 1 366 ? -48.762 -11.296 14.838 1.00 66.00 366 THR A C 1
ATOM 2840 O O . THR A 1 366 ? -48.972 -10.222 15.401 1.00 66.00 366 THR A O 1
ATOM 2843 N N . ASN A 1 367 ? -49.462 -11.721 13.785 1.00 60.38 367 ASN A N 1
ATOM 2844 C CA . ASN A 1 367 ? -50.658 -11.047 13.302 1.00 60.38 367 ASN A CA 1
ATOM 2845 C C . ASN A 1 367 ? -51.655 -10.978 14.463 1.00 60.38 367 ASN A C 1
ATOM 2847 O O . ASN A 1 367 ? -52.418 -11.915 14.697 1.00 60.38 367 ASN A O 1
ATOM 2851 N N . THR A 1 368 ? -51.617 -9.888 15.227 1.00 63.50 368 THR A N 1
ATOM 2852 C CA . THR A 1 368 ? -52.623 -9.598 16.235 1.00 63.50 368 THR A CA 1
ATOM 2853 C C . THR A 1 368 ? -53.927 -9.448 15.462 1.00 63.50 368 THR A C 1
ATOM 2855 O O . THR A 1 368 ? -53.966 -8.632 14.534 1.00 63.50 368 THR A O 1
ATOM 2858 N N . PRO A 1 369 ? -54.967 -10.247 15.761 1.00 63.41 369 PRO A N 1
ATOM 2859 C CA . PRO A 1 369 ? -56.216 -10.199 15.023 1.00 63.41 369 PRO A CA 1
ATOM 2860 C C . PRO A 1 369 ? -56.723 -8.760 15.017 1.00 63.41 369 PRO A C 1
ATOM 2862 O O . PRO A 1 369 ? -56.951 -8.152 16.063 1.00 63.41 369 PRO A O 1
ATOM 2865 N N . THR A 1 370 ? -56.815 -8.196 13.817 1.00 61.94 370 THR A N 1
ATOM 2866 C CA . THR A 1 370 ? -57.321 -6.852 13.585 1.00 61.94 370 THR A CA 1
ATOM 2867 C C . THR A 1 370 ? -58.743 -6.810 14.126 1.00 61.94 370 THR A C 1
ATOM 2869 O O . THR A 1 370 ? -59.609 -7.532 13.635 1.00 61.94 370 THR A O 1
ATOM 2872 N N . ASN A 1 371 ? -58.974 -6.012 15.172 1.00 54.28 371 ASN A N 1
ATOM 2873 C CA . ASN A 1 371 ? -60.316 -5.786 15.694 1.00 54.28 371 ASN A CA 1
ATOM 2874 C C . ASN A 1 371 ? -61.210 -5.329 14.538 1.00 54.28 371 ASN A C 1
ATOM 2876 O O . ASN A 1 371 ? -60.936 -4.316 13.892 1.00 54.28 371 ASN A O 1
ATOM 2880 N N . THR A 1 372 ? -62.252 -6.114 14.272 1.00 60.84 372 THR A N 1
ATOM 2881 C CA . THR A 1 372 ? -63.301 -5.831 13.298 1.00 60.84 372 THR A CA 1
ATOM 2882 C C . THR A 1 372 ? -63.782 -4.385 13.467 1.00 60.84 372 THR A C 1
ATOM 2884 O O . THR A 1 372 ? -64.106 -3.998 14.592 1.00 60.84 372 THR A O 1
ATOM 2887 N N . PRO A 1 373 ? -63.839 -3.570 12.398 1.00 58.91 373 PRO A N 1
ATOM 2888 C CA . PRO A 1 373 ? -64.295 -2.193 12.504 1.00 58.91 373 PRO A CA 1
ATOM 2889 C C . PRO A 1 373 ? -65.763 -2.171 12.940 1.00 58.91 373 PRO A C 1
ATOM 2891 O O . PRO A 1 373 ? -66.660 -2.564 12.195 1.00 58.91 373 PRO A O 1
ATOM 2894 N N . THR A 1 374 ? -66.011 -1.718 14.168 1.00 61.94 374 THR A N 1
ATOM 2895 C CA . THR A 1 374 ? -67.358 -1.439 14.664 1.00 61.94 374 THR A CA 1
ATOM 2896 C C . THR A 1 374 ? -67.919 -0.257 13.878 1.00 61.94 374 THR A C 1
ATOM 2898 O O . THR A 1 374 ? -67.317 0.817 13.847 1.00 61.94 374 THR A O 1
ATOM 2901 N N . SER A 1 375 ? -69.064 -0.457 13.225 1.00 56.81 375 SER A N 1
ATOM 2902 C CA . SER A 1 375 ? -69.767 0.558 12.438 1.00 56.81 375 SER A CA 1
ATOM 2903 C C . SER A 1 375 ? -69.976 1.843 13.244 1.00 56.81 375 SER A C 1
ATOM 2905 O O . SER A 1 375 ? -70.679 1.840 14.256 1.00 56.81 375 SER A O 1
ATOM 2907 N N . THR A 1 376 ? -69.375 2.941 12.791 1.00 60.91 376 THR A N 1
ATOM 2908 C CA . THR A 1 376 ? -69.567 4.273 13.367 1.00 60.91 376 THR A CA 1
ATOM 2909 C C . THR A 1 376 ? -71.006 4.738 13.104 1.00 60.91 376 THR A C 1
ATOM 2911 O O . THR A 1 376 ? -71.422 4.762 11.943 1.00 60.91 376 THR A O 1
ATOM 2914 N N . PRO A 1 377 ? -71.793 5.103 14.132 1.00 57.19 377 PRO A N 1
ATOM 2915 C CA . PRO A 1 377 ? -73.141 5.617 13.934 1.00 57.19 377 PRO A CA 1
ATOM 2916 C C . PRO A 1 377 ? -73.085 6.977 13.229 1.00 57.19 377 PRO A C 1
ATOM 2918 O O . PRO A 1 377 ? -72.429 7.911 13.687 1.00 57.19 377 PRO A O 1
ATOM 2921 N N . THR A 1 378 ? -73.779 7.084 12.098 1.00 60.75 378 THR A N 1
ATOM 2922 C CA . THR A 1 378 ? -73.967 8.338 11.365 1.00 60.75 378 THR A CA 1
ATOM 2923 C C . THR A 1 378 ? -74.859 9.261 12.195 1.00 60.75 378 THR A C 1
ATOM 2925 O O . THR A 1 378 ? -76.035 8.965 12.405 1.00 60.75 378 THR A O 1
ATOM 2928 N N . LEU A 1 379 ? -74.305 10.364 12.703 1.00 56.28 379 LEU A N 1
ATOM 2929 C CA . LEU A 1 379 ? -75.092 11.386 13.393 1.00 56.28 379 LEU A CA 1
ATOM 2930 C C . LEU A 1 379 ? -75.956 12.165 12.380 1.00 56.28 379 LEU A C 1
ATOM 2932 O O . LEU A 1 379 ? -75.484 12.460 11.279 1.00 56.28 379 LEU A O 1
ATOM 2936 N N . PRO A 1 380 ? -77.210 12.508 12.728 1.00 64.94 380 PRO A N 1
ATOM 2937 C CA . PRO A 1 380 ? -78.078 13.317 11.880 1.00 64.94 380 PRO A CA 1
ATOM 2938 C C . PRO A 1 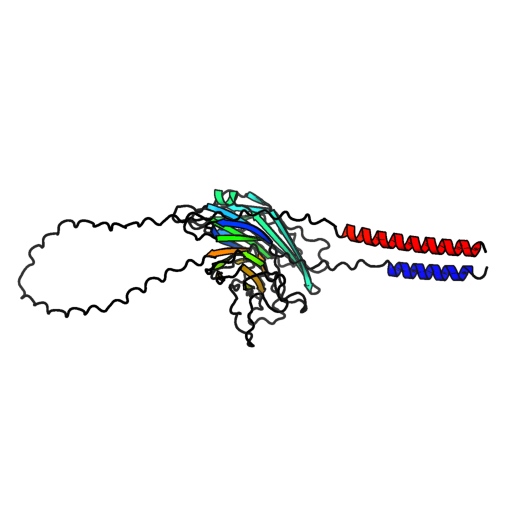380 ? -77.524 14.746 11.703 1.00 64.94 380 PRO A C 1
ATOM 2940 O O . PRO A 1 380 ? -76.881 15.280 12.611 1.00 64.94 380 PRO A O 1
ATOM 2943 N N . PRO A 1 381 ? -77.769 15.388 10.547 1.00 59.81 381 PRO A N 1
ATOM 2944 C CA . PRO A 1 381 ? -77.216 16.702 10.235 1.00 59.81 381 PRO A CA 1
ATOM 2945 C C . PRO A 1 381 ? -77.859 17.772 11.126 1.00 59.81 381 PRO A C 1
ATOM 2947 O O . PRO A 1 381 ? -79.069 17.979 11.066 1.00 59.81 381 PRO A O 1
ATOM 2950 N N . GLY A 1 382 ? -77.059 18.462 11.949 1.00 62.00 382 GLY A N 1
ATOM 2951 C CA . GLY A 1 382 ? -77.554 19.619 12.708 1.00 62.00 382 GLY A CA 1
ATOM 2952 C C . GLY A 1 382 ? -76.800 20.035 13.972 1.00 62.00 382 GLY A C 1
ATOM 2953 O O . GLY A 1 382 ? -77.190 21.029 14.576 1.00 62.00 382 GLY A O 1
ATOM 2954 N N . VAL A 1 383 ? -75.740 19.340 14.390 1.00 51.66 383 VAL A N 1
ATOM 2955 C CA . VAL A 1 383 ? -74.957 19.744 15.573 1.00 51.66 383 VAL A CA 1
ATOM 2956 C C . VAL A 1 383 ? -73.656 20.422 15.156 1.00 51.66 383 VAL A C 1
ATOM 2958 O O . VAL A 1 383 ? -72.740 19.787 14.641 1.00 51.66 383 VAL A O 1
ATOM 2961 N N . THR A 1 384 ? -73.601 21.735 15.377 1.00 59.38 384 THR A N 1
ATOM 2962 C CA . THR A 1 384 ? -72.384 22.551 15.326 1.00 59.38 384 THR A CA 1
ATOM 2963 C C . THR A 1 384 ? -71.382 22.016 16.359 1.00 59.38 384 THR A C 1
ATOM 2965 O O . THR A 1 384 ? -71.790 21.787 17.500 1.00 59.38 384 THR A O 1
ATOM 2968 N N . PRO A 1 385 ? -70.100 21.797 16.015 1.00 51.59 385 PRO A N 1
ATOM 2969 C CA . PRO A 1 385 ? -69.123 21.326 16.986 1.00 51.59 385 PRO A CA 1
ATOM 2970 C C . PRO A 1 385 ? -68.846 22.425 18.015 1.00 51.59 385 PRO A C 1
ATOM 2972 O O . PRO A 1 385 ? -68.471 23.538 17.649 1.00 51.59 385 PRO A O 1
ATOM 2975 N N . THR A 1 386 ? -69.036 22.107 19.292 1.00 64.12 386 THR A N 1
ATOM 2976 C CA . THR A 1 386 ? -68.576 22.928 20.417 1.00 64.12 386 THR A CA 1
ATOM 2977 C C . THR A 1 386 ? -67.100 22.630 20.675 1.00 64.12 386 THR A C 1
ATOM 2979 O O . THR A 1 386 ? -66.694 21.469 20.629 1.00 64.12 386 THR A O 1
ATOM 2982 N N . ASP A 1 387 ? -66.320 23.678 20.940 1.00 53.34 387 ASP A N 1
ATOM 2983 C CA . ASP A 1 387 ? -64.868 23.660 21.126 1.00 53.34 387 ASP A CA 1
ATOM 2984 C C . ASP A 1 387 ? -64.365 22.525 22.036 1.00 53.34 387 ASP A C 1
ATOM 2986 O O . ASP A 1 387 ? -64.713 22.428 23.216 1.00 53.34 387 ASP A O 1
ATOM 2990 N N . THR A 1 388 ? -63.495 21.681 21.482 1.00 58.44 388 THR A N 1
ATOM 2991 C CA . THR A 1 388 ? -62.770 20.644 22.224 1.00 58.44 388 THR A CA 1
ATOM 2992 C C . THR A 1 388 ? -61.629 21.289 23.024 1.00 58.44 388 THR A C 1
ATOM 2994 O O . THR A 1 388 ? -60.800 21.981 22.431 1.00 58.44 388 THR A O 1
ATOM 2997 N N . PRO A 1 389 ? -61.520 21.060 24.347 1.00 61.19 389 PRO A N 1
ATOM 2998 C CA . PRO A 1 389 ? -60.437 21.613 25.150 1.00 61.19 389 PRO A CA 1
ATOM 2999 C C . PRO A 1 389 ? -59.094 20.933 24.852 1.00 61.19 389 PRO A C 1
ATOM 3001 O O . PRO A 1 389 ? -58.986 19.708 24.780 1.00 61.19 389 PRO A O 1
ATOM 3004 N N . THR A 1 390 ? -58.059 21.761 24.722 1.00 60.81 390 THR A N 1
ATOM 3005 C CA . THR A 1 390 ? -56.646 21.391 24.584 1.00 60.81 390 THR A CA 1
ATOM 3006 C C . THR A 1 390 ? -56.190 20.485 25.740 1.00 60.81 390 THR A C 1
ATOM 3008 O O . THR A 1 390 ? -56.394 20.851 26.901 1.00 60.81 390 THR A O 1
ATOM 3011 N N . PRO A 1 391 ? -55.550 19.327 25.481 1.00 56.00 391 PRO A N 1
ATOM 3012 C CA . PRO A 1 391 ? -55.016 18.487 26.547 1.00 56.00 391 PRO A CA 1
ATOM 3013 C C . PRO A 1 391 ? -53.788 19.140 27.215 1.00 56.00 391 PRO A C 1
ATOM 3015 O O . PRO A 1 391 ? -53.040 19.868 26.555 1.00 56.00 391 PRO A O 1
ATOM 3018 N N . PRO A 1 392 ? -53.557 18.891 28.518 1.00 66.06 392 PRO A N 1
ATOM 3019 C CA . PRO A 1 392 ? -52.415 19.436 29.246 1.00 66.06 392 PRO A CA 1
ATOM 3020 C C . PRO A 1 392 ? -51.091 18.779 28.804 1.00 66.06 392 PRO A C 1
ATOM 3022 O O . PRO A 1 392 ? -51.111 17.667 28.269 1.00 66.06 392 PRO A O 1
ATOM 3025 N N . PRO A 1 393 ? -49.932 19.430 29.032 1.00 60.34 393 PRO A N 1
ATOM 3026 C CA . PRO A 1 393 ? -48.641 18.958 28.539 1.00 60.34 393 PRO A CA 1
ATOM 3027 C C . PRO A 1 393 ? -48.289 17.589 29.131 1.00 60.34 393 PRO A C 1
ATOM 3029 O O . PRO A 1 393 ? -48.133 17.442 30.345 1.00 60.34 393 PRO A O 1
ATOM 3032 N N . GLY A 1 394 ? -48.181 16.588 28.259 1.00 49.19 394 GLY A N 1
ATOM 3033 C CA . GLY A 1 394 ? -47.756 15.239 28.607 1.00 49.19 394 GLY A CA 1
ATOM 3034 C C . GLY A 1 394 ? -46.286 15.205 29.018 1.00 49.19 394 GLY A C 1
ATOM 3035 O O . GLY A 1 394 ? -45.417 15.748 28.341 1.00 49.19 394 GLY A O 1
ATOM 3036 N N . VAL A 1 395 ? -46.042 14.558 30.151 1.00 47.09 395 VAL A N 1
ATOM 3037 C CA . VAL A 1 395 ? -44.740 14.343 30.778 1.00 47.09 395 VAL A CA 1
ATOM 3038 C C . VAL A 1 395 ? -43.889 13.429 29.895 1.00 47.09 395 VAL A C 1
ATOM 3040 O O . VAL A 1 395 ? -44.293 12.311 29.579 1.00 47.09 395 VAL A O 1
ATOM 3043 N N . THR A 1 396 ? -42.702 13.892 29.512 1.00 47.97 396 THR A N 1
ATOM 3044 C CA . THR A 1 396 ? -41.707 13.104 28.780 1.00 47.97 396 THR A CA 1
ATOM 3045 C C . THR A 1 396 ? -41.139 12.025 29.704 1.00 47.97 396 THR A C 1
ATOM 3047 O O . THR A 1 396 ? -40.372 12.320 30.618 1.00 47.97 396 THR A O 1
ATOM 3050 N N . SER A 1 397 ? -41.515 10.764 29.498 1.00 45.75 397 SER A N 1
ATOM 3051 C CA . SER A 1 397 ? -40.868 9.630 30.158 1.00 45.75 397 SER A CA 1
ATOM 3052 C C . SER A 1 397 ? -39.544 9.318 29.457 1.00 45.75 397 SER A C 1
ATOM 3054 O O . SER A 1 397 ? -39.531 8.741 28.370 1.00 45.75 397 SER A O 1
ATOM 3056 N N . THR A 1 398 ? -38.431 9.698 30.081 1.00 49.28 398 THR A N 1
ATOM 3057 C CA . THR A 1 398 ? -37.079 9.283 29.689 1.00 49.28 398 THR A CA 1
ATOM 3058 C C . THR A 1 398 ? -36.920 7.772 29.905 1.00 49.28 398 THR A C 1
ATOM 3060 O O . THR A 1 398 ? -37.112 7.312 31.035 1.00 49.28 398 THR A O 1
ATOM 3063 N N . PRO A 1 399 ? -36.552 6.970 28.889 1.00 46.66 399 PRO A N 1
ATOM 3064 C CA . PRO A 1 399 ? -36.198 5.573 29.099 1.00 46.66 399 PRO A CA 1
ATOM 3065 C C . PRO A 1 399 ? -34.892 5.500 29.898 1.00 46.66 399 PRO A C 1
ATOM 3067 O O . PRO A 1 399 ? -33.829 5.893 29.420 1.00 46.66 399 PRO A O 1
ATOM 3070 N N . GLY A 1 400 ? -34.973 5.016 31.136 1.00 42.34 400 GLY A N 1
ATOM 3071 C CA . GLY A 1 400 ? -33.798 4.694 31.937 1.00 42.34 400 GLY A CA 1
ATOM 3072 C C . GLY A 1 400 ? -33.086 3.484 31.341 1.00 42.34 400 GLY A C 1
ATOM 3073 O O . GLY A 1 400 ? -33.543 2.353 31.499 1.00 42.34 400 GLY A O 1
ATOM 3074 N N . ILE A 1 401 ? -31.966 3.717 30.658 1.00 40.31 401 ILE A N 1
ATOM 3075 C CA . ILE A 1 401 ? -31.055 2.650 30.246 1.00 40.31 401 ILE A CA 1
ATOM 3076 C C . ILE A 1 401 ? -30.381 2.119 31.513 1.00 40.31 401 ILE A C 1
ATOM 3078 O O . ILE A 1 401 ? -29.574 2.796 32.148 1.00 40.31 401 ILE A O 1
ATOM 3082 N N . ARG A 1 402 ? -30.748 0.898 31.900 1.00 40.72 402 ARG A N 1
ATOM 3083 C CA . ARG A 1 402 ? -30.099 0.152 32.975 1.00 40.72 402 ARG A CA 1
ATOM 3084 C C . ARG A 1 402 ? -28.781 -0.400 32.435 1.00 40.72 402 ARG A C 1
ATOM 3086 O O . ARG A 1 402 ? -28.773 -1.406 31.735 1.00 40.72 402 ARG A O 1
ATOM 3093 N N . THR A 1 403 ? -27.675 0.262 32.751 1.00 38.16 403 THR A N 1
ATOM 3094 C CA . THR A 1 403 ? -26.329 -0.256 32.501 1.00 38.16 403 THR A CA 1
ATOM 3095 C C . THR A 1 403 ? -26.020 -1.352 33.519 1.00 38.16 403 THR A C 1
ATOM 3097 O O . THR A 1 403 ? -25.874 -1.114 34.718 1.00 38.16 403 THR A O 1
ATOM 3100 N N . THR A 1 404 ? -25.963 -2.593 33.050 1.00 44.28 404 THR A N 1
ATOM 3101 C CA . THR A 1 404 ? -25.389 -3.708 33.807 1.00 44.28 404 THR A CA 1
ATOM 3102 C C . THR A 1 404 ? -23.868 -3.511 33.844 1.00 44.28 404 THR A C 1
ATOM 3104 O O . THR A 1 404 ? -23.286 -3.295 32.780 1.00 44.28 404 THR A O 1
ATOM 3107 N N . PRO A 1 405 ? -23.193 -3.565 35.008 1.00 41.53 405 PRO A N 1
ATOM 3108 C CA . PRO A 1 405 ? -21.739 -3.475 35.053 1.00 41.53 405 PRO A CA 1
ATOM 3109 C C . PRO A 1 405 ? -21.151 -4.702 34.352 1.00 41.53 405 PRO A C 1
ATOM 3111 O O . PRO A 1 405 ? -21.295 -5.829 34.829 1.00 41.53 405 PRO A O 1
ATOM 3114 N N . GLN A 1 406 ? -20.522 -4.488 33.200 1.00 42.88 406 GLN A N 1
ATOM 3115 C CA . GLN A 1 406 ? -19.740 -5.512 32.524 1.00 42.88 406 GLN A CA 1
ATOM 3116 C C . GLN A 1 406 ? -18.498 -5.785 33.376 1.00 42.88 406 GLN A C 1
ATOM 3118 O O . GLN A 1 406 ? -17.734 -4.871 33.688 1.00 42.88 406 GLN A O 1
ATOM 3123 N N . ALA A 1 407 ? -18.337 -7.037 33.806 1.00 39.34 407 ALA A N 1
ATOM 3124 C CA . ALA A 1 407 ? -17.161 -7.481 34.536 1.00 39.34 407 ALA A CA 1
ATOM 3125 C C . ALA A 1 407 ? -15.912 -7.179 33.696 1.00 39.34 407 ALA A C 1
ATOM 3127 O O . ALA A 1 407 ? -15.807 -7.623 32.551 1.00 39.34 407 ALA A O 1
ATOM 3128 N N . GLY A 1 408 ? -14.999 -6.385 34.258 1.00 33.00 408 GLY A N 1
ATOM 3129 C CA . GLY A 1 408 ? -13.738 -6.035 33.623 1.00 33.00 408 GLY A CA 1
ATOM 3130 C C . GLY A 1 408 ? -12.938 -7.298 33.340 1.00 33.00 408 GLY A C 1
ATOM 3131 O O . GLY A 1 408 ? -12.470 -7.964 34.262 1.00 33.00 408 GLY A O 1
ATOM 3132 N N . ILE A 1 409 ? -12.802 -7.635 32.061 1.00 40.00 409 ILE A N 1
ATOM 3133 C CA . ILE A 1 409 ? -11.885 -8.677 31.621 1.00 40.00 409 ILE A CA 1
ATOM 3134 C C . ILE A 1 409 ? -10.494 -8.052 31.710 1.00 40.00 409 ILE A C 1
ATOM 3136 O O . ILE A 1 409 ? -10.165 -7.134 30.963 1.00 40.00 409 ILE A O 1
ATOM 3140 N N . GLN A 1 410 ? -9.713 -8.492 32.694 1.00 31.23 410 GLN A N 1
ATOM 3141 C CA . GLN A 1 410 ? -8.322 -8.093 32.856 1.00 31.23 410 GLN A CA 1
ATOM 3142 C C . GLN A 1 410 ? -7.550 -8.533 31.600 1.00 31.23 410 GLN A C 1
ATOM 3144 O O . GLN A 1 410 ? -7.549 -9.731 31.303 1.00 31.23 410 GLN A O 1
ATOM 3149 N N . PRO A 1 411 ? -6.921 -7.611 30.846 1.00 37.75 411 PRO A N 1
ATOM 3150 C CA . PRO A 1 411 ? -6.167 -7.985 29.660 1.00 37.75 411 PRO A CA 1
ATOM 3151 C C . PRO A 1 411 ? -5.045 -8.939 30.067 1.00 37.75 411 PRO A C 1
ATOM 3153 O O . PRO A 1 411 ? -4.256 -8.654 30.973 1.00 37.75 411 PRO A O 1
ATOM 3156 N N . THR A 1 412 ? -5.007 -10.102 29.422 1.00 48.38 412 THR A N 1
ATOM 3157 C CA . THR A 1 412 ? -3.887 -11.033 29.536 1.00 48.38 412 THR A CA 1
ATOM 3158 C C . THR A 1 412 ? -2.637 -10.302 29.036 1.00 48.38 412 THR A C 1
ATOM 3160 O O . THR A 1 412 ? -2.687 -9.745 27.938 1.00 48.38 412 THR A O 1
ATOM 3163 N N . PRO A 1 413 ? -1.542 -10.229 29.814 1.00 36.50 413 PRO A N 1
ATOM 3164 C CA . PRO A 1 413 ? -0.322 -9.584 29.347 1.00 36.50 413 PRO A CA 1
ATOM 3165 C C . PRO A 1 413 ? 0.157 -10.288 28.074 1.00 36.50 413 PRO A C 1
ATOM 3167 O O . PRO A 1 413 ? 0.295 -11.513 28.057 1.00 36.50 413 PRO A O 1
ATOM 3170 N N . MET A 1 414 ? 0.353 -9.513 27.005 1.00 42.66 414 MET A N 1
ATOM 3171 C CA . MET A 1 414 ? 0.891 -10.030 25.748 1.00 42.66 414 MET A CA 1
ATOM 3172 C C . MET A 1 414 ? 2.273 -10.657 25.970 1.00 42.66 414 MET A C 1
ATOM 3174 O O . MET A 1 414 ? 3.029 -10.185 26.826 1.00 42.66 414 MET A O 1
ATOM 3178 N N . PRO A 1 415 ? 2.639 -11.681 25.179 1.00 42.78 415 PRO A N 1
ATOM 3179 C CA . PRO A 1 415 ? 4.019 -12.124 25.102 1.00 42.78 415 PRO A CA 1
ATOM 3180 C C . PRO A 1 415 ? 4.894 -10.960 24.624 1.00 42.78 415 PRO A C 1
ATOM 3182 O O . PRO A 1 415 ? 4.648 -10.358 23.581 1.00 42.78 415 PRO A O 1
ATOM 3185 N N . THR A 1 416 ? 5.916 -10.629 25.409 1.00 47.97 416 THR A N 1
ATOM 3186 C CA . THR A 1 416 ? 6.963 -9.688 25.012 1.00 47.97 416 THR A CA 1
ATOM 3187 C C . THR A 1 416 ? 7.641 -10.216 23.751 1.00 47.97 416 THR A C 1
ATOM 3189 O O . THR A 1 416 ? 8.302 -11.255 23.796 1.00 47.97 416 THR A O 1
ATOM 3192 N N . PHE A 1 417 ? 7.490 -9.507 22.633 1.00 34.34 417 PHE A N 1
ATOM 3193 C CA . PHE A 1 417 ? 8.261 -9.781 21.427 1.00 34.34 417 PHE A CA 1
ATOM 3194 C C . PHE A 1 417 ? 9.734 -9.483 21.711 1.00 34.34 417 PHE A C 1
ATOM 3196 O O . PHE A 1 417 ? 10.117 -8.344 21.980 1.00 34.34 417 PHE A O 1
ATOM 3203 N N . VAL A 1 418 ? 10.557 -10.529 21.687 1.00 37.22 418 VAL A N 1
ATOM 3204 C CA . VAL A 1 418 ? 12.008 -10.379 21.613 1.00 37.22 418 VAL A CA 1
ATOM 3205 C C . VAL A 1 418 ? 12.305 -10.012 20.160 1.00 37.22 418 VAL A C 1
ATOM 3207 O O . VAL A 1 418 ? 11.939 -10.798 19.284 1.00 37.22 418 VAL A O 1
ATOM 3210 N N . PRO A 1 419 ? 12.905 -8.844 19.870 1.00 35.00 419 PRO A N 1
ATOM 3211 C CA . PRO A 1 419 ? 13.329 -8.538 18.514 1.00 35.00 419 PRO A CA 1
ATOM 3212 C C . PRO A 1 419 ? 14.242 -9.667 18.042 1.00 35.00 419 PRO A C 1
ATOM 3214 O O . PRO A 1 419 ? 15.183 -10.048 18.744 1.00 35.00 419 PRO A O 1
ATOM 3217 N N . VAL A 1 420 ? 13.926 -10.239 16.882 1.00 34.97 420 VAL A N 1
ATOM 3218 C CA . VAL A 1 420 ? 14.828 -11.165 16.209 1.00 34.97 420 VAL A CA 1
ATOM 3219 C C . VAL A 1 420 ? 16.077 -10.354 15.906 1.00 34.97 420 VAL A C 1
ATOM 3221 O O . VAL A 1 420 ? 16.053 -9.462 15.066 1.00 34.97 420 VAL A O 1
ATOM 3224 N N . THR A 1 421 ? 17.153 -10.609 16.648 1.00 34.50 421 THR A N 1
ATOM 3225 C CA . THR A 1 421 ? 18.476 -10.129 16.276 1.00 34.50 421 THR A CA 1
ATOM 3226 C C . THR A 1 421 ? 18.759 -10.734 14.912 1.00 34.50 421 THR A C 1
ATOM 3228 O O . THR A 1 421 ? 18.998 -11.939 14.814 1.00 34.50 421 THR A O 1
ATOM 3231 N N . GLU A 1 422 ? 18.657 -9.923 13.863 1.00 35.03 422 GLU A N 1
ATOM 3232 C CA . GLU A 1 422 ? 19.096 -10.314 12.534 1.00 35.03 422 GLU A CA 1
ATOM 3233 C C . GLU A 1 422 ? 20.510 -10.875 12.668 1.00 35.03 422 GLU A C 1
ATOM 3235 O O . GLU A 1 422 ? 21.413 -10.225 13.212 1.00 35.03 422 GLU A O 1
ATOM 3240 N N . LEU A 1 423 ? 20.700 -12.125 12.235 1.00 31.95 423 LEU A N 1
ATOM 3241 C CA . LEU A 1 423 ? 22.050 -12.600 11.992 1.00 31.95 423 LEU A CA 1
ATOM 3242 C C . LEU A 1 423 ? 22.664 -11.605 11.003 1.00 31.95 423 LEU A C 1
ATOM 3244 O O . LEU A 1 423 ? 22.048 -11.372 9.960 1.00 31.95 423 LEU A O 1
ATOM 3248 N N . PRO A 1 424 ? 23.845 -11.030 11.285 1.00 34.88 424 PRO A N 1
ATOM 3249 C CA . PRO A 1 424 ? 24.502 -10.185 10.311 1.00 34.88 424 PRO A CA 1
ATOM 3250 C C . PRO A 1 424 ? 24.669 -11.011 9.039 1.00 34.88 424 PRO A C 1
ATOM 3252 O O . PRO A 1 424 ? 25.369 -12.028 9.046 1.00 34.88 424 PRO A O 1
ATOM 3255 N N . GLN A 1 425 ? 24.007 -10.591 7.960 1.00 40.53 425 GLN A N 1
ATOM 3256 C CA . GLN A 1 425 ? 24.356 -11.044 6.626 1.00 40.53 425 GLN A CA 1
ATOM 3257 C C . GLN A 1 425 ? 25.820 -10.663 6.437 1.00 40.53 425 GLN A C 1
ATOM 3259 O O . GLN A 1 425 ? 26.173 -9.496 6.266 1.00 40.53 425 GLN A O 1
ATOM 3264 N N . THR A 1 426 ? 26.706 -11.645 6.576 1.00 40.88 426 THR A N 1
ATOM 3265 C CA . THR A 1 426 ? 28.121 -11.477 6.282 1.00 40.88 426 THR A CA 1
ATOM 3266 C C . THR A 1 426 ? 28.213 -11.058 4.826 1.00 40.88 426 THR A C 1
ATOM 3268 O O . THR A 1 426 ? 27.942 -11.862 3.936 1.00 40.88 426 THR A O 1
ATOM 3271 N N . GLY A 1 427 ? 28.538 -9.783 4.612 1.00 39.88 427 GLY A N 1
ATOM 3272 C CA . GLY A 1 427 ? 28.690 -9.141 3.313 1.00 39.88 427 GLY A CA 1
ATOM 3273 C C . GLY A 1 427 ? 29.852 -9.717 2.511 1.00 39.88 427 GLY A C 1
ATOM 3274 O O . GLY A 1 427 ? 30.853 -9.045 2.266 1.00 39.88 427 GLY A O 1
ATOM 3275 N N . GLU A 1 428 ? 29.725 -10.965 2.073 1.00 42.62 428 GLU A N 1
ATOM 3276 C CA . GLU A 1 428 ? 30.516 -11.483 0.972 1.00 42.62 428 GLU A CA 1
ATOM 3277 C C . GLU A 1 428 ? 29.949 -10.892 -0.313 1.00 42.62 428 GLU A C 1
ATOM 3279 O O . GLU A 1 428 ? 29.044 -11.433 -0.944 1.00 42.62 428 GLU A O 1
ATOM 3284 N N . THR A 1 429 ? 30.480 -9.732 -0.690 1.00 48.88 429 THR A N 1
ATOM 3285 C CA . THR A 1 429 ? 30.222 -9.171 -2.014 1.00 48.88 429 THR A CA 1
ATOM 3286 C C . THR A 1 429 ? 30.643 -10.191 -3.087 1.00 48.88 429 THR A C 1
ATOM 3288 O O . THR A 1 429 ? 31.622 -10.921 -2.888 1.00 48.88 429 THR A O 1
ATOM 3291 N N . PRO A 1 430 ? 29.963 -10.251 -4.246 1.00 50.44 430 PRO A N 1
ATOM 3292 C CA . PRO A 1 430 ? 30.317 -11.160 -5.343 1.00 50.44 430 PRO A CA 1
ATOM 3293 C C . PRO A 1 430 ? 31.803 -11.071 -5.754 1.00 50.44 430 PRO A C 1
ATOM 3295 O O . PRO A 1 430 ? 32.419 -12.065 -6.146 1.00 50.44 430 PRO A O 1
ATOM 3298 N N . LEU A 1 431 ? 32.415 -9.896 -5.559 1.00 57.88 431 LEU A N 1
ATOM 3299 C CA . LEU A 1 431 ? 33.848 -9.647 -5.740 1.00 57.88 431 LEU A CA 1
ATOM 3300 C C . LEU A 1 431 ? 34.740 -10.494 -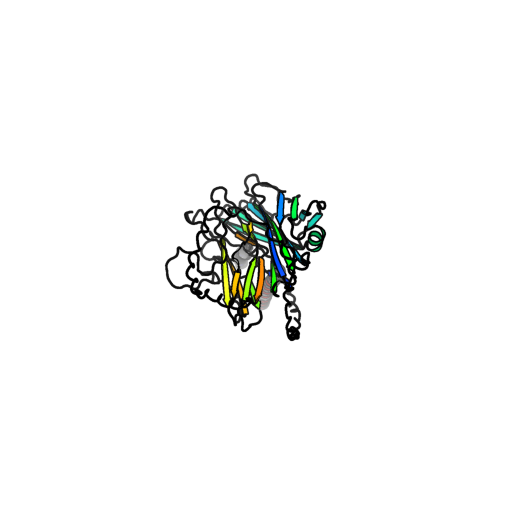4.816 1.00 57.88 431 LEU A C 1
ATOM 3302 O O . LEU A 1 431 ? 35.804 -10.945 -5.241 1.00 57.88 431 LEU A O 1
ATOM 3306 N N . MET A 1 432 ? 34.323 -10.757 -3.574 1.00 56.28 432 MET A N 1
ATOM 3307 C CA . MET A 1 432 ? 35.102 -11.557 -2.625 1.00 56.28 432 MET A CA 1
ATOM 3308 C C . MET A 1 432 ? 35.110 -13.045 -3.006 1.00 56.28 432 MET A C 1
ATOM 3310 O O . MET A 1 432 ? 36.159 -13.687 -2.934 1.00 56.28 432 MET A O 1
ATOM 3314 N N . ARG A 1 433 ? 33.992 -13.584 -3.520 1.00 57.09 433 ARG A N 1
ATOM 3315 C CA . ARG A 1 433 ? 33.952 -14.954 -4.066 1.00 57.09 433 ARG A CA 1
ATOM 3316 C C . ARG A 1 433 ? 34.833 -15.106 -5.304 1.00 57.09 433 ARG A C 1
ATOM 3318 O O . ARG A 1 433 ? 35.602 -16.065 -5.381 1.00 57.09 433 ARG A O 1
ATOM 3325 N N . GLN A 1 434 ? 34.792 -14.148 -6.233 1.00 61.66 434 GLN A N 1
ATOM 3326 C CA . GLN A 1 434 ? 35.675 -14.169 -7.405 1.00 61.66 434 GLN A CA 1
ATOM 3327 C C . GLN A 1 434 ? 37.156 -14.070 -7.020 1.00 61.66 434 GLN A C 1
ATOM 3329 O O . GLN A 1 434 ? 37.985 -14.795 -7.579 1.00 61.66 434 GLN A O 1
ATOM 3334 N N . ALA A 1 435 ? 37.504 -13.244 -6.029 1.00 70.06 435 ALA A N 1
ATOM 3335 C CA . ALA A 1 435 ? 38.876 -13.137 -5.539 1.00 70.06 435 ALA A CA 1
ATOM 3336 C C . ALA A 1 435 ? 39.388 -14.462 -4.944 1.00 70.06 435 ALA A C 1
ATOM 3338 O O . ALA A 1 435 ? 40.515 -14.868 -5.235 1.00 70.06 435 ALA A O 1
ATOM 3339 N N . ILE A 1 436 ? 38.557 -15.176 -4.173 1.00 70.44 436 ILE A N 1
ATOM 3340 C CA . ILE A 1 436 ? 38.916 -16.470 -3.568 1.00 70.44 436 ILE A CA 1
ATOM 3341 C C . ILE A 1 436 ? 39.133 -17.548 -4.641 1.00 70.44 436 ILE A C 1
ATOM 3343 O O . ILE A 1 436 ? 40.134 -18.268 -4.592 1.00 70.44 436 ILE A O 1
ATOM 3347 N N . VAL A 1 437 ? 38.247 -17.638 -5.640 1.00 72.81 437 VAL A N 1
ATOM 3348 C CA . VAL A 1 437 ? 38.381 -18.615 -6.738 1.00 72.81 437 VAL A CA 1
ATOM 3349 C C . VAL A 1 437 ? 39.624 -18.325 -7.582 1.00 72.81 437 VAL A C 1
ATOM 3351 O O . VAL A 1 437 ? 40.409 -19.235 -7.867 1.00 72.81 437 VAL A O 1
ATOM 3354 N N . THR A 1 438 ? 39.859 -17.053 -7.914 1.00 75.88 438 THR A N 1
ATOM 3355 C CA . THR A 1 438 ? 41.031 -16.632 -8.697 1.00 75.88 438 THR A CA 1
ATOM 3356 C C . THR A 1 438 ? 42.329 -16.956 -7.960 1.00 75.88 438 THR A C 1
ATOM 3358 O O . THR A 1 438 ? 43.259 -17.509 -8.549 1.00 75.88 438 THR A O 1
ATOM 3361 N N . LEU A 1 439 ? 42.387 -16.686 -6.652 1.00 80.69 439 LEU A N 1
ATOM 3362 C CA . LEU A 1 439 ? 43.546 -17.008 -5.822 1.00 80.69 439 LEU A CA 1
ATOM 3363 C C . LEU A 1 439 ? 43.788 -18.526 -5.746 1.00 80.69 439 LEU A C 1
ATOM 3365 O O . LEU A 1 439 ? 44.934 -18.969 -5.858 1.00 80.69 439 LEU A O 1
ATOM 3369 N N . GLY A 1 440 ? 42.724 -19.328 -5.625 1.00 81.69 440 GLY A N 1
ATOM 3370 C CA . GLY A 1 440 ? 42.804 -20.791 -5.617 1.00 81.69 440 GLY A CA 1
ATOM 3371 C C . GLY A 1 440 ? 43.411 -21.370 -6.901 1.00 81.69 440 GLY A C 1
ATOM 3372 O O . GLY A 1 440 ? 44.318 -22.205 -6.839 1.00 81.69 440 GLY A O 1
ATOM 3373 N N . LEU A 1 441 ? 42.980 -20.880 -8.067 1.00 80.56 441 LEU A N 1
ATOM 3374 C CA . LEU A 1 441 ? 43.517 -21.308 -9.365 1.00 80.56 441 LEU A CA 1
ATOM 3375 C C . LEU A 1 441 ? 44.985 -20.901 -9.553 1.00 80.56 441 LEU A C 1
ATOM 3377 O O . LEU A 1 441 ? 45.786 -21.683 -10.073 1.00 80.56 441 LEU A O 1
ATOM 3381 N N . LEU A 1 442 ? 45.364 -19.713 -9.079 1.00 82.25 442 LEU A N 1
ATOM 3382 C CA . LEU A 1 442 ? 46.736 -19.210 -9.169 1.00 82.25 442 LEU A CA 1
ATOM 3383 C C . LEU A 1 442 ? 47.699 -20.063 -8.323 1.00 82.25 442 LEU A C 1
ATOM 3385 O O . LEU A 1 442 ? 48.777 -20.441 -8.791 1.00 82.25 442 LEU A O 1
ATOM 3389 N N . ILE A 1 443 ? 47.280 -20.455 -7.115 1.00 81.88 443 ILE A N 1
ATOM 3390 C CA . ILE A 1 443 ? 48.045 -21.357 -6.239 1.00 81.88 443 ILE A CA 1
ATOM 3391 C C . ILE A 1 443 ? 48.180 -22.753 -6.866 1.00 81.88 443 ILE A C 1
ATOM 3393 O O . ILE A 1 443 ? 49.276 -23.327 -6.868 1.00 81.88 443 ILE A O 1
ATOM 3397 N N . ALA A 1 444 ? 47.102 -23.297 -7.438 1.00 78.00 444 ALA A N 1
ATOM 3398 C CA . ALA A 1 444 ? 47.139 -24.592 -8.117 1.00 78.00 444 ALA A CA 1
ATOM 3399 C C . ALA A 1 444 ? 48.096 -24.576 -9.326 1.00 78.00 444 ALA A C 1
ATOM 3401 O O . ALA A 1 444 ? 48.934 -25.471 -9.466 1.00 78.00 444 ALA A O 1
ATOM 3402 N N . GLY A 1 445 ? 48.048 -23.521 -10.147 1.00 81.69 445 GLY A N 1
ATOM 3403 C CA . GLY A 1 445 ? 48.948 -23.342 -11.288 1.00 81.69 445 GLY A CA 1
ATOM 3404 C C . GLY A 1 445 ? 50.424 -23.268 -10.881 1.00 81.69 445 GLY A C 1
ATOM 3405 O O . GLY A 1 445 ? 51.266 -23.971 -11.448 1.00 81.69 445 GLY A O 1
ATOM 3406 N N . LEU A 1 446 ? 50.746 -22.483 -9.847 1.00 82.12 446 LEU A N 1
ATOM 3407 C CA . LEU A 1 446 ? 52.113 -22.380 -9.321 1.00 82.12 446 LEU A CA 1
ATOM 3408 C C . LEU A 1 446 ? 52.622 -23.707 -8.739 1.00 82.12 446 LEU A C 1
ATOM 3410 O O . LEU A 1 446 ? 53.795 -24.045 -8.910 1.00 82.12 446 LEU A O 1
ATOM 3414 N N . SER A 1 447 ? 51.743 -24.489 -8.112 1.00 77.56 447 SER A N 1
ATOM 3415 C CA . SER A 1 447 ? 52.086 -25.799 -7.543 1.00 77.56 447 SER A CA 1
ATOM 3416 C C . SER A 1 447 ? 52.469 -26.811 -8.628 1.00 77.56 447 SER A C 1
ATOM 3418 O O . SER A 1 447 ? 53.459 -27.534 -8.487 1.00 77.56 447 SER A O 1
ATOM 3420 N N . ILE A 1 448 ? 51.743 -26.817 -9.750 1.00 80.25 448 ILE A N 1
ATOM 3421 C CA . ILE A 1 448 ? 52.041 -27.680 -10.904 1.00 80.25 448 ILE A CA 1
ATOM 3422 C C . ILE A 1 448 ? 53.379 -27.287 -11.543 1.00 80.25 448 ILE A C 1
ATOM 3424 O O . ILE A 1 448 ? 54.203 -28.159 -11.835 1.00 80.25 448 ILE A O 1
ATOM 3428 N N . LEU A 1 449 ? 53.641 -25.986 -11.707 1.00 79.75 449 LEU A N 1
ATOM 3429 C CA . LEU A 1 449 ? 54.917 -25.495 -12.238 1.00 79.75 449 LEU A CA 1
ATOM 3430 C C . LEU A 1 449 ? 56.095 -25.830 -11.311 1.00 79.75 449 LEU A C 1
ATOM 3432 O O . LEU A 1 449 ? 57.153 -26.249 -11.788 1.00 79.75 449 LEU A O 1
ATOM 3436 N N . GLY A 1 450 ? 55.908 -25.710 -9.995 1.00 82.44 450 GLY A N 1
ATOM 3437 C CA . GLY A 1 450 ? 56.917 -26.071 -8.998 1.00 82.44 450 GLY A CA 1
ATOM 3438 C C . GLY A 1 450 ? 57.266 -27.561 -9.022 1.00 82.44 450 GLY A C 1
ATOM 3439 O O . GLY A 1 450 ? 58.445 -27.922 -9.104 1.00 82.44 450 GLY A O 1
ATOM 3440 N N . LEU A 1 451 ? 56.255 -28.437 -9.020 1.00 81.25 451 LEU A N 1
ATOM 3441 C CA . LEU A 1 451 ? 56.451 -29.890 -9.067 1.00 81.25 451 LEU A CA 1
ATOM 3442 C C . LEU A 1 451 ? 57.054 -30.345 -10.404 1.00 81.25 451 LEU A C 1
ATOM 3444 O O . LEU A 1 451 ? 57.989 -31.152 -10.419 1.00 81.25 451 LEU A O 1
ATOM 3448 N N . GLY A 1 452 ? 56.587 -29.779 -11.521 1.00 80.19 452 GLY A N 1
ATOM 3449 C CA . GLY A 1 452 ? 57.140 -30.039 -12.851 1.00 80.19 452 GLY A CA 1
ATOM 3450 C C . GLY A 1 452 ? 58.605 -29.606 -12.973 1.00 80.19 452 GLY A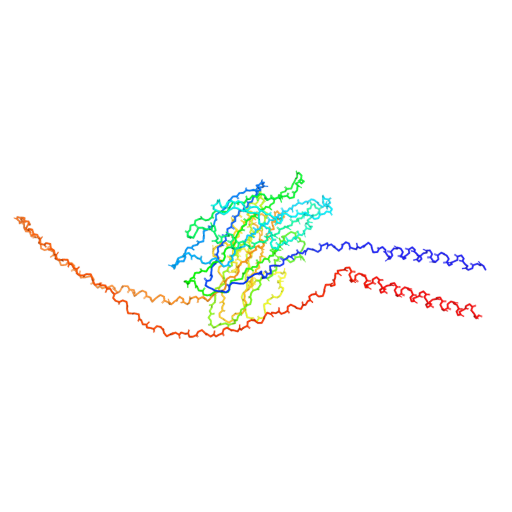 C 1
ATOM 3451 O O . GLY A 1 452 ? 59.443 -30.366 -13.467 1.00 80.19 452 GLY A O 1
ATOM 3452 N N . GLY A 1 453 ? 58.946 -28.424 -12.453 1.00 83.25 453 GLY A N 1
ATOM 3453 C CA . GLY A 1 453 ? 60.318 -27.913 -12.427 1.00 83.25 453 GLY A CA 1
ATOM 3454 C C . GLY A 1 453 ? 61.255 -28.751 -11.552 1.00 83.25 453 GLY A C 1
ATOM 3455 O O . GLY A 1 453 ? 62.394 -29.023 -11.944 1.00 83.25 453 GLY A O 1
ATOM 3456 N N . PHE A 1 454 ? 60.780 -29.222 -10.396 1.00 80.94 454 PHE A N 1
ATOM 3457 C CA . PHE A 1 454 ? 61.560 -30.082 -9.506 1.00 80.94 454 PHE A CA 1
ATOM 3458 C C . PHE A 1 454 ? 61.855 -31.450 -10.136 1.00 80.94 454 PHE A C 1
ATOM 3460 O O . PHE A 1 454 ? 63.010 -31.889 -10.150 1.00 80.94 454 PHE A O 1
ATOM 3467 N N . ALA A 1 455 ? 60.844 -32.092 -10.731 1.00 76.88 455 ALA A N 1
ATOM 3468 C CA . ALA A 1 455 ? 61.010 -33.364 -11.432 1.00 76.88 455 ALA A CA 1
ATOM 3469 C C . ALA A 1 455 ? 61.994 -33.243 -12.611 1.00 76.88 455 ALA A C 1
ATOM 3471 O O . ALA A 1 455 ? 62.854 -34.109 -12.800 1.00 76.88 455 ALA A O 1
ATOM 3472 N N . LEU A 1 456 ? 61.931 -32.138 -13.362 1.00 71.62 456 LEU A N 1
ATOM 3473 C CA . LEU A 1 456 ? 62.849 -31.863 -14.467 1.00 71.62 456 LEU A CA 1
ATOM 3474 C C . LEU A 1 456 ? 64.290 -31.651 -13.980 1.00 71.62 456 LEU A C 1
ATOM 3476 O O . LEU A 1 456 ? 65.222 -32.236 -14.533 1.00 71.62 456 LEU A O 1
ATOM 3480 N N . ARG A 1 457 ? 64.487 -30.872 -12.908 1.00 79.75 457 ARG A N 1
ATOM 3481 C CA . ARG A 1 457 ? 65.814 -30.629 -12.317 1.00 79.75 457 ARG A CA 1
ATOM 3482 C C . ARG A 1 457 ? 66.441 -31.908 -11.768 1.00 79.75 457 ARG A C 1
ATOM 3484 O O . ARG A 1 457 ? 67.646 -32.103 -11.911 1.00 79.75 457 ARG A O 1
ATOM 3491 N N . HIS A 1 458 ? 65.639 -32.781 -11.162 1.00 79.31 458 HIS A N 1
ATOM 3492 C CA . HIS A 1 458 ? 66.101 -34.082 -10.686 1.00 79.31 458 HIS A CA 1
ATOM 3493 C C . HIS A 1 458 ? 66.510 -34.997 -11.851 1.00 79.31 458 HIS A C 1
ATOM 3495 O O . HIS A 1 458 ? 67.522 -35.690 -11.765 1.00 79.31 458 HIS A O 1
ATOM 3501 N N . ARG A 1 459 ? 65.774 -34.956 -12.970 1.00 76.19 459 ARG A N 1
ATOM 3502 C CA . ARG A 1 459 ? 66.083 -35.748 -14.168 1.00 76.19 459 ARG A CA 1
ATOM 3503 C C . ARG A 1 459 ? 67.315 -35.253 -14.929 1.00 76.19 459 ARG A C 1
ATOM 3505 O O . ARG A 1 459 ? 67.972 -36.069 -15.547 1.00 76.19 459 ARG A O 1
ATOM 3512 N N . LEU A 1 460 ? 67.631 -33.959 -14.871 1.00 75.75 460 LEU A N 1
ATOM 3513 C CA . LEU A 1 460 ? 68.837 -33.379 -15.484 1.00 75.75 460 LEU A CA 1
ATOM 3514 C C . LEU A 1 460 ? 70.113 -33.565 -14.644 1.00 75.75 460 LEU A C 1
ATOM 3516 O O . LEU A 1 460 ? 71.205 -33.290 -15.130 1.00 75.75 460 LEU A O 1
ATOM 3520 N N . ARG A 1 461 ? 69.983 -33.971 -13.375 1.00 79.00 461 ARG A N 1
ATOM 3521 C CA . ARG A 1 461 ? 71.118 -34.272 -12.482 1.00 79.00 461 ARG A CA 1
ATOM 3522 C C . ARG A 1 461 ? 71.512 -35.751 -12.465 1.00 79.00 461 ARG A C 1
ATOM 3524 O O . ARG A 1 461 ? 72.524 -36.079 -11.850 1.00 79.00 461 ARG A O 1
ATOM 3531 N N . ARG A 1 462 ? 70.714 -36.616 -13.087 1.00 70.00 462 ARG A N 1
ATOM 3532 C CA . ARG A 1 462 ? 71.081 -37.995 -13.421 1.00 70.00 462 ARG A CA 1
ATOM 3533 C C . ARG A 1 462 ? 71.520 -38.027 -14.872 1.00 70.00 462 ARG A C 1
ATOM 3535 O O . ARG A 1 462 ? 72.451 -38.803 -15.160 1.00 70.00 462 ARG A O 1
#

Radius of gyration: 34.22 Å; Cα contacts (8 Å, |Δi|>4): 832; chains: 1; bounding box: 149×63×68 Å

Mean predicted aligned error: 14.77 Å

Secondary structure (DSSP, 8-state):
--SHHHHHHHHHHHHHHHHHHS-------------EEEEEEEEEEESEEEEEEEEE-TTT-S-EEEEEE-PPBTTBSPEEEEEEEEEEEEEEE-TTS-SS------EEEEEETTS--EEEE-SEEEEEEEE-STT-EEEEEEEEEE-HHHHHHH--TTSEEEEEEE---PPPPPTT---EEEEEEEEEEE-TTSPPEEEEEEEEEEE--SSS-TTS-SS---EEEE----SS-EEEEEEEEEEEPPBTTB---EEEEEEEEESSSPPSS-BTTB-TT----SS---S--TTEEEE----SSEEE-PSP-EEEE-TT--EEEEEEEEEPPTTS-TTT----EEEEEEEEEEEE---------------------PPPP-PPS--PPP-PPPPPPPP--------------PPPPPP--------------HHHHHHHHHHHHHHHHHHHHHHHHHHHHHHH--

Solvent-accessible surface area (backbone atoms only — not comparable to full-atom values): 27412 Å² total; per-residue (Å²): 128,83,67,63,68,61,50,55,56,51,51,51,51,50,50,51,52,45,54,58,69,66,55,63,64,71,70,72,66,70,76,66,73,52,66,35,58,58,37,84,70,48,77,46,76,39,28,46,49,78,48,70,38,60,46,53,31,65,76,81,49,52,56,57,70,41,64,43,67,51,64,50,34,98,93,39,69,46,46,76,75,42,26,40,40,34,38,39,42,37,42,49,47,44,72,79,76,58,95,62,81,81,71,73,62,55,48,33,29,41,21,40,66,77,70,52,77,40,82,44,60,45,77,46,80,42,75,36,54,40,79,56,64,98,66,35,28,38,41,38,39,37,35,35,24,82,42,38,74,64,46,69,74,44,57,40,70,54,35,77,25,41,41,38,40,34,71,49,57,68,66,85,77,65,101,82,54,75,46,39,36,30,43,34,40,39,39,35,32,34,32,91,88,42,64,61,22,49,32,36,38,24,42,43,46,22,48,46,70,68,79,66,70,103,79,66,56,72,50,25,61,63,43,67,51,76,52,80,62,43,93,54,41,29,36,36,36,48,40,36,34,35,41,40,66,59,38,96,90,50,48,66,50,33,38,37,36,30,34,35,68,42,60,73,81,73,82,90,65,60,53,61,90,46,66,54,44,70,79,87,78,76,94,74,98,82,67,82,63,96,43,57,49,44,67,51,84,58,44,52,30,51,34,70,52,56,82,71,32,70,42,84,34,60,53,52,31,20,34,44,33,36,29,50,36,70,47,72,40,90,91,56,58,84,91,71,43,80,56,36,49,25,53,35,58,34,32,46,37,39,29,67,49,75,75,71,69,72,72,70,75,72,74,72,79,72,81,69,79,76,76,76,85,75,84,77,82,82,76,78,93,82,76,78,87,74,87,79,82,79,80,76,90,79,80,85,80,76,84,79,81,82,80,74,86,74,80,82,77,76,78,75,81,74,83,80,81,74,78,78,76,73,74,78,77,75,83,72,49,73,66,54,56,52,52,53,54,53,52,51,53,51,52,54,53,52,50,53,52,51,53,53,51,50,55,50,55,57,61,73,75,106